Protein AF-A0A2E6HX05-F1 (afdb_monomer)

Sequence (368 aa):
MDSPSIEPACRTTILAPHHGFYCPPTPARPKVGRTSDHGRPGTCERSWVKTSAGIWIRPWYVSGLTPTAVGGSRLQTVGGLNTRRYHGLLVAALDSPAGRVACLASIQETATVGPQSLELGCNVYNDTIHPRGYRYLEHVQLEPYPIFTYRIDGVSLEKHVSTLFGPNAVAVAYRSSSAIDLALRPLVAMRDFHHVSRTNGLIDGTPTAKNCRTTFNPYSILPEIHFDLLSGTFDPTAYWYYNFSYPFEAYRGLDPIEDLYSPGEWRCHVTPDTPVEFVTSVGEAVPPNEVFSLANVEKRRRIESHQSLTEQIEDDFEQALTRASRSFVVRRKQWALHHPSGLPLVWGLGPGHHDRPSRSDPRHPTIP

Nearest PDB structures (foldseek):
  8rf0-assembly1_A  TM=4.621E-01  e=1.584E-04  Agrobacterium tumefaciens
  4ktp-assembly1_B  TM=2.945E-01  e=2.055E-06  [Bacillus] selenitireducens MLS10
  2eab-assembly2_B  TM=4.669E-01  e=1.510E-03  Bifidobacterium bifidum
  7znz-assembly1_A  TM=3.550E-01  e=6.994E-04  Akkermansia muciniphila ATCC BAA-835
  4ufc-assembly2_B  TM=4.730E-01  e=1.440E-02  Bacteroides ovatus

pLDDT: mean 70.68, std 25.81, range [20.8, 98.19]

Solvent-accessible surface area (backbone atoms only — not comparable to full-atom values): 21623 Å² total; per-residue (Å²): 139,86,79,86,83,87,75,89,86,81,80,88,70,79,73,72,73,95,61,75,91,71,79,73,78,88,80,81,84,85,81,91,78,91,79,91,80,85,90,73,84,78,78,83,86,74,66,70,48,63,40,82,52,67,51,74,42,69,82,77,58,60,41,56,69,43,42,16,34,51,56,14,35,27,30,29,29,76,60,59,32,44,49,39,73,74,31,15,55,32,25,34,51,50,66,86,89,64,35,45,30,34,38,31,48,44,59,45,36,34,46,31,50,90,94,47,74,44,53,56,22,33,36,35,36,64,62,45,68,51,46,63,17,56,78,36,52,77,46,78,41,64,75,90,44,42,33,40,31,30,56,53,97,87,37,45,38,35,44,36,46,42,55,30,71,60,53,50,32,30,38,40,34,39,40,25,75,43,74,34,40,38,38,43,29,47,30,35,52,71,38,54,42,91,49,74,44,64,85,68,92,75,56,49,82,73,61,49,75,58,81,44,30,32,45,34,53,46,42,91,92,50,69,40,38,30,39,41,31,89,67,64,46,67,45,72,72,56,45,80,45,76,55,38,28,14,62,58,29,46,76,69,75,42,88,29,62,28,28,31,41,21,68,25,35,36,37,34,73,29,26,66,88,41,62,45,54,42,34,42,25,43,60,64,74,73,54,78,89,42,49,69,53,43,52,51,49,42,51,48,51,43,50,55,53,46,48,74,68,34,72,86,46,86,48,69,66,59,35,50,50,56,55,53,55,57,50,71,64,53,58,73,79,77,84,76,83,80,59,100,63,96,68,88,83,81,82,75,90,76,82,79,94,81,83,88,81,82,92,79,86,88,80,83,90,81,86,136

Structure (mmCIF, N/CA/C/O backbone):
data_AF-A0A2E6HX05-F1
#
_entry.id   AF-A0A2E6HX05-F1
#
loop_
_atom_site.group_PDB
_atom_site.id
_atom_site.type_symbol
_atom_site.label_atom_id
_atom_site.label_alt_id
_atom_site.label_comp_id
_atom_site.label_asym_id
_atom_site.label_entity_id
_atom_site.label_seq_id
_atom_site.pdbx_PDB_ins_code
_atom_site.Cartn_x
_atom_site.Cartn_y
_atom_site.Cartn_z
_atom_site.occupancy
_atom_site.B_iso_or_equiv
_atom_site.auth_seq_id
_atom_site.auth_comp_id
_atom_site.auth_asym_id
_atom_site.auth_atom_id
_atom_site.pdbx_PDB_model_num
ATOM 1 N N . MET A 1 1 ? -42.744 30.289 24.045 1.00 36.53 1 MET A N 1
ATOM 2 C CA . MET A 1 1 ? -41.504 31.079 23.909 1.00 36.53 1 MET A CA 1
ATOM 3 C C . MET A 1 1 ? -40.402 30.068 23.761 1.00 36.53 1 MET A C 1
ATOM 5 O O . MET A 1 1 ? -39.983 29.468 24.742 1.00 36.53 1 MET A O 1
ATOM 9 N N . ASP A 1 2 ? -40.117 29.784 22.500 1.00 26.75 2 ASP A N 1
ATOM 10 C CA . ASP A 1 2 ? -39.258 28.711 22.034 1.00 26.75 2 ASP A CA 1
ATOM 11 C C . ASP A 1 2 ? -37.786 29.092 22.183 1.00 26.75 2 ASP A C 1
ATOM 13 O O . ASP A 1 2 ? -37.386 30.212 21.863 1.00 26.75 2 ASP A O 1
ATOM 17 N N . SER A 1 3 ? -36.989 28.135 22.645 1.00 25.12 3 SER A N 1
ATOM 18 C CA . SER A 1 3 ? -35.529 28.200 22.668 1.00 25.12 3 SER A CA 1
ATOM 19 C C . SER A 1 3 ? -35.015 27.299 21.540 1.00 25.12 3 SER A C 1
ATOM 21 O O . SER A 1 3 ? -35.336 26.109 21.561 1.00 25.12 3 SER A O 1
ATOM 23 N N . PRO A 1 4 ? -34.249 27.795 20.553 1.00 29.83 4 PRO A N 1
ATOM 24 C CA . PRO A 1 4 ? -33.768 26.949 19.470 1.00 29.83 4 PRO A CA 1
ATOM 25 C C . PRO A 1 4 ? -32.546 26.139 19.919 1.00 29.83 4 PRO A C 1
ATOM 27 O O . PRO A 1 4 ? -31.554 26.677 20.412 1.00 29.83 4 PRO A O 1
ATOM 30 N N . SER A 1 5 ? -32.629 24.825 19.733 1.00 25.59 5 SER A N 1
ATOM 31 C CA . SER A 1 5 ? -31.520 23.881 19.827 1.00 25.59 5 SER A CA 1
ATOM 32 C C . SER A 1 5 ? -30.568 24.065 18.643 1.00 25.59 5 SER A C 1
ATOM 34 O O . SER A 1 5 ? -30.994 24.004 17.492 1.00 25.59 5 SER A O 1
ATOM 36 N N . ILE A 1 6 ? -29.282 24.263 18.928 1.00 26.58 6 ILE A N 1
ATOM 37 C CA . ILE A 1 6 ? -28.208 24.320 17.933 1.00 26.58 6 ILE A CA 1
ATOM 38 C C . ILE A 1 6 ? -27.775 22.879 17.625 1.00 26.58 6 ILE A C 1
ATOM 40 O O . ILE A 1 6 ? -27.107 22.240 18.437 1.00 26.58 6 ILE A O 1
ATOM 44 N N . GLU A 1 7 ? -28.173 22.363 16.464 1.00 22.92 7 GLU A N 1
ATOM 45 C CA . GLU A 1 7 ? -27.604 21.147 15.871 1.00 22.92 7 GLU A CA 1
ATOM 46 C C . GLU A 1 7 ? -26.293 21.484 15.135 1.00 22.92 7 GLU A C 1
ATOM 48 O O . GLU A 1 7 ? -26.252 22.461 14.383 1.00 22.92 7 GLU A O 1
ATOM 53 N N . PRO A 1 8 ? -25.218 20.683 15.264 1.00 24.98 8 PRO A N 1
ATOM 54 C CA . PRO A 1 8 ? -24.074 20.795 14.374 1.00 24.98 8 PRO A CA 1
ATOM 55 C C . PRO A 1 8 ? -24.387 20.101 13.040 1.00 24.98 8 PRO A C 1
ATOM 57 O O . PRO A 1 8 ? -24.345 18.875 12.912 1.00 24.98 8 PRO A O 1
ATOM 60 N N . ALA A 1 9 ? -24.684 20.910 12.026 1.00 25.77 9 ALA A N 1
ATOM 61 C CA . ALA A 1 9 ? -24.777 20.495 10.636 1.00 25.77 9 ALA A CA 1
ATOM 62 C C . ALA A 1 9 ? -23.372 20.305 10.040 1.00 25.77 9 ALA A C 1
ATOM 64 O O . ALA A 1 9 ? -22.672 21.278 9.786 1.00 25.77 9 ALA A O 1
ATOM 65 N N . CYS A 1 10 ? -22.966 19.055 9.797 1.00 23.70 10 CYS A N 1
ATOM 66 C CA . CYS A 1 10 ? -22.101 18.693 8.667 1.00 23.70 10 CYS A CA 1
ATOM 67 C C . CYS A 1 10 ? -22.124 17.168 8.467 1.00 23.70 10 CYS A C 1
ATOM 69 O O . CYS A 1 10 ? -21.276 16.431 8.966 1.00 23.70 10 CYS A O 1
ATOM 71 N N . ARG A 1 11 ? -23.145 16.673 7.760 1.00 22.45 11 ARG A N 1
ATOM 72 C CA . ARG A 1 11 ? -23.164 15.321 7.190 1.00 22.45 11 ARG A CA 1
ATOM 73 C C . ARG A 1 11 ? -23.155 15.458 5.674 1.00 22.45 11 ARG A C 1
ATOM 75 O O . ARG A 1 11 ? -24.219 15.501 5.062 1.00 22.45 11 ARG A O 1
ATOM 82 N N . THR A 1 12 ? -21.980 15.456 5.051 1.00 25.88 12 THR A N 1
ATOM 83 C CA . THR A 1 12 ? -21.887 15.132 3.620 1.00 25.88 12 THR A CA 1
ATOM 84 C C . THR A 1 12 ? -22.076 13.626 3.481 1.00 25.88 12 THR A C 1
ATOM 86 O O . THR A 1 12 ? -21.130 12.859 3.343 1.00 25.88 12 THR A O 1
ATOM 89 N N . THR A 1 13 ? -23.330 13.191 3.595 1.00 22.09 13 THR A N 1
ATOM 90 C CA . THR A 1 13 ? -23.731 11.835 3.231 1.00 22.09 13 THR A CA 1
ATOM 91 C C . THR A 1 13 ? -23.748 11.817 1.713 1.00 22.09 13 THR A C 1
ATOM 93 O O . THR A 1 13 ? -24.680 12.333 1.098 1.00 22.09 13 THR A O 1
ATOM 96 N N . ILE A 1 14 ? -22.719 11.252 1.084 1.00 25.80 14 ILE A N 1
ATOM 97 C CA . ILE A 1 14 ? -22.888 10.782 -0.288 1.00 25.80 14 ILE A CA 1
ATOM 98 C C . ILE A 1 14 ? -23.858 9.614 -0.165 1.00 25.80 14 ILE A C 1
ATOM 100 O O . ILE A 1 14 ? -23.475 8.511 0.218 1.00 25.80 14 ILE A O 1
ATOM 104 N N . LEU A 1 15 ? -25.139 9.893 -0.408 1.00 20.80 15 LEU A N 1
ATOM 105 C CA . LEU A 1 15 ? -26.147 8.871 -0.619 1.00 20.80 15 LEU A CA 1
ATOM 106 C C . LEU A 1 15 ? -25.619 7.975 -1.738 1.00 20.80 15 LEU A C 1
ATOM 108 O O . LEU A 1 15 ? -25.616 8.360 -2.908 1.00 20.80 15 LEU A O 1
ATOM 112 N N . ALA A 1 16 ? -25.141 6.787 -1.369 1.00 24.09 16 ALA A N 1
ATOM 113 C CA . ALA A 1 16 ? -25.080 5.682 -2.301 1.00 24.09 16 ALA A CA 1
ATOM 114 C C . ALA A 1 16 ? -26.495 5.571 -2.884 1.00 24.09 16 ALA A C 1
ATOM 116 O O . ALA A 1 16 ? -27.445 5.415 -2.109 1.00 24.09 16 ALA A O 1
ATOM 117 N N . PRO A 1 17 ? -26.692 5.746 -4.202 1.00 25.14 17 PRO A N 1
ATOM 118 C CA . PRO A 1 17 ? -28.022 5.618 -4.752 1.00 25.14 17 PRO A CA 1
ATOM 119 C C . PRO A 1 17 ? -28.496 4.202 -4.434 1.00 25.14 17 PRO A C 1
ATOM 121 O O . PRO A 1 17 ? -27.858 3.219 -4.812 1.00 25.14 17 PRO A O 1
ATOM 124 N N . HIS A 1 18 ? -29.605 4.122 -3.700 1.00 23.78 18 HIS A N 1
ATOM 125 C CA . HIS A 1 18 ? -30.408 2.924 -3.523 1.00 23.78 18 HIS A CA 1
ATOM 126 C C . HIS A 1 18 ? -30.909 2.460 -4.891 1.00 23.78 18 HIS A C 1
ATOM 128 O O . HIS A 1 18 ? -32.056 2.672 -5.242 1.00 23.78 18 HIS A O 1
ATOM 134 N N . HIS A 1 19 ? -30.049 1.830 -5.676 1.00 24.64 19 HIS A N 1
ATOM 135 C CA . HIS A 1 19 ? -30.409 0.949 -6.769 1.00 24.64 19 HIS A CA 1
ATOM 136 C C . HIS A 1 19 ? -29.262 -0.041 -6.883 1.00 24.64 19 HIS A C 1
ATOM 138 O O . HIS A 1 19 ? -28.123 0.339 -7.152 1.00 24.64 19 HIS A O 1
ATOM 144 N N . GLY A 1 20 ? -29.565 -1.310 -6.600 1.00 23.64 20 GLY A N 1
ATOM 145 C CA . GLY A 1 20 ? -28.608 -2.397 -6.721 1.00 23.64 20 GLY A CA 1
ATOM 146 C C . GLY A 1 20 ? -27.866 -2.319 -8.050 1.00 23.64 20 GLY A C 1
ATOM 147 O O . GLY A 1 20 ? -28.420 -1.876 -9.058 1.00 23.64 20 GLY A O 1
ATOM 148 N N . PHE A 1 21 ? -26.608 -2.757 -8.041 1.00 28.33 21 PHE A N 1
ATOM 149 C CA . PHE A 1 21 ? -25.850 -3.045 -9.252 1.00 28.33 21 PHE A CA 1
ATOM 150 C C . PHE A 1 21 ? -26.605 -4.115 -10.047 1.00 28.33 21 PHE A C 1
ATOM 152 O O . PHE A 1 21 ? -26.381 -5.315 -9.907 1.00 28.33 21 PHE A O 1
ATOM 159 N N . TYR A 1 22 ? -27.573 -3.656 -10.832 1.00 22.70 22 TYR A N 1
ATOM 160 C CA . TYR A 1 22 ? -28.397 -4.455 -11.706 1.00 22.70 22 TYR A CA 1
ATOM 161 C C . TYR A 1 22 ? -27.473 -4.944 -12.814 1.00 22.70 22 TYR A C 1
ATOM 163 O O . TYR A 1 22 ? -26.980 -4.154 -13.617 1.00 22.70 22 TYR A O 1
ATOM 171 N N . CYS A 1 23 ? -27.197 -6.245 -12.831 1.00 25.80 23 CYS A N 1
ATOM 172 C CA . CYS A 1 23 ? -26.740 -6.917 -14.036 1.00 25.80 23 CYS A CA 1
ATOM 173 C C . CYS A 1 23 ? -27.926 -6.861 -15.011 1.00 25.80 23 CYS A C 1
ATOM 175 O O . CYS A 1 23 ? -28.940 -7.506 -14.730 1.00 25.80 23 CYS A O 1
ATOM 177 N N . PRO A 1 24 ? -27.898 -6.063 -16.093 1.00 23.30 24 PRO A N 1
ATOM 178 C CA . PRO A 1 24 ? -29.014 -6.082 -17.014 1.00 23.30 24 PRO A CA 1
ATOM 179 C C . PRO A 1 24 ? -28.963 -7.399 -17.800 1.00 23.30 24 PRO A C 1
ATOM 181 O O . PRO A 1 24 ? -27.873 -7.828 -18.197 1.00 23.30 24 PRO A O 1
ATOM 184 N N . PRO A 1 25 ? -30.115 -8.041 -18.068 1.00 28.12 25 PRO A N 1
ATOM 185 C CA . PRO A 1 25 ? -30.163 -9.067 -19.091 1.00 28.12 25 PRO A CA 1
ATOM 186 C C . PRO A 1 25 ? -29.780 -8.393 -20.411 1.00 28.12 25 PRO A C 1
ATOM 188 O O . PRO A 1 25 ? -30.139 -7.241 -20.659 1.00 28.12 25 PRO A O 1
ATOM 191 N N . THR A 1 26 ? -28.989 -9.090 -21.217 1.00 41.28 26 THR A N 1
ATOM 192 C CA . THR A 1 26 ? -28.498 -8.681 -22.537 1.00 41.28 26 THR A CA 1
ATOM 193 C C . THR A 1 26 ? -29.506 -7.805 -23.298 1.00 41.28 26 THR A C 1
ATOM 195 O O . THR A 1 26 ? -30.624 -8.265 -23.532 1.00 41.28 26 THR A O 1
ATOM 198 N N . PRO A 1 27 ? -29.122 -6.604 -23.784 1.00 34.88 27 PRO A N 1
ATOM 199 C CA . PRO A 1 27 ? -29.845 -6.014 -24.904 1.00 34.88 27 PRO A CA 1
ATOM 200 C C . PRO A 1 27 ? -28.932 -5.617 -26.070 1.00 34.88 27 PRO A C 1
ATOM 202 O O . PRO A 1 27 ? -27.755 -5.280 -25.929 1.00 34.88 27 PRO A O 1
ATOM 205 N N . ALA A 1 28 ? -29.530 -5.711 -27.254 1.00 32.09 28 ALA A N 1
ATOM 206 C CA . ALA A 1 28 ? -28.964 -5.484 -28.572 1.00 32.09 28 ALA A CA 1
ATOM 207 C C . ALA A 1 28 ? -28.369 -4.074 -28.790 1.00 32.09 28 ALA A C 1
ATOM 209 O O . ALA A 1 28 ? -28.696 -3.116 -28.094 1.00 32.09 28 ALA A O 1
ATOM 210 N N . ARG A 1 29 ? -27.506 -3.973 -29.817 1.00 29.19 29 ARG A N 1
ATOM 211 C CA . ARG A 1 29 ? -26.859 -2.747 -30.337 1.00 29.19 29 ARG A CA 1
ATOM 212 C C . ARG A 1 29 ? -27.784 -1.509 -30.326 1.00 29.19 29 ARG A C 1
ATOM 214 O O . ARG A 1 29 ? -28.894 -1.613 -30.851 1.00 29.19 29 ARG A O 1
ATOM 221 N N . PRO A 1 30 ? -27.312 -0.307 -29.936 1.00 29.45 30 PRO A N 1
ATOM 222 C CA . PRO A 1 30 ? -28.035 0.927 -30.222 1.00 29.45 30 PRO A CA 1
ATOM 223 C C . PRO A 1 30 ? -27.837 1.334 -31.691 1.00 29.45 30 PRO A C 1
ATOM 225 O O . PRO A 1 30 ? -26.713 1.361 -32.201 1.00 29.45 30 PRO A O 1
ATOM 228 N N . LYS A 1 31 ? -28.943 1.647 -32.376 1.00 27.73 31 LYS A N 1
ATOM 229 C CA . LYS A 1 31 ? -28.963 2.224 -33.728 1.00 27.73 31 LYS A CA 1
ATOM 230 C C . LYS A 1 31 ? -28.465 3.673 -33.700 1.00 27.73 31 LYS A C 1
ATOM 232 O O . LYS A 1 31 ? -28.842 4.452 -32.832 1.00 27.73 31 LYS A O 1
ATOM 237 N N . VAL A 1 32 ? -27.657 4.027 -34.697 1.00 31.30 32 VAL A N 1
ATOM 238 C CA . VAL A 1 32 ? -27.168 5.387 -34.958 1.00 31.30 32 VAL A CA 1
ATOM 239 C C . VAL A 1 32 ? -28.298 6.216 -35.577 1.00 31.30 32 VAL A C 1
ATOM 241 O O . VAL A 1 32 ? -28.732 5.920 -36.688 1.00 31.30 32 VAL A O 1
ATOM 244 N N . GLY A 1 33 ? -28.759 7.250 -34.874 1.00 23.88 33 GLY A N 1
ATOM 245 C CA . GLY A 1 33 ? -29.624 8.298 -35.418 1.00 23.88 33 GLY A CA 1
ATOM 246 C C . GLY A 1 33 ? -28.845 9.605 -35.561 1.00 23.88 33 GLY A C 1
ATOM 247 O O . GLY A 1 33 ? -28.300 10.106 -34.582 1.00 23.88 33 GLY A O 1
ATOM 248 N N . ARG A 1 34 ? -28.766 10.139 -36.785 1.00 32.97 34 ARG A N 1
ATOM 249 C CA . ARG A 1 34 ? -28.334 11.517 -37.066 1.00 32.97 34 ARG A CA 1
ATOM 250 C C . ARG A 1 34 ? -29.518 12.453 -36.838 1.00 32.97 34 ARG A C 1
ATOM 252 O O . ARG A 1 34 ? -30.491 12.310 -37.566 1.00 32.97 34 ARG A O 1
ATOM 259 N N . THR A 1 35 ? -29.370 13.456 -35.978 1.00 26.17 35 THR A N 1
ATOM 260 C CA . THR A 1 35 ? -29.987 14.783 -36.151 1.00 26.17 35 THR A CA 1
ATOM 261 C C . THR A 1 35 ? -29.134 15.839 -35.453 1.00 26.17 35 THR A C 1
ATOM 263 O O . THR A 1 35 ? -28.666 15.647 -34.333 1.00 26.17 35 THR A O 1
ATOM 266 N N . SER A 1 36 ? -28.902 16.926 -36.178 1.00 33.22 36 SER A N 1
ATOM 267 C CA . SER A 1 36 ? -28.251 18.170 -35.781 1.00 33.22 36 SER A CA 1
ATOM 268 C C . SER A 1 36 ? -29.086 18.942 -34.763 1.00 33.22 36 SER A C 1
ATOM 270 O O . SER A 1 36 ? -30.257 19.187 -35.041 1.00 33.22 36 SER A O 1
ATOM 272 N N . ASP A 1 37 ? -28.477 19.402 -33.670 1.00 26.41 37 ASP A N 1
ATOM 273 C CA . ASP A 1 37 ? -28.960 20.601 -32.982 1.00 26.41 37 ASP A CA 1
ATOM 274 C C . ASP A 1 37 ? -27.827 21.315 -32.229 1.00 26.41 37 ASP A C 1
ATOM 276 O O . ASP A 1 37 ? -26.882 20.691 -31.736 1.00 26.41 37 ASP A O 1
ATOM 280 N N . HIS A 1 38 ? -27.885 22.640 -32.234 1.00 29.09 38 HIS A N 1
ATOM 281 C CA . HIS A 1 38 ? -26.834 23.549 -31.791 1.00 29.09 38 HIS A CA 1
ATOM 282 C C . HIS A 1 38 ? -26.772 23.696 -30.258 1.00 29.09 38 HIS A C 1
ATOM 284 O O . HIS A 1 38 ? -27.791 23.771 -29.583 1.00 29.09 38 HIS A O 1
ATOM 290 N N . GLY A 1 39 ? -25.552 23.826 -29.719 1.00 32.19 39 GLY A N 1
ATOM 291 C CA . GLY A 1 39 ? -25.283 24.500 -28.440 1.00 32.19 39 GLY A CA 1
ATOM 292 C C . GLY A 1 39 ? -25.624 23.751 -27.144 1.00 32.19 39 GLY A C 1
ATOM 293 O O . GLY A 1 39 ? -26.586 24.098 -26.470 1.00 32.19 39 GLY A O 1
ATOM 294 N N . ARG A 1 40 ? -24.755 22.823 -26.710 1.00 25.34 40 ARG A N 1
ATOM 295 C CA . ARG A 1 40 ? -24.554 22.460 -25.287 1.00 25.34 40 ARG A CA 1
ATOM 296 C C . ARG A 1 40 ? -23.073 22.117 -25.036 1.00 25.34 40 ARG A C 1
ATOM 298 O O . ARG A 1 40 ? -22.455 21.535 -25.930 1.00 25.34 40 ARG A O 1
ATOM 305 N N . PRO A 1 41 ? -22.487 22.440 -23.863 1.00 26.22 41 PRO A N 1
ATOM 306 C CA . PRO A 1 41 ? -21.148 21.977 -23.505 1.00 26.22 41 PRO A CA 1
ATOM 307 C C . PRO A 1 41 ? -21.167 20.449 -23.471 1.00 26.22 41 PRO A C 1
ATOM 309 O O . PRO A 1 41 ? -22.056 19.854 -22.863 1.00 26.22 41 PRO A O 1
ATOM 312 N N . GLY A 1 42 ? -20.230 19.826 -24.184 1.00 24.72 42 GLY A N 1
ATOM 313 C CA . GLY A 1 42 ? -20.228 18.393 -24.448 1.00 24.72 42 GLY A CA 1
ATOM 314 C C . GLY A 1 42 ? -20.369 17.556 -23.179 1.00 24.72 42 GLY A C 1
ATOM 315 O O . GLY A 1 42 ? -19.466 17.502 -22.346 1.00 24.72 42 GLY A O 1
ATOM 316 N N . THR A 1 43 ? -21.489 16.849 -23.065 1.00 27.81 43 THR A N 1
ATOM 317 C CA . THR A 1 43 ? -21.643 15.725 -22.149 1.00 27.81 43 THR A CA 1
ATOM 318 C C . THR A 1 43 ? -20.588 14.682 -22.508 1.00 27.81 43 THR A C 1
ATOM 320 O O . THR A 1 43 ? -20.632 14.057 -23.569 1.00 27.81 43 THR A O 1
ATOM 323 N N . CYS A 1 44 ? -19.588 14.540 -21.639 1.00 30.03 44 CYS A N 1
ATOM 324 C CA . CYS A 1 44 ? -18.509 13.562 -21.736 1.00 30.03 44 CYS A CA 1
ATOM 325 C C . CYS A 1 44 ? -19.071 12.142 -21.532 1.00 30.03 44 CYS A C 1
ATOM 327 O O . CYS A 1 44 ? -18.969 11.549 -20.463 1.00 30.03 44 CYS A O 1
ATOM 329 N N . GLU A 1 45 ? -19.720 11.605 -22.564 1.00 32.22 45 GLU A N 1
ATOM 330 C CA . GLU A 1 45 ? -20.378 10.292 -22.552 1.00 32.22 45 GLU A CA 1
ATOM 331 C C . GLU A 1 45 ? -19.504 9.174 -23.158 1.00 32.22 45 GLU A C 1
ATOM 333 O O . GLU A 1 45 ? -19.973 8.097 -23.516 1.00 32.22 45 GLU A O 1
ATOM 338 N N . ARG A 1 46 ? -18.189 9.391 -23.269 1.00 38.53 46 ARG A N 1
ATOM 339 C CA . ARG A 1 46 ? -17.218 8.382 -23.723 1.00 38.53 46 ARG A CA 1
ATOM 340 C C . ARG A 1 46 ? -16.026 8.447 -22.776 1.00 38.53 46 ARG A C 1
ATOM 342 O O . ARG A 1 46 ? -15.283 9.417 -22.768 1.00 38.53 46 ARG A O 1
ATOM 349 N N . SER A 1 47 ? -15.793 7.473 -21.908 1.00 43.12 47 SER A N 1
ATOM 350 C CA . SER A 1 47 ? -15.113 6.236 -22.295 1.00 43.12 47 SER A CA 1
ATOM 351 C C . SER A 1 47 ? -15.247 5.252 -21.136 1.00 43.12 47 SER A C 1
ATOM 353 O O . SER A 1 47 ? -14.619 5.457 -20.109 1.00 43.12 47 SER A O 1
ATOM 355 N N . TRP A 1 48 ? -16.059 4.210 -21.244 1.00 52.00 48 TRP A N 1
ATOM 356 C CA . TRP A 1 48 ? -15.950 3.075 -20.329 1.00 52.00 48 TRP A CA 1
ATOM 357 C C . TRP A 1 48 ? -14.949 2.089 -20.931 1.00 52.00 48 TRP A C 1
ATOM 359 O O . TRP A 1 48 ? -15.022 1.820 -22.129 1.00 52.00 48 TRP A O 1
ATOM 369 N N . VAL A 1 49 ? -14.026 1.549 -20.136 1.00 50.78 49 VAL A N 1
ATOM 370 C CA . VAL A 1 49 ? -13.145 0.469 -20.603 1.00 50.78 49 VAL A CA 1
ATOM 371 C C . VAL A 1 49 ? -13.716 -0.847 -20.117 1.00 50.78 49 VAL A C 1
ATOM 373 O O . VAL A 1 49 ? -13.828 -1.071 -18.915 1.00 50.78 49 VAL A O 1
ATOM 376 N N . LYS A 1 50 ? -14.115 -1.700 -21.057 1.00 56.44 50 LYS A N 1
ATOM 377 C CA . LYS A 1 50 ? -14.540 -3.064 -20.764 1.00 56.44 50 LYS A CA 1
ATOM 378 C C . LYS A 1 50 ? -13.289 -3.933 -20.680 1.00 56.44 50 LYS A C 1
ATOM 380 O O . LYS A 1 50 ? -12.548 -4.018 -21.656 1.00 56.44 50 LYS A O 1
ATOM 385 N N . THR A 1 51 ? -13.033 -4.551 -19.533 1.00 57.12 51 THR A N 1
ATOM 386 C CA . THR A 1 51 ? -11.995 -5.587 -19.431 1.00 57.12 51 THR A CA 1
ATOM 387 C C . THR A 1 51 ? -12.379 -6.793 -20.292 1.00 57.12 51 THR A C 1
ATOM 389 O O . THR A 1 51 ? -13.543 -6.933 -20.683 1.00 57.12 51 THR A O 1
ATOM 392 N N . SER A 1 52 ? -11.440 -7.704 -20.569 1.00 50.28 52 SER A N 1
ATOM 393 C CA . SER A 1 52 ? -11.784 -8.938 -21.298 1.00 50.28 52 SER A CA 1
ATOM 394 C C . SER A 1 52 ? -12.777 -9.823 -20.517 1.00 50.28 52 SER A C 1
ATOM 396 O O . SER A 1 52 ? -13.570 -10.535 -21.123 1.00 50.28 52 SER A O 1
ATOM 398 N N . ALA A 1 53 ? -12.851 -9.630 -19.191 1.00 41.03 53 ALA A N 1
ATOM 399 C CA . ALA A 1 53 ? -13.871 -10.162 -18.273 1.00 41.03 53 ALA A CA 1
ATOM 400 C C . ALA A 1 53 ? -15.297 -9.641 -18.504 1.00 41.03 53 ALA A C 1
ATOM 402 O O . ALA A 1 53 ? -16.252 -10.087 -17.873 1.00 41.03 53 ALA A O 1
ATOM 403 N N . GLY A 1 54 ? -15.438 -8.576 -19.288 1.00 46.44 54 GLY A N 1
ATOM 404 C CA . GLY A 1 54 ? -16.685 -7.850 -19.441 1.00 46.44 54 GLY A CA 1
ATOM 405 C C . GLY A 1 54 ? -16.999 -6.816 -18.356 1.00 46.44 54 GLY A C 1
ATOM 406 O O . GLY A 1 54 ? -18.111 -6.288 -18.354 1.00 46.44 54 GLY A O 1
ATOM 407 N N . ILE A 1 55 ? -16.044 -6.484 -17.480 1.00 55.31 55 ILE A N 1
ATOM 408 C CA . ILE A 1 55 ? -16.227 -5.491 -16.412 1.00 55.31 55 ILE A CA 1
ATOM 409 C C . ILE A 1 55 ? -15.987 -4.093 -16.970 1.00 55.31 55 ILE A C 1
ATOM 411 O O . ILE A 1 55 ? -14.938 -3.818 -17.548 1.00 55.31 55 ILE A O 1
ATOM 415 N N . TRP A 1 56 ? -16.949 -3.196 -16.776 1.00 56.78 56 TRP A N 1
ATOM 416 C CA . TRP A 1 56 ? -16.838 -1.810 -17.210 1.00 56.78 56 TRP A CA 1
ATOM 417 C C . TRP A 1 56 ? -16.168 -0.948 -16.139 1.00 56.78 56 TRP A C 1
ATOM 419 O O . TRP A 1 56 ? -16.678 -0.791 -15.033 1.00 56.78 56 TRP A O 1
ATOM 429 N N . ILE A 1 57 ? -15.032 -0.354 -16.491 1.00 56.50 57 ILE A N 1
ATOM 430 C CA . ILE A 1 57 ? -14.226 0.509 -15.629 1.00 56.50 57 ILE A CA 1
ATOM 431 C C . ILE A 1 57 ? -14.365 1.956 -16.107 1.00 56.50 57 ILE A C 1
ATOM 433 O O . ILE A 1 57 ? -14.174 2.252 -17.291 1.00 56.50 57 ILE A O 1
ATOM 437 N N . ARG A 1 58 ? -14.684 2.873 -15.183 1.00 54.53 58 ARG A N 1
ATOM 438 C CA . ARG A 1 58 ? -14.700 4.318 -15.464 1.00 54.53 58 ARG A CA 1
ATOM 439 C C . ARG A 1 58 ? -13.289 4.910 -15.287 1.00 54.53 58 ARG A C 1
ATOM 441 O O . ARG A 1 58 ? -12.727 4.762 -14.206 1.00 54.53 58 ARG A O 1
ATOM 448 N N . PRO A 1 59 ? -12.740 5.627 -16.286 1.00 39.84 59 PRO A N 1
ATOM 449 C CA . PRO A 1 59 ? -11.373 6.159 -16.273 1.00 39.84 59 PRO A CA 1
ATOM 450 C C . PRO A 1 59 ? -11.104 7.251 -15.238 1.00 39.84 59 PRO A C 1
ATOM 452 O O . PRO A 1 59 ? -9.954 7.454 -14.865 1.00 39.84 59 PRO A O 1
ATOM 455 N N . TRP A 1 60 ? -12.138 7.983 -14.814 1.00 39.03 60 TRP A N 1
ATOM 456 C CA . TRP A 1 60 ? -11.973 9.258 -14.103 1.00 39.03 60 TRP A CA 1
ATOM 457 C C . TRP A 1 60 ? -12.423 9.236 -12.646 1.00 39.03 60 TRP A C 1
ATOM 459 O O . TRP A 1 60 ? -12.311 10.253 -11.973 1.00 39.03 60 TRP A O 1
ATOM 469 N N . TYR A 1 61 ? -12.855 8.088 -12.117 1.00 41.12 61 TYR A N 1
ATOM 470 C CA . TYR A 1 61 ? -13.015 7.935 -10.666 1.00 41.12 61 TYR A CA 1
ATOM 471 C C . TYR A 1 61 ? -11.645 7.646 -10.024 1.00 41.12 61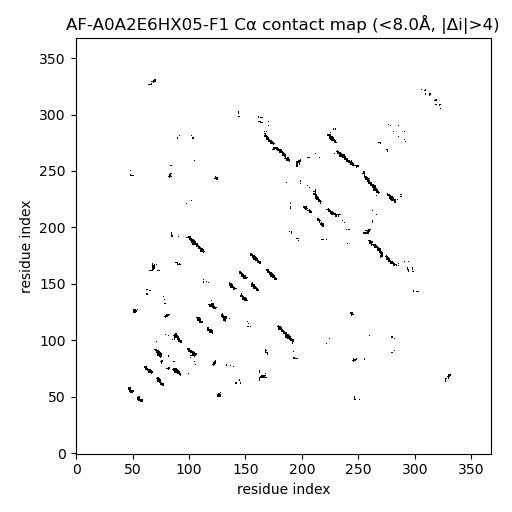 TYR A C 1
ATOM 473 O O . TYR A 1 61 ? -11.417 6.625 -9.372 1.00 41.12 61 TYR A O 1
ATOM 481 N N . VAL A 1 62 ? -10.699 8.552 -10.293 1.00 41.69 62 VAL A N 1
ATOM 482 C CA . VAL A 1 62 ? -9.430 8.671 -9.581 1.00 41.69 62 VAL A CA 1
ATOM 483 C C . VAL A 1 62 ? -9.790 9.128 -8.174 1.00 41.69 62 VAL A C 1
ATOM 485 O O . VAL A 1 62 ? -10.289 10.232 -7.978 1.00 41.69 62 VAL A O 1
ATOM 488 N N . SER A 1 63 ? -9.565 8.264 -7.190 1.00 38.88 63 SER A N 1
ATOM 489 C CA . SER A 1 63 ? -9.559 8.679 -5.792 1.00 38.88 63 SER A CA 1
ATOM 490 C C . SER A 1 63 ? -8.254 9.435 -5.577 1.00 38.88 63 SER A C 1
ATOM 492 O O . SER A 1 63 ? -7.220 8.803 -5.371 1.00 38.88 63 SER A O 1
ATOM 494 N N . GLY A 1 64 ? -8.319 10.765 -5.651 1.00 46.91 64 GLY A N 1
ATOM 495 C CA . GLY A 1 64 ? -7.341 11.694 -5.086 1.00 46.91 64 GLY A CA 1
ATOM 496 C C . GLY A 1 64 ? -5.886 11.462 -5.494 1.00 46.91 64 GLY A C 1
ATOM 497 O O . GLY A 1 64 ? -5.179 10.670 -4.876 1.00 46.91 64 GLY A O 1
ATOM 498 N N . LEU A 1 65 ? -5.400 12.245 -6.461 1.00 46.66 65 LEU A N 1
ATOM 499 C CA . LEU A 1 65 ? -3.978 12.582 -6.494 1.00 46.66 65 LEU A CA 1
ATOM 500 C C . LEU A 1 65 ? -3.659 13.310 -5.181 1.00 46.66 65 LEU A C 1
ATOM 502 O O . LEU A 1 65 ? -3.968 14.490 -5.049 1.00 46.66 65 LEU A O 1
ATOM 506 N N . THR A 1 66 ? -3.057 12.628 -4.210 1.00 52.50 66 THR A N 1
ATOM 507 C CA . THR A 1 66 ? -2.463 13.303 -3.052 1.00 52.50 66 THR A CA 1
ATOM 508 C C . THR A 1 66 ? -0.960 13.366 -3.277 1.00 52.50 66 THR A C 1
ATOM 510 O O . THR A 1 66 ? -0.288 12.335 -3.151 1.00 52.50 66 THR A O 1
ATOM 513 N N . PRO A 1 67 ? -0.408 14.525 -3.675 1.00 48.03 67 PRO A N 1
ATOM 514 C CA . PRO A 1 67 ? 1.029 14.652 -3.811 1.00 48.03 67 PRO A CA 1
ATOM 515 C C . PRO A 1 67 ? 1.696 14.581 -2.430 1.00 48.03 67 PRO A C 1
ATOM 517 O O . PRO A 1 67 ? 1.139 15.037 -1.425 1.00 48.03 67 PRO A O 1
ATOM 520 N N . THR A 1 68 ? 2.921 14.073 -2.380 1.00 48.88 68 THR A N 1
ATOM 521 C CA . THR A 1 68 ? 3.851 14.387 -1.295 1.00 48.88 68 THR A CA 1
ATOM 522 C C . THR A 1 68 ? 4.429 15.784 -1.534 1.00 48.88 68 THR A C 1
ATOM 524 O O . THR A 1 68 ? 4.441 16.290 -2.660 1.00 48.88 68 THR A O 1
ATOM 527 N N . ALA A 1 69 ? 4.957 16.415 -0.483 1.00 38.84 69 ALA A N 1
ATOM 528 C CA . ALA A 1 69 ? 5.581 17.741 -0.577 1.00 38.84 69 ALA A CA 1
ATOM 529 C C . ALA A 1 69 ? 6.693 17.831 -1.637 1.00 38.84 69 ALA A C 1
ATOM 531 O O . ALA A 1 69 ? 6.948 18.911 -2.163 1.00 38.84 69 ALA A O 1
ATOM 532 N N . VAL A 1 70 ? 7.347 16.704 -1.928 1.00 40.03 70 VAL A N 1
ATOM 533 C CA . VAL A 1 70 ? 8.475 16.566 -2.863 1.00 40.03 70 VAL A CA 1
ATOM 534 C C . VAL A 1 70 ? 8.048 16.108 -4.261 1.00 40.03 70 VAL A C 1
ATOM 536 O O . VAL A 1 70 ? 8.879 15.973 -5.153 1.00 40.03 70 VAL A O 1
ATOM 539 N N . GLY A 1 71 ? 6.743 15.934 -4.493 1.00 39.59 71 GLY A N 1
ATOM 540 C CA . GLY A 1 71 ? 6.177 15.659 -5.813 1.00 39.59 71 GLY A CA 1
ATOM 541 C C . GLY A 1 71 ? 5.930 14.186 -6.117 1.00 39.59 71 GLY A C 1
ATOM 542 O O . GLY A 1 71 ? 5.573 13.878 -7.256 1.00 39.59 71 GLY A O 1
ATOM 543 N N . GLY A 1 72 ? 6.094 13.294 -5.136 1.00 46.25 72 GLY A N 1
ATOM 544 C CA . GLY A 1 72 ? 5.553 11.936 -5.180 1.00 46.25 72 GLY A CA 1
ATOM 545 C C . GLY A 1 72 ? 4.025 11.950 -5.111 1.00 46.25 72 GLY A C 1
ATOM 546 O O . GLY A 1 72 ? 3.436 13.001 -4.885 1.00 46.25 72 GLY A O 1
ATOM 547 N N . SER A 1 73 ? 3.354 10.823 -5.334 1.00 52.62 73 SER A N 1
ATOM 548 C CA . SER A 1 73 ? 1.885 10.786 -5.338 1.00 52.62 73 SER A CA 1
ATOM 549 C C . SER A 1 73 ? 1.307 9.418 -5.016 1.00 52.62 73 SER A C 1
ATOM 551 O O . SER A 1 73 ? 1.888 8.397 -5.381 1.00 52.62 73 SER A O 1
ATOM 553 N N . ARG A 1 74 ? 0.102 9.414 -4.442 1.00 57.41 74 ARG A N 1
ATOM 554 C CA . ARG A 1 74 ? -0.824 8.280 -4.518 1.00 57.41 74 ARG A CA 1
ATOM 555 C C . ARG A 1 74 ? -1.745 8.464 -5.721 1.00 57.41 74 ARG A C 1
ATOM 557 O O . ARG A 1 74 ? -2.287 9.548 -5.926 1.00 57.41 74 ARG A O 1
ATOM 564 N N . LEU A 1 75 ? -1.936 7.401 -6.494 1.00 60.88 75 LEU A N 1
ATOM 565 C CA . LEU A 1 75 ? -2.836 7.361 -7.644 1.00 60.88 75 LEU A CA 1
ATOM 566 C C . LEU A 1 75 ? -3.559 6.017 -7.649 1.00 60.88 75 LEU A C 1
ATOM 568 O O . LEU A 1 75 ? -3.012 5.033 -8.122 1.00 60.88 75 LEU A O 1
ATOM 572 N N . GLN A 1 76 ? -4.777 5.946 -7.117 1.00 59.91 76 GLN A N 1
ATOM 573 C CA . GLN A 1 76 ? -5.608 4.738 -7.188 1.00 59.91 76 GLN A CA 1
ATOM 574 C C . GLN A 1 76 ? -7.063 5.119 -7.470 1.00 59.91 76 GLN A C 1
ATOM 576 O O . GLN A 1 76 ? -7.470 6.267 -7.285 1.00 59.91 76 GLN A O 1
ATOM 581 N N . THR A 1 77 ? -7.873 4.166 -7.929 1.00 60.38 77 THR A N 1
ATOM 582 C CA . THR A 1 77 ? -9.328 4.385 -7.996 1.00 60.38 77 THR A CA 1
ATOM 583 C C . THR A 1 77 ? -9.953 4.370 -6.597 1.00 60.38 77 THR A C 1
ATOM 585 O O . THR A 1 77 ? -9.325 3.929 -5.634 1.00 60.38 77 THR A O 1
ATOM 588 N N . VAL A 1 78 ? -11.205 4.826 -6.473 1.00 62.47 78 VAL A N 1
ATOM 589 C CA . VAL A 1 78 ? -11.972 4.771 -5.207 1.00 62.47 78 VAL A CA 1
ATOM 590 C C . VAL A 1 78 ? -12.073 3.354 -4.628 1.00 62.47 78 VAL A C 1
ATOM 592 O O . VAL A 1 78 ? -12.111 3.195 -3.419 1.00 62.47 78 VAL A O 1
ATOM 595 N N . GLY A 1 79 ? -12.049 2.313 -5.459 1.00 60.88 79 GLY A N 1
ATOM 596 C CA . GLY A 1 79 ? -12.020 0.926 -4.981 1.00 60.88 79 GLY A CA 1
ATOM 597 C C . GLY A 1 79 ? -10.616 0.384 -4.689 1.00 60.88 79 GLY A C 1
ATOM 598 O O . GLY A 1 79 ? -10.471 -0.821 -4.530 1.00 60.88 79 GLY A O 1
ATOM 599 N N . GLY A 1 80 ? -9.573 1.221 -4.725 1.00 66.50 80 GLY A N 1
ATOM 600 C CA . GLY A 1 80 ? -8.181 0.787 -4.574 1.00 66.50 80 GLY A CA 1
ATOM 601 C C . GLY A 1 80 ? -7.575 0.100 -5.805 1.00 66.50 80 GLY A C 1
ATOM 602 O O . GLY A 1 80 ? -6.457 -0.394 -5.718 1.00 66.50 80 GLY A O 1
ATOM 603 N N . LEU A 1 81 ? -8.265 0.084 -6.957 1.00 77.69 81 LEU A N 1
ATOM 604 C CA . LEU A 1 81 ? -7.755 -0.559 -8.174 1.00 77.69 81 LEU A CA 1
ATOM 605 C C . LEU A 1 81 ? -6.694 0.284 -8.882 1.00 77.69 81 LEU A C 1
ATOM 607 O O . LEU A 1 81 ? -6.897 1.479 -9.142 1.00 77.69 81 LEU A O 1
ATOM 611 N N . ASN A 1 82 ? -5.639 -0.394 -9.327 1.00 84.25 82 ASN A N 1
ATOM 612 C CA . ASN A 1 82 ? -4.668 0.130 -10.277 1.00 84.25 82 ASN A CA 1
ATOM 613 C C . ASN A 1 82 ? -5.106 -0.261 -11.691 1.00 84.25 82 ASN A C 1
ATOM 615 O O . ASN A 1 82 ? -5.004 -1.413 -12.091 1.00 84.25 82 ASN A O 1
ATOM 619 N N . THR A 1 83 ? -5.644 0.696 -12.446 1.00 80.19 83 THR A N 1
ATOM 620 C CA . THR A 1 83 ? -6.111 0.475 -13.826 1.00 80.19 83 THR A CA 1
ATOM 621 C C . THR A 1 83 ? -5.107 0.980 -14.855 1.00 80.19 83 THR A C 1
ATOM 623 O O . THR A 1 83 ? -5.297 0.767 -16.052 1.00 80.19 83 THR A O 1
ATOM 626 N N . ARG A 1 84 ? -4.071 1.688 -14.390 1.00 85.44 84 ARG A N 1
ATOM 627 C CA . ARG A 1 84 ? -2.999 2.246 -15.205 1.00 85.44 84 ARG A CA 1
ATOM 628 C C . ARG A 1 84 ? -1.646 1.935 -14.594 1.00 85.44 84 ARG A C 1
ATOM 630 O O . ARG A 1 84 ? -1.534 1.953 -13.372 1.00 85.44 84 ARG A O 1
ATOM 637 N N . ARG A 1 85 ? -0.599 1.833 -15.415 1.00 87.19 85 ARG A N 1
ATOM 638 C CA . ARG A 1 85 ? 0.793 1.668 -14.936 1.00 87.19 85 ARG A CA 1
ATOM 639 C C . ARG A 1 85 ? 1.297 2.814 -14.047 1.00 87.19 85 ARG A C 1
ATOM 641 O O . ARG A 1 85 ? 2.289 2.675 -13.342 1.00 87.19 85 ARG A O 1
ATOM 648 N N . TYR A 1 86 ? 0.624 3.959 -14.104 1.00 84.88 86 TYR A N 1
ATOM 649 C CA . TYR A 1 86 ? 0.914 5.137 -13.286 1.00 84.88 86 TYR A CA 1
ATOM 650 C C . TYR A 1 86 ? 0.227 5.107 -11.917 1.00 84.88 86 TYR A C 1
ATOM 652 O O . TYR A 1 86 ? 0.465 5.989 -11.096 1.00 84.88 86 TYR A O 1
ATOM 660 N N . HIS A 1 87 ? -0.671 4.146 -11.689 1.00 86.06 87 HIS A N 1
ATOM 661 C CA . HIS A 1 87 ? -1.340 3.990 -10.409 1.00 86.06 87 HIS A CA 1
ATOM 662 C C . HIS A 1 87 ? -0.423 3.285 -9.408 1.00 86.06 87 HIS A C 1
ATOM 664 O O . HIS A 1 87 ? 0.349 2.398 -9.764 1.00 86.06 87 HIS A O 1
ATOM 670 N N . GLY A 1 88 ? -0.529 3.687 -8.150 1.00 88.25 88 GLY A N 1
ATOM 671 C CA . GLY A 1 88 ? 0.250 3.153 -7.049 1.00 88.25 88 GLY A CA 1
ATOM 672 C C . GLY A 1 88 ? -0.122 3.818 -5.731 1.00 88.25 88 GLY A C 1
ATOM 673 O O . GLY A 1 88 ? -0.614 4.952 -5.693 1.00 88.25 88 GLY A O 1
ATOM 674 N N . LEU A 1 89 ? 0.119 3.097 -4.643 1.00 90.00 89 LEU A N 1
ATOM 675 C CA . LEU A 1 89 ? -0.023 3.587 -3.280 1.00 90.00 89 LEU A CA 1
ATOM 676 C C . LEU A 1 89 ? 1.109 4.558 -2.904 1.00 90.00 89 LEU A C 1
ATOM 678 O O . LEU A 1 89 ? 0.859 5.522 -2.183 1.00 90.00 89 LEU A O 1
ATOM 682 N N .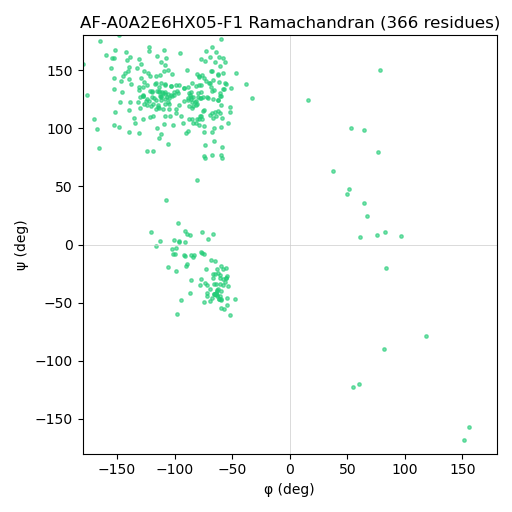 LEU A 1 90 ? 2.315 4.342 -3.445 1.00 91.44 90 LEU A N 1
ATOM 683 C CA . LEU A 1 90 ? 3.454 5.256 -3.340 1.00 91.44 90 LEU A CA 1
ATOM 684 C C . LEU A 1 90 ? 4.218 5.332 -4.666 1.00 91.44 90 LEU A C 1
ATOM 686 O O . LEU A 1 90 ? 4.844 4.360 -5.094 1.00 91.44 90 LEU A O 1
ATOM 690 N N . VAL A 1 91 ? 4.211 6.515 -5.278 1.00 89.12 91 VAL A N 1
ATOM 691 C CA . VAL A 1 91 ? 5.115 6.899 -6.369 1.00 89.12 91 VAL A CA 1
ATOM 692 C C . VAL A 1 91 ? 6.079 7.941 -5.818 1.00 89.12 91 VAL A C 1
ATOM 694 O O . VAL A 1 91 ? 5.638 9.018 -5.418 1.00 89.12 91 VAL A O 1
ATOM 697 N N . ALA A 1 92 ? 7.373 7.635 -5.781 1.00 87.94 92 ALA A N 1
ATOM 698 C CA . ALA A 1 92 ? 8.395 8.553 -5.295 1.00 87.94 92 ALA A CA 1
ATOM 699 C C . ALA A 1 92 ? 8.844 9.508 -6.407 1.00 87.94 92 ALA A C 1
ATOM 701 O O . ALA A 1 92 ? 9.032 9.102 -7.557 1.00 87.94 92 ALA A O 1
ATOM 702 N N . ALA A 1 93 ? 9.037 10.778 -6.054 1.00 83.50 93 ALA A N 1
ATOM 703 C CA . ALA A 1 93 ? 9.809 11.708 -6.869 1.00 83.50 93 ALA A CA 1
ATOM 704 C C . ALA A 1 93 ? 11.245 11.704 -6.340 1.00 83.50 93 ALA A C 1
ATOM 706 O O . ALA A 1 93 ? 11.499 12.133 -5.213 1.00 83.50 93 ALA A O 1
ATOM 707 N N . LEU A 1 94 ? 12.151 11.153 -7.137 1.00 80.50 94 LEU A N 1
ATOM 708 C CA . LEU A 1 94 ? 13.575 11.047 -6.859 1.00 80.50 94 LEU A CA 1
ATOM 709 C C . LEU A 1 94 ? 14.350 12.025 -7.746 1.00 80.50 94 LEU A C 1
ATOM 711 O O . LEU A 1 94 ? 13.859 12.485 -8.782 1.00 80.50 94 LEU A O 1
ATOM 715 N N . ASP A 1 95 ? 15.576 12.330 -7.337 1.00 69.88 95 ASP A N 1
ATOM 716 C CA . ASP A 1 95 ? 16.481 13.141 -8.142 1.00 69.88 95 ASP A CA 1
ATOM 717 C C . ASP A 1 95 ? 16.945 12.378 -9.400 1.00 69.88 95 ASP A C 1
ATOM 719 O O . ASP A 1 95 ? 16.829 11.153 -9.520 1.00 69.88 95 ASP A O 1
ATOM 723 N N . SER A 1 96 ? 17.450 13.127 -10.383 1.00 52.31 96 SER A N 1
ATOM 724 C CA . SER A 1 96 ? 18.019 12.563 -11.612 1.00 52.31 96 SER A CA 1
ATOM 725 C C . SER A 1 96 ? 19.146 11.565 -11.287 1.00 52.31 96 SER A C 1
ATOM 727 O O . SER A 1 96 ? 19.971 11.869 -10.426 1.00 52.31 96 SER A O 1
ATOM 729 N N . PRO A 1 97 ? 19.243 10.416 -11.989 1.00 57.38 97 PRO A N 1
ATOM 730 C CA . PRO A 1 97 ? 18.505 10.045 -13.203 1.00 57.38 97 PRO A CA 1
ATOM 731 C C . PRO A 1 97 ? 17.200 9.271 -12.962 1.00 57.38 97 PRO A C 1
ATOM 733 O O . PRO A 1 97 ? 16.453 9.064 -13.912 1.00 57.38 97 PRO A O 1
ATOM 736 N N . ALA A 1 98 ? 16.917 8.842 -11.727 1.00 60.50 98 ALA A N 1
ATOM 737 C CA . ALA A 1 98 ? 15.798 7.942 -11.429 1.00 60.50 98 ALA A CA 1
ATOM 738 C C . ALA A 1 98 ? 14.419 8.581 -11.669 1.00 60.50 98 ALA A C 1
ATOM 740 O O . ALA A 1 98 ? 13.459 7.885 -11.991 1.00 60.50 98 ALA A O 1
ATOM 741 N N . GLY A 1 99 ? 14.308 9.906 -11.530 1.00 81.06 99 GLY A N 1
ATOM 742 C CA . GLY A 1 99 ? 13.082 10.634 -11.845 1.00 81.06 99 GLY A CA 1
ATOM 743 C C . GLY A 1 99 ? 11.897 10.164 -10.999 1.00 81.06 99 GLY A C 1
ATOM 744 O O . GLY A 1 99 ? 11.911 10.283 -9.778 1.00 81.06 99 GLY A O 1
ATOM 745 N N . ARG A 1 100 ? 10.833 9.658 -11.630 1.00 85.88 100 ARG A N 1
ATOM 746 C CA . ARG A 1 100 ? 9.674 9.113 -10.904 1.00 85.88 100 ARG A CA 1
ATOM 747 C C . ARG A 1 100 ? 9.757 7.598 -10.864 1.00 85.88 100 ARG A C 1
ATOM 749 O O . ARG A 1 100 ? 9.833 6.956 -11.908 1.00 85.88 100 ARG A O 1
ATOM 756 N N . VAL A 1 101 ? 9.633 7.043 -9.666 1.00 89.62 101 VAL A N 1
ATOM 757 C CA . VAL A 1 101 ? 9.654 5.596 -9.446 1.00 89.62 101 VAL A CA 1
ATOM 758 C C . VAL A 1 101 ? 8.319 5.169 -8.857 1.00 89.62 101 VAL A C 1
ATOM 760 O O . VAL A 1 101 ? 7.868 5.717 -7.850 1.00 89.62 101 VAL A O 1
ATOM 763 N N . ALA A 1 102 ? 7.661 4.201 -9.493 1.00 91.88 102 ALA A N 1
ATOM 764 C CA . ALA A 1 102 ? 6.526 3.514 -8.890 1.00 91.88 102 ALA 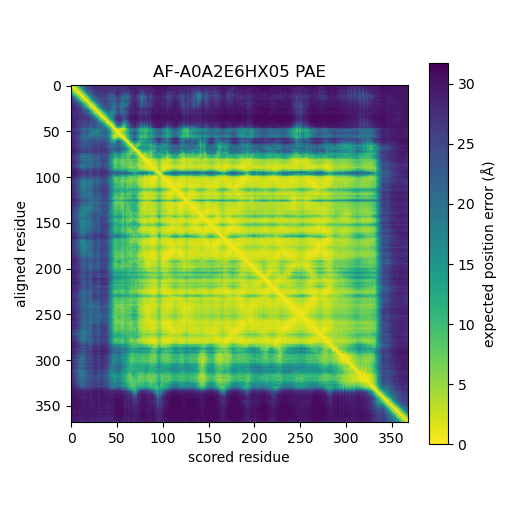A CA 1
ATOM 765 C C . ALA A 1 102 ? 7.083 2.519 -7.866 1.00 91.88 102 ALA A C 1
ATOM 767 O O . ALA A 1 102 ? 7.743 1.552 -8.241 1.00 91.88 102 ALA A O 1
ATOM 768 N N . CYS A 1 103 ? 6.868 2.785 -6.578 1.00 94.62 103 CYS A N 1
ATOM 769 C CA . CYS A 1 103 ? 7.515 2.045 -5.497 1.00 94.62 103 CYS A CA 1
ATOM 770 C C . CYS A 1 103 ? 6.587 0.966 -4.943 1.00 94.62 103 CYS A C 1
ATOM 772 O O . CYS A 1 103 ? 6.890 -0.223 -5.033 1.00 94.62 103 CYS A O 1
ATOM 774 N N . LEU A 1 104 ? 5.426 1.384 -4.433 1.00 95.06 104 LEU A N 1
ATOM 775 C CA . LEU A 1 104 ? 4.419 0.505 -3.845 1.00 95.06 104 LEU A CA 1
ATOM 776 C C . LEU A 1 104 ? 3.141 0.578 -4.676 1.00 95.06 104 LEU A C 1
ATOM 778 O O . LEU A 1 104 ? 2.508 1.633 -4.755 1.00 95.06 104 LEU A O 1
ATOM 782 N N . ALA A 1 105 ? 2.745 -0.538 -5.279 1.00 93.94 105 ALA A N 1
ATOM 783 C CA . ALA A 1 105 ? 1.529 -0.611 -6.076 1.00 93.94 105 ALA A CA 1
ATOM 784 C C . ALA A 1 105 ? 0.283 -0.617 -5.181 1.00 93.94 105 ALA A C 1
ATOM 786 O O . ALA A 1 105 ? -0.646 0.159 -5.409 1.00 93.94 105 ALA A O 1
ATOM 787 N N . SER A 1 106 ? 0.272 -1.474 -4.162 1.00 93.56 106 SER A N 1
ATOM 788 C CA . SER A 1 106 ? -0.820 -1.642 -3.202 1.00 93.56 106 SER A CA 1
ATOM 789 C C . SER A 1 106 ? -0.339 -2.432 -1.979 1.00 93.56 106 SER A C 1
ATOM 791 O O . SER A 1 106 ? 0.795 -2.911 -1.938 1.00 93.56 106 SER A O 1
ATOM 793 N N . ILE A 1 107 ? -1.206 -2.565 -0.980 1.00 95.88 107 ILE A N 1
ATOM 794 C CA . ILE A 1 107 ? -1.086 -3.561 0.086 1.00 95.88 107 ILE A CA 1
ATOM 795 C C . ILE A 1 107 ? -2.266 -4.510 -0.124 1.00 95.88 107 ILE A C 1
ATOM 797 O O . ILE A 1 107 ? -3.376 -4.044 -0.369 1.00 95.88 107 ILE A O 1
ATOM 801 N N . GLN A 1 108 ? -2.023 -5.818 -0.110 1.00 95.94 108 GLN A N 1
ATOM 802 C CA . GLN A 1 108 ? -3.085 -6.815 -0.031 1.00 95.94 108 GLN A CA 1
ATOM 803 C C . GLN A 1 108 ? -3.380 -7.040 1.445 1.00 95.94 108 GLN A C 1
ATOM 805 O O . GLN A 1 108 ? -2.542 -7.578 2.172 1.00 95.94 108 GLN A O 1
ATOM 810 N N . GLU A 1 109 ? -4.532 -6.555 1.894 1.00 96.19 109 GLU A N 1
ATOM 811 C CA . GLU A 1 109 ? -4.979 -6.761 3.263 1.00 96.19 109 GLU A CA 1
ATOM 812 C C . GLU A 1 109 ? -5.923 -7.955 3.361 1.00 96.19 109 GLU A C 1
ATOM 814 O O . GLU A 1 109 ? -6.864 -8.077 2.572 1.00 96.19 109 GLU A O 1
ATOM 819 N N . THR A 1 110 ? -5.720 -8.767 4.392 1.00 97.81 110 THR A N 1
ATOM 820 C CA . THR A 1 110 ? -6.669 -9.796 4.812 1.00 97.81 110 THR A CA 1
ATOM 821 C C . THR A 1 110 ? -7.086 -9.516 6.246 1.00 97.81 110 THR A C 1
ATOM 823 O O . THR A 1 110 ? -6.246 -9.496 7.145 1.00 97.81 110 THR A O 1
ATOM 826 N N . ALA A 1 111 ? -8.380 -9.288 6.457 1.00 97.25 111 ALA A N 1
ATOM 827 C CA . ALA A 1 111 ? -8.961 -9.040 7.768 1.00 97.25 111 ALA A CA 1
ATOM 828 C C . ALA A 1 111 ? -9.687 -10.283 8.274 1.00 97.25 111 ALA A C 1
ATOM 830 O O . ALA A 1 111 ? -10.530 -10.841 7.573 1.00 97.25 111 ALA A O 1
ATOM 831 N N . THR A 1 112 ? -9.361 -10.701 9.494 1.00 97.19 112 THR A N 1
ATOM 832 C CA . THR A 1 112 ? -9.932 -11.891 10.125 1.00 97.19 112 THR A CA 1
ATOM 833 C C . THR A 1 112 ? -10.723 -11.502 11.368 1.00 97.19 112 THR A C 1
ATOM 835 O O . THR A 1 112 ? -10.200 -10.845 12.271 1.00 97.19 112 THR A O 1
ATOM 838 N N . VAL A 1 113 ? -11.995 -11.903 11.395 1.00 94.31 113 VAL A N 1
ATOM 839 C CA . VAL A 1 113 ? -12.953 -11.666 12.481 1.00 94.31 113 VAL A CA 1
ATOM 840 C C . VAL A 1 113 ? -13.566 -13.009 12.865 1.00 94.31 113 VAL A C 1
ATOM 842 O O . VAL A 1 113 ? -14.339 -13.593 12.104 1.00 94.31 113 VAL A O 1
ATOM 845 N N . GLY A 1 114 ? -13.189 -13.537 14.032 1.00 89.31 114 GLY A N 1
ATOM 846 C CA . GLY A 1 114 ? -13.590 -14.885 14.440 1.00 89.31 114 GLY A CA 1
ATOM 847 C C . GLY A 1 114 ? -13.188 -15.933 13.383 1.00 89.31 114 GLY A C 1
ATOM 848 O O . GLY A 1 114 ? -12.005 -16.023 13.059 1.00 89.31 114 GLY A O 1
ATOM 849 N N . PRO A 1 115 ? -14.129 -16.728 12.832 1.00 88.44 115 PRO A N 1
ATOM 850 C CA . PRO A 1 115 ? -13.830 -17.721 11.797 1.00 88.44 115 PRO A CA 1
ATOM 851 C C . PRO A 1 115 ? -13.777 -17.144 10.371 1.00 88.44 115 PRO A C 1
ATOM 853 O O . PRO A 1 115 ? -13.423 -17.867 9.440 1.00 88.44 115 PRO A O 1
ATOM 856 N N . GLN A 1 116 ? -14.179 -15.886 10.162 1.00 89.00 116 GLN A N 1
ATOM 857 C CA . GLN A 1 116 ? -14.248 -15.282 8.833 1.00 89.00 116 GLN A CA 1
ATOM 858 C C . GLN A 1 116 ? -12.941 -14.573 8.496 1.00 89.00 116 GLN A C 1
ATOM 860 O O . GLN A 1 116 ? -12.429 -13.802 9.302 1.00 89.00 116 GLN A O 1
ATOM 865 N N . SER A 1 117 ? -12.435 -14.786 7.282 1.00 93.56 117 SER A N 1
ATOM 866 C CA . SER A 1 117 ? -11.275 -14.076 6.745 1.00 93.56 117 SER A CA 1
ATOM 867 C C . SER A 1 117 ? -11.634 -13.484 5.387 1.00 93.56 117 SER A C 1
ATOM 869 O O . SER A 1 117 ? -12.170 -14.186 4.528 1.00 93.56 117 SER A O 1
ATOM 871 N N . LEU A 1 118 ? -11.395 -12.185 5.211 1.00 93.69 118 LEU A N 1
ATOM 872 C CA . LEU A 1 118 ? -11.776 -11.433 4.020 1.00 93.69 118 LEU A CA 1
ATOM 873 C C . LEU A 1 118 ? -10.587 -10.678 3.442 1.00 93.69 118 LEU A C 1
ATOM 875 O O . LEU A 1 118 ? -9.944 -9.882 4.124 1.00 93.69 118 LEU A O 1
ATOM 879 N N . GLU A 1 119 ? -10.356 -10.873 2.149 1.00 94.81 119 GLU A N 1
ATOM 880 C CA . GLU A 1 119 ? -9.389 -10.102 1.378 1.00 94.81 119 GLU A CA 1
ATOM 881 C C . GLU A 1 119 ? -10.003 -8.758 0.953 1.00 94.81 119 GLU A C 1
ATOM 883 O O . GLU A 1 119 ? -11.003 -8.704 0.229 1.00 94.81 119 GLU A O 1
ATOM 888 N N . LEU A 1 120 ? -9.389 -7.655 1.380 1.00 91.31 120 LEU A N 1
ATOM 889 C CA . LEU A 1 120 ? -9.854 -6.289 1.102 1.00 91.31 120 LEU A CA 1
ATOM 890 C C . LEU A 1 120 ? -9.240 -5.704 -0.177 1.00 91.31 120 LEU A C 1
ATOM 892 O O . LEU A 1 120 ? -9.678 -4.657 -0.659 1.00 91.31 120 LEU A O 1
ATOM 896 N N . GLY A 1 121 ? -8.248 -6.395 -0.743 1.00 85.69 121 GLY A N 1
ATOM 897 C CA . GLY A 1 121 ? -7.588 -6.022 -1.986 1.00 85.69 121 GLY A CA 1
ATOM 898 C C . GLY A 1 121 ? -8.531 -5.999 -3.192 1.00 85.69 121 GLY A C 1
ATOM 899 O O . GLY A 1 121 ? -9.625 -6.576 -3.200 1.00 85.69 121 GLY A O 1
ATOM 900 N N . CYS A 1 122 ? -8.090 -5.312 -4.245 1.00 85.19 122 CYS A N 1
ATOM 901 C CA . CYS A 1 122 ? -8.830 -5.211 -5.493 1.00 85.19 122 CYS A CA 1
ATOM 902 C C . CYS A 1 122 ? -7.873 -4.980 -6.664 1.00 85.19 122 CYS A C 1
ATOM 904 O O . CYS A 1 122 ? -7.382 -3.868 -6.867 1.00 85.19 122 CYS A O 1
ATOM 906 N N . ASN A 1 123 ? -7.607 -6.028 -7.444 1.00 88.12 123 ASN A N 1
ATOM 907 C CA . ASN A 1 123 ? -6.678 -5.963 -8.568 1.00 88.12 123 ASN A CA 1
ATOM 908 C C . ASN A 1 123 ? -7.366 -6.384 -9.862 1.00 88.12 123 ASN A C 1
ATOM 910 O O . ASN A 1 123 ? -8.261 -7.230 -9.858 1.00 88.12 123 ASN A O 1
ATOM 914 N N . VAL A 1 124 ? -6.946 -5.785 -10.975 1.00 85.88 124 VAL A N 1
ATOM 915 C CA . VAL A 1 124 ? -7.412 -6.176 -12.304 1.00 85.88 124 VAL A CA 1
ATOM 916 C C . VAL A 1 124 ? -6.457 -7.226 -12.851 1.00 85.88 124 VAL A C 1
ATOM 918 O O . VAL A 1 124 ? -5.262 -6.983 -12.980 1.00 85.88 124 VAL A O 1
ATOM 921 N N . TYR A 1 125 ? -7.011 -8.373 -13.204 1.00 87.38 125 TYR A N 1
ATOM 922 C CA . TYR A 1 125 ? -6.386 -9.377 -14.051 1.00 87.38 125 TYR A CA 1
ATOM 923 C C . TYR A 1 125 ? -7.113 -9.371 -15.397 1.00 87.38 125 TYR A C 1
ATOM 925 O O . TYR A 1 125 ? -8.173 -8.750 -15.529 1.00 87.38 125 TYR A O 1
ATOM 933 N N . ASN A 1 126 ? -6.549 -10.021 -16.417 1.00 78.00 126 ASN A N 1
ATOM 934 C CA . ASN A 1 126 ? -7.073 -9.943 -17.787 1.00 78.00 126 ASN A CA 1
ATOM 935 C C . ASN A 1 126 ? -8.597 -10.143 -17.860 1.00 78.00 126 ASN A C 1
ATOM 937 O O . ASN A 1 126 ? -9.307 -9.342 -18.480 1.00 78.00 126 ASN A O 1
ATOM 941 N N . ASP A 1 127 ? -9.105 -11.161 -17.178 1.00 76.81 127 ASP A N 1
ATOM 942 C CA . ASP A 1 127 ? -10.480 -11.643 -17.238 1.00 76.81 127 ASP A CA 1
ATOM 943 C C . ASP A 1 127 ? -11.214 -11.592 -15.889 1.00 76.81 127 ASP A C 1
ATOM 945 O O . ASP A 1 127 ? -12.326 -12.106 -15.773 1.00 76.81 127 ASP A O 1
ATOM 949 N N . THR A 1 128 ? -10.661 -10.933 -14.867 1.00 84.75 128 THR A N 1
ATOM 950 C CA . THR A 1 128 ? -11.342 -10.826 -13.573 1.00 84.75 128 THR A CA 1
ATOM 951 C C . THR A 1 128 ? -10.824 -9.674 -12.718 1.00 84.75 128 THR A C 1
ATOM 953 O O . THR A 1 128 ? -9.747 -9.128 -12.940 1.00 84.75 128 THR A O 1
ATOM 956 N N . ILE A 1 129 ? -11.613 -9.315 -11.708 1.00 84.19 129 ILE A N 1
ATOM 957 C CA . ILE A 1 129 ? -11.142 -8.525 -10.573 1.00 84.19 129 ILE A CA 1
ATOM 958 C C . ILE A 1 129 ? -11.028 -9.465 -9.380 1.00 84.19 129 ILE A C 1
ATOM 960 O O . ILE A 1 129 ? -12.021 -10.100 -8.996 1.00 84.19 129 ILE A O 1
ATOM 964 N N . HIS 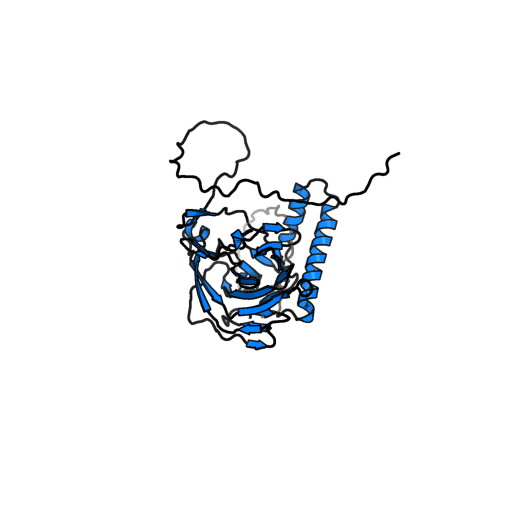A 1 130 ? -9.824 -9.538 -8.819 1.00 87.06 130 HIS A N 1
ATOM 965 C CA . HIS A 1 130 ? -9.505 -10.358 -7.661 1.00 87.06 130 HIS A CA 1
ATOM 966 C C . HIS A 1 130 ? -8.428 -9.683 -6.786 1.00 87.06 130 HIS A C 1
ATOM 968 O O . HIS A 1 130 ? -7.483 -9.109 -7.322 1.00 87.06 130 HIS A O 1
ATOM 974 N N . PRO A 1 131 ? -8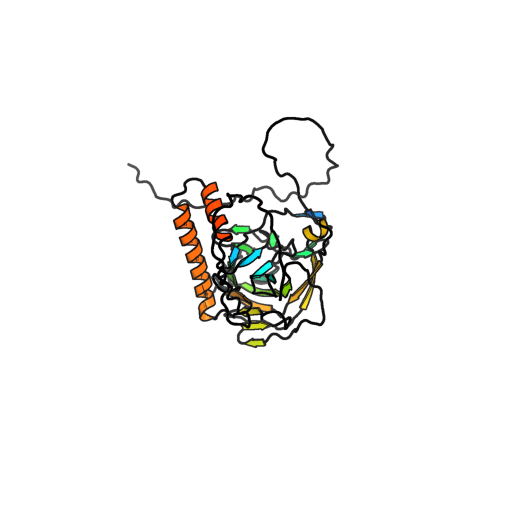.517 -9.745 -5.452 1.00 91.38 131 PRO A N 1
ATOM 975 C CA . PRO A 1 131 ? -9.713 -10.073 -4.681 1.00 91.38 131 PRO A CA 1
ATOM 976 C C . PRO A 1 131 ? -10.866 -9.088 -4.945 1.00 91.38 131 PRO A C 1
ATOM 978 O O . PRO A 1 131 ? -10.743 -8.148 -5.735 1.00 91.38 131 PRO A O 1
ATOM 981 N N . ARG A 1 132 ? -12.036 -9.335 -4.346 1.00 86.94 132 ARG A N 1
ATOM 982 C CA . ARG A 1 132 ? -13.248 -8.514 -4.543 1.00 86.94 132 ARG A CA 1
ATOM 983 C C . ARG A 1 132 ? -13.579 -7.661 -3.319 1.00 86.94 132 ARG A C 1
ATOM 985 O O . ARG A 1 132 ? -14.756 -7.469 -3.015 1.00 86.94 132 ARG A O 1
ATOM 992 N N . GLY A 1 133 ? -12.556 -7.121 -2.655 1.00 85.94 133 GLY A N 1
ATOM 993 C CA . GLY A 1 133 ? -12.694 -6.348 -1.417 1.00 85.94 133 GLY A CA 1
ATOM 994 C C . GLY A 1 133 ? -13.650 -5.156 -1.520 1.00 85.94 133 GLY A C 1
ATOM 995 O O . GLY A 1 133 ? -14.357 -4.836 -0.568 1.00 85.94 133 GLY A O 1
ATOM 996 N N . TYR A 1 134 ? -13.782 -4.573 -2.718 1.00 81.88 134 TYR A N 1
ATOM 997 C CA . TYR A 1 134 ? -14.739 -3.499 -3.015 1.00 81.88 134 TYR A CA 1
ATOM 998 C C . TYR A 1 134 ? -16.202 -3.840 -2.686 1.00 81.88 134 TYR A C 1
ATOM 1000 O O . TYR A 1 134 ? -17.015 -2.933 -2.554 1.00 81.88 134 TYR A O 1
ATOM 1008 N N . ARG A 1 135 ? -16.564 -5.125 -2.573 1.00 85.12 135 ARG A N 1
ATOM 1009 C CA . ARG A 1 135 ? -17.922 -5.552 -2.199 1.00 85.12 135 ARG A CA 1
ATOM 1010 C C . ARG A 1 135 ? -18.248 -5.314 -0.727 1.00 85.12 135 ARG A C 1
ATOM 1012 O O . ARG A 1 135 ? -19.422 -5.260 -0.388 1.00 85.12 135 ARG A O 1
ATOM 1019 N N . TYR A 1 136 ? -17.226 -5.182 0.112 1.00 88.94 136 TYR A N 1
ATOM 1020 C CA . TYR A 1 136 ? -17.359 -4.941 1.549 1.00 88.94 136 TYR A CA 1
ATOM 1021 C C . TYR A 1 136 ? -17.191 -3.463 1.913 1.00 88.94 136 TYR A C 1
ATOM 1023 O O . TYR A 1 136 ? -17.303 -3.106 3.081 1.00 88.94 136 TYR A O 1
ATOM 1031 N N . LEU A 1 137 ? -16.895 -2.608 0.930 1.00 87.19 137 LEU A N 1
ATOM 1032 C CA . LEU A 1 137 ? -16.680 -1.179 1.114 1.00 87.19 137 LEU A CA 1
ATOM 1033 C C . LEU A 1 137 ? -18.031 -0.459 1.251 1.00 87.19 137 LEU A C 1
ATOM 1035 O O . LEU A 1 137 ? -18.761 -0.325 0.272 1.00 87.19 137 LEU A O 1
ATOM 1039 N N . GLU A 1 138 ? -18.358 0.005 2.458 1.00 89.50 138 GLU A N 1
ATOM 1040 C CA . GLU A 1 138 ? -19.612 0.716 2.755 1.00 89.50 138 GLU A CA 1
ATOM 1041 C C . GLU A 1 138 ? -19.502 2.217 2.493 1.00 89.50 138 GLU A C 1
ATOM 1043 O O . GLU A 1 138 ? -20.427 2.829 1.961 1.00 89.50 138 GLU A O 1
ATOM 1048 N N . HIS A 1 139 ? -18.378 2.820 2.881 1.00 86.50 139 HIS A N 1
ATOM 1049 C CA . HIS A 1 139 ? -18.209 4.266 2.832 1.00 86.50 139 HIS A CA 1
ATOM 1050 C C . HIS A 1 139 ? -16.809 4.651 2.365 1.00 86.50 139 HIS A C 1
ATOM 1052 O O . HIS A 1 139 ? -15.814 4.010 2.712 1.00 86.50 139 HIS A O 1
ATOM 1058 N N . VAL A 1 140 ? -16.743 5.728 1.581 1.00 80.81 140 VAL A N 1
ATOM 1059 C CA . VAL A 1 140 ? -15.489 6.346 1.157 1.00 80.81 140 VAL A CA 1
ATOM 1060 C C . VAL A 1 140 ? -15.570 7.838 1.396 1.00 80.81 140 VAL A C 1
ATOM 1062 O O . VAL A 1 140 ? -16.413 8.526 0.825 1.00 80.81 140 VAL A O 1
ATOM 1065 N N . GLN A 1 141 ? -14.628 8.336 2.181 1.00 81.62 141 GLN A N 1
ATOM 1066 C CA . GLN A 1 141 ? -14.389 9.757 2.362 1.00 81.62 141 GLN A CA 1
ATOM 1067 C C . GLN A 1 141 ? -13.031 10.090 1.754 1.00 81.62 141 GLN A C 1
ATOM 1069 O O . GLN A 1 141 ? -12.052 9.419 2.045 1.00 81.62 141 GLN A O 1
ATOM 1074 N N . LEU A 1 142 ? -12.959 11.092 0.880 1.00 76.25 142 LEU A N 1
ATOM 1075 C CA . LEU A 1 142 ? -11.704 11.452 0.201 1.00 76.25 142 LEU A CA 1
ATOM 1076 C C . LEU A 1 142 ? -10.979 12.631 0.855 1.00 76.25 142 LEU A C 1
ATOM 1078 O O . LEU A 1 142 ? -9.769 12.766 0.695 1.00 76.25 142 LEU A O 1
ATOM 1082 N N . GLU A 1 143 ? -11.714 13.464 1.587 1.00 73.88 143 GLU A N 1
ATOM 1083 C CA . GLU A 1 143 ? -11.220 14.703 2.181 1.00 73.88 143 GLU A CA 1
ATOM 1084 C C . GLU A 1 143 ? -11.309 14.638 3.710 1.00 73.88 143 GLU A C 1
ATOM 1086 O O . GLU A 1 143 ? -12.323 14.173 4.236 1.00 73.88 143 GLU A O 1
ATOM 1091 N N . PRO A 1 144 ? -10.296 15.118 4.454 1.00 70.62 144 PRO A N 1
ATOM 1092 C CA . PRO A 1 144 ? -9.043 15.729 3.980 1.00 70.62 144 PRO A CA 1
ATOM 1093 C C . PRO A 1 144 ? -8.005 14.718 3.448 1.00 70.62 144 PRO A C 1
ATOM 1095 O O . PRO A 1 144 ? -6.958 15.110 2.929 1.00 70.62 144 PRO A O 1
ATOM 1098 N N . TYR A 1 145 ? -8.268 13.423 3.612 1.00 77.50 145 TYR A N 1
ATOM 1099 C CA . TYR A 1 145 ? -7.489 12.320 3.059 1.00 77.50 145 TYR A CA 1
ATOM 1100 C C . TYR A 1 145 ? -8.394 11.083 2.895 1.00 77.50 145 TYR A C 1
ATOM 1102 O O . TYR A 1 145 ? -9.446 11.018 3.540 1.00 77.50 145 TYR A O 1
ATOM 1110 N N . PRO A 1 146 ? -8.010 10.099 2.060 1.00 82.19 146 PRO A N 1
ATOM 1111 C CA . PRO A 1 146 ? -8.818 8.908 1.830 1.00 82.19 146 PRO A CA 1
ATOM 1112 C C . PRO A 1 146 ? -9.036 8.054 3.087 1.00 82.19 146 PRO A C 1
ATOM 1114 O O . PRO A 1 146 ? -8.082 7.581 3.707 1.00 82.19 146 PRO A O 1
ATOM 1117 N N . ILE A 1 147 ? -10.301 7.807 3.410 1.00 86.69 147 ILE A N 1
ATOM 1118 C CA . ILE A 1 147 ? -10.782 6.877 4.428 1.00 86.69 147 ILE A CA 1
ATOM 1119 C C . ILE A 1 147 ? -11.745 5.910 3.745 1.00 86.69 147 ILE A C 1
ATOM 1121 O O . ILE A 1 147 ? -12.716 6.324 3.111 1.00 86.69 147 ILE A O 1
ATOM 1125 N N . PHE A 1 148 ? -11.465 4.620 3.885 1.00 89.25 148 PHE A N 1
ATOM 1126 C CA . PHE A 1 148 ? -12.277 3.527 3.363 1.00 89.25 148 PHE A CA 1
ATOM 1127 C C . PHE A 1 148 ? -12.849 2.750 4.543 1.00 89.25 148 PHE A C 1
ATOM 1129 O O . PHE A 1 148 ? -12.078 2.221 5.342 1.00 89.25 148 PHE A O 1
ATOM 1136 N N . THR A 1 149 ? -14.170 2.673 4.652 1.00 93.69 149 THR A N 1
ATOM 1137 C CA . THR A 1 149 ? -14.847 1.932 5.720 1.00 93.69 149 THR A CA 1
ATOM 1138 C C . THR A 1 149 ? -15.412 0.638 5.156 1.00 93.69 149 THR A C 1
ATOM 1140 O O . THR A 1 149 ? -16.291 0.662 4.293 1.00 93.69 149 THR A O 1
ATOM 1143 N N . TYR A 1 150 ? -14.906 -0.485 5.651 1.00 93.25 150 TYR A N 1
ATOM 1144 C CA . TYR A 1 150 ? -15.349 -1.828 5.303 1.00 93.25 150 TYR A CA 1
ATOM 1145 C C . TYR A 1 150 ? -16.241 -2.403 6.397 1.00 93.25 150 TYR A C 1
ATOM 1147 O O . TYR A 1 150 ? -16.005 -2.159 7.583 1.00 93.25 150 TYR A O 1
ATOM 1155 N N . ARG A 1 151 ? -17.217 -3.223 6.000 1.00 94.25 151 ARG A N 1
ATOM 1156 C CA . ARG A 1 151 ? -18.047 -4.007 6.918 1.00 94.25 151 ARG A CA 1
ATOM 1157 C C . ARG A 1 151 ? -17.767 -5.489 6.785 1.00 94.25 151 ARG A C 1
ATOM 1159 O O . ARG A 1 151 ? -17.894 -6.060 5.705 1.00 94.25 151 ARG A O 1
ATOM 1166 N N . ILE A 1 152 ? -17.423 -6.097 7.912 1.00 90.19 152 ILE A N 1
ATOM 1167 C CA . ILE A 1 152 ? -17.017 -7.494 8.019 1.00 90.19 152 ILE A CA 1
ATOM 1168 C C . ILE A 1 152 ? -17.761 -8.096 9.202 1.00 90.19 152 ILE A C 1
ATOM 1170 O O . ILE A 1 152 ? -17.443 -7.784 10.341 1.00 90.19 152 ILE A O 1
ATOM 1174 N N . ASP A 1 153 ? -18.783 -8.909 8.942 1.00 87.75 153 ASP A N 1
ATOM 1175 C CA . ASP A 1 153 ? -19.559 -9.591 9.992 1.00 87.75 153 ASP A CA 1
ATOM 1176 C C . ASP A 1 153 ? -20.041 -8.659 11.129 1.00 87.75 153 ASP A C 1
ATOM 1178 O O . ASP A 1 153 ? -19.892 -8.929 12.316 1.00 87.75 153 ASP A O 1
ATOM 1182 N N . GLY A 1 154 ? -20.550 -7.477 10.765 1.00 90.00 154 GLY A N 1
ATOM 1183 C CA . GLY A 1 154 ? -20.965 -6.443 11.723 1.00 90.00 154 GLY A CA 1
ATOM 1184 C C . GLY A 1 154 ? -19.833 -5.534 12.225 1.00 90.00 154 GLY A C 1
ATOM 1185 O O . GLY A 1 154 ? -20.111 -4.393 12.604 1.00 90.00 154 GLY A O 1
ATOM 1186 N N . VAL A 1 155 ? -18.568 -5.948 12.123 1.00 95.38 155 VAL A N 1
ATOM 1187 C CA . VAL A 1 155 ? -17.392 -5.137 12.469 1.00 95.38 155 VAL A CA 1
ATOM 1188 C C . VAL A 1 155 ? -17.103 -4.112 11.375 1.00 95.38 155 VAL A C 1
ATOM 1190 O O . VAL A 1 155 ? -16.962 -4.437 10.198 1.00 95.38 155 VAL A O 1
ATOM 1193 N N . SER A 1 156 ? -17.006 -2.848 11.777 1.00 96.94 156 SER A N 1
ATOM 1194 C CA . SER A 1 156 ? -16.492 -1.755 10.951 1.00 96.94 156 SER A CA 1
ATOM 1195 C C . SER A 1 156 ? -14.970 -1.686 11.048 1.00 96.94 156 SER A C 1
ATOM 1197 O O . SER A 1 156 ? -14.445 -1.547 12.157 1.00 96.94 156 SER A O 1
ATOM 1199 N N . LEU A 1 157 ? -14.291 -1.722 9.900 1.00 96.88 157 LEU A N 1
ATOM 1200 C CA . LEU A 1 157 ? -12.852 -1.507 9.745 1.00 96.88 157 LEU A CA 1
ATOM 1201 C C . LEU A 1 157 ? -12.609 -0.290 8.852 1.00 96.88 157 LEU A C 1
ATOM 1203 O O . LEU A 1 157 ? -13.006 -0.269 7.690 1.00 96.88 157 LEU A O 1
ATOM 1207 N N . GLU A 1 158 ? -11.915 0.711 9.371 1.00 95.50 158 GLU A N 1
ATOM 1208 C CA . GLU A 1 158 ? -11.498 1.886 8.619 1.00 95.50 158 GLU A CA 1
ATOM 1209 C C . GLU A 1 158 ? -10.033 1.778 8.205 1.00 95.50 158 GLU A C 1
ATOM 1211 O O . GLU A 1 158 ? -9.160 1.541 9.039 1.00 95.50 158 GLU A O 1
ATOM 1216 N N . LYS A 1 159 ? -9.762 2.039 6.928 1.00 92.75 159 LYS A N 1
ATOM 1217 C CA . LYS A 1 159 ? -8.430 2.218 6.351 1.00 92.75 159 LYS A CA 1
ATOM 1218 C C . LYS A 1 159 ? -8.243 3.689 6.000 1.00 92.75 159 LYS A C 1
ATOM 1220 O O . LYS A 1 159 ? -8.864 4.190 5.065 1.00 92.75 159 LYS A O 1
ATOM 1225 N N . HIS A 1 160 ? -7.379 4.369 6.738 1.00 90.50 160 HIS A N 1
ATOM 1226 C CA . HIS A 1 160 ? -6.990 5.763 6.532 1.00 90.50 160 HIS A CA 1
ATOM 1227 C C . HIS A 1 160 ? -5.683 5.780 5.754 1.00 90.50 160 HIS A C 1
ATOM 1229 O O . HIS A 1 160 ? -4.747 5.080 6.134 1.00 90.50 160 HIS A O 1
ATOM 1235 N N . VAL A 1 161 ? -5.594 6.562 4.682 1.00 86.94 161 VAL A N 1
ATOM 1236 C CA . VAL A 1 161 ? -4.373 6.633 3.875 1.00 86.94 161 VAL A CA 1
ATOM 1237 C C . VAL A 1 161 ? -3.867 8.058 3.764 1.00 86.94 161 VAL A C 1
ATOM 1239 O O . VAL A 1 161 ? -4.534 8.918 3.197 1.00 86.94 161 VAL A O 1
ATOM 1242 N N . SER A 1 162 ? -2.647 8.277 4.243 1.00 84.12 162 SER A N 1
ATOM 1243 C CA . SER A 1 162 ? -2.023 9.592 4.352 1.00 84.12 162 SER A CA 1
ATOM 1244 C C . SER A 1 162 ? -0.679 9.606 3.633 1.00 84.12 162 SER A C 1
ATOM 1246 O O . SER A 1 162 ? 0.213 8.826 3.954 1.00 84.12 162 SER A O 1
ATOM 1248 N N . THR A 1 163 ? -0.489 10.512 2.674 1.00 81.00 163 THR A N 1
ATOM 1249 C CA . THR A 1 163 ? 0.844 10.789 2.114 1.00 81.00 163 THR A CA 1
ATOM 1250 C C . THR A 1 163 ? 1.554 11.803 2.997 1.00 81.00 163 THR A C 1
ATOM 1252 O O . THR A 1 163 ? 1.027 12.896 3.206 1.00 81.00 163 THR A O 1
ATOM 1255 N N . LEU A 1 164 ? 2.735 11.463 3.514 1.00 77.75 164 LEU A N 1
ATOM 1256 C CA . LEU A 1 164 ? 3.443 12.315 4.468 1.00 77.75 164 LEU A CA 1
ATOM 1257 C C . LEU A 1 164 ? 4.068 13.532 3.766 1.00 77.75 164 LEU A C 1
ATOM 1259 O O . LEU A 1 164 ? 4.545 13.458 2.629 1.00 77.75 164 LEU A O 1
ATOM 1263 N N . PHE A 1 165 ? 4.052 14.683 4.439 1.00 70.19 165 PHE A N 1
ATOM 1264 C CA . PHE A 1 165 ? 4.658 15.910 3.925 1.00 70.19 165 PHE A CA 1
ATOM 1265 C C . PHE A 1 165 ? 6.149 15.944 4.262 1.00 70.19 165 PHE A C 1
ATOM 1267 O O . PHE A 1 165 ? 6.519 15.976 5.430 1.00 70.19 165 PHE A O 1
ATOM 1274 N N . GLY A 1 166 ? 7.003 15.953 3.238 1.00 71.50 166 GLY A N 1
ATOM 1275 C CA . GLY A 1 166 ? 8.461 15.937 3.382 1.00 71.50 166 GLY A CA 1
ATOM 1276 C C . GLY A 1 166 ? 9.068 14.685 2.748 1.00 71.50 166 GLY A C 1
ATOM 1277 O O . GLY A 1 166 ? 9.559 14.789 1.625 1.00 71.50 166 GLY A O 1
ATOM 1278 N N . PRO A 1 167 ? 9.013 13.515 3.410 1.00 78.62 167 PRO A N 1
ATOM 1279 C CA . PRO A 1 167 ? 9.581 12.279 2.875 1.00 78.62 167 PRO A CA 1
ATOM 1280 C C . PRO A 1 167 ? 8.738 11.682 1.733 1.00 78.62 167 PRO A C 1
ATOM 1282 O O . PRO A 1 167 ? 7.531 11.917 1.629 1.00 78.62 167 PRO A O 1
ATOM 1285 N N . ASN A 1 168 ? 9.363 10.849 0.890 1.00 87.12 168 ASN A N 1
ATOM 1286 C CA . ASN A 1 168 ? 8.657 9.971 -0.051 1.00 87.12 168 ASN A CA 1
ATOM 1287 C C . ASN A 1 168 ? 8.029 8.805 0.726 1.00 87.12 168 ASN A C 1
ATOM 1289 O O . ASN A 1 168 ? 8.548 7.691 0.707 1.00 87.12 168 ASN A O 1
ATOM 1293 N N . ALA A 1 169 ? 6.942 9.083 1.449 1.00 88.56 169 ALA A N 1
ATOM 1294 C CA . ALA A 1 169 ? 6.315 8.122 2.343 1.00 88.56 169 ALA A CA 1
ATOM 1295 C C . ALA A 1 169 ? 4.782 8.174 2.325 1.00 88.56 169 ALA A C 1
ATOM 1297 O O . ALA A 1 169 ? 4.162 9.227 2.136 1.00 88.56 169 ALA A O 1
ATOM 1298 N N . VAL A 1 170 ? 4.181 7.015 2.574 1.00 88.75 170 VAL A N 1
ATOM 1299 C CA . VAL A 1 170 ? 2.746 6.826 2.781 1.00 88.75 170 VAL A CA 1
ATOM 1300 C C . VAL A 1 170 ? 2.527 6.071 4.088 1.00 88.75 170 VAL A C 1
ATOM 1302 O O . VAL A 1 170 ? 3.215 5.093 4.370 1.00 88.75 170 VAL A O 1
ATOM 1305 N N . ALA A 1 171 ? 1.565 6.533 4.875 1.00 89.62 171 ALA A N 1
ATOM 1306 C CA . ALA A 1 171 ? 1.098 5.878 6.083 1.00 89.62 171 ALA A CA 1
ATOM 1307 C C . ALA A 1 171 ? -0.321 5.352 5.856 1.00 89.62 171 ALA A C 1
ATOM 1309 O O . ALA A 1 171 ? -1.187 6.068 5.340 1.00 89.62 171 ALA A O 1
ATOM 1310 N N . VAL A 1 172 ? -0.550 4.092 6.216 1.00 91.75 172 VAL A N 1
ATOM 1311 C CA . VAL A 1 172 ? -1.863 3.455 6.172 1.00 91.75 172 VAL A CA 1
ATOM 1312 C C . VAL A 1 172 ? -2.243 3.035 7.582 1.00 91.75 172 VAL A C 1
ATOM 1314 O O . VAL A 1 172 ? -1.636 2.126 8.143 1.00 91.75 172 VAL A O 1
ATOM 1317 N N . ALA A 1 173 ? -3.244 3.702 8.149 1.00 91.88 173 ALA A N 1
ATOM 1318 C CA . ALA A 1 173 ? -3.733 3.417 9.488 1.00 91.88 173 ALA A CA 1
ATOM 1319 C C . ALA A 1 173 ? -5.045 2.630 9.445 1.00 91.88 173 ALA A C 1
ATOM 1321 O O . ALA A 1 173 ? -5.959 2.955 8.685 1.00 91.88 173 ALA A O 1
ATOM 1322 N N . TYR A 1 174 ? -5.141 1.622 10.302 1.00 94.50 174 TYR A N 1
ATOM 1323 C CA . TYR A 1 174 ? -6.294 0.756 10.464 1.00 94.50 174 TYR A CA 1
ATOM 1324 C C . TYR A 1 174 ? -6.937 1.003 11.823 1.00 94.50 174 TYR A C 1
ATOM 1326 O O . TYR A 1 174 ? -6.271 0.967 12.861 1.00 94.50 174 TYR A O 1
ATOM 1334 N N . ARG A 1 175 ? -8.246 1.254 11.813 1.00 95.25 175 ARG A N 1
ATOM 1335 C CA . ARG A 1 175 ? -9.073 1.390 13.017 1.00 95.25 175 ARG A CA 1
ATOM 1336 C C . ARG A 1 175 ? -10.217 0.406 12.931 1.00 95.25 175 ARG A C 1
ATOM 1338 O O . ARG A 1 175 ? -10.827 0.283 11.876 1.00 95.25 175 ARG A O 1
ATOM 1345 N N . SER A 1 176 ? -10.526 -0.268 14.025 1.00 96.44 176 SER A N 1
ATOM 1346 C CA . SER A 1 176 ? -11.598 -1.254 14.045 1.00 96.44 176 SER A CA 1
ATOM 1347 C C . SER A 1 176 ? -12.544 -0.995 15.205 1.00 96.44 176 SER A C 1
ATOM 1349 O O . SER A 1 176 ? -12.124 -0.614 16.291 1.00 96.44 176 SER A O 1
ATOM 1351 N N . SER A 1 177 ? -13.832 -1.229 14.976 1.00 97.25 177 SER A N 1
ATOM 1352 C CA . SER A 1 177 ? -14.868 -1.198 16.020 1.00 97.25 177 SER A CA 1
ATOM 1353 C C . SER A 1 177 ? -14.841 -2.422 16.945 1.00 97.25 177 SER A C 1
ATOM 1355 O O . SER A 1 177 ? -15.554 -2.460 17.944 1.00 97.25 177 SER A O 1
ATOM 1357 N N . SER A 1 178 ? -14.034 -3.437 16.632 1.00 96.31 178 SER A N 1
ATOM 1358 C CA . SER A 1 178 ? -13.836 -4.642 17.448 1.00 96.31 178 SER A CA 1
ATOM 1359 C C . SER A 1 178 ? -12.445 -5.232 17.219 1.00 96.31 178 SER A C 1
ATOM 1361 O O . SER A 1 178 ? -11.748 -4.831 16.290 1.00 96.31 178 SER A O 1
ATOM 1363 N N . ALA A 1 179 ? -12.031 -6.168 18.069 1.00 95.81 179 ALA A N 1
ATOM 1364 C CA . ALA A 1 179 ? -10.767 -6.878 17.907 1.00 95.81 179 ALA A CA 1
ATOM 1365 C C . ALA A 1 179 ? -10.749 -7.684 16.595 1.00 95.81 179 ALA A C 1
ATOM 1367 O O . ALA A 1 179 ? -11.646 -8.497 16.367 1.00 95.81 179 ALA A O 1
ATOM 1368 N N . ILE A 1 180 ? -9.745 -7.451 15.748 1.00 96.75 180 ILE A N 1
ATOM 1369 C CA . ILE A 1 180 ? -9.534 -8.159 14.478 1.00 96.75 180 ILE A CA 1
ATOM 1370 C C . ILE A 1 180 ? -8.048 -8.447 14.267 1.00 96.75 180 ILE A C 1
ATOM 1372 O O . ILE A 1 180 ? -7.193 -7.678 14.711 1.00 96.75 180 ILE A O 1
ATOM 1376 N N . ASP A 1 181 ? -7.749 -9.504 13.517 1.00 97.44 181 ASP A N 1
ATOM 1377 C CA . ASP A 1 181 ? -6.396 -9.761 13.027 1.00 97.44 181 ASP A CA 1
ATOM 1378 C C . ASP A 1 181 ? -6.260 -9.263 11.589 1.00 97.44 181 ASP A C 1
ATOM 1380 O O . ASP A 1 181 ? -7.100 -9.551 10.731 1.00 97.44 181 ASP A O 1
ATOM 1384 N N . LEU A 1 182 ? -5.190 -8.519 11.318 1.00 97.56 182 LEU A N 1
ATOM 1385 C CA . LEU A 1 182 ? -4.846 -8.043 9.984 1.00 97.56 182 LEU A CA 1
ATOM 1386 C C . LEU A 1 182 ? -3.552 -8.692 9.510 1.00 97.56 182 LEU A C 1
ATOM 1388 O O . LEU A 1 182 ? -2.540 -8.659 10.209 1.00 97.56 182 LEU A O 1
ATOM 1392 N N . ALA A 1 183 ? -3.580 -9.214 8.288 1.00 98.19 183 ALA A N 1
ATOM 1393 C CA . ALA A 1 183 ? -2.392 -9.531 7.510 1.00 98.19 183 ALA A CA 1
ATOM 1394 C C . ALA A 1 183 ? -2.224 -8.479 6.408 1.00 98.19 183 ALA A C 1
ATOM 1396 O O . ALA A 1 183 ? -3.169 -8.178 5.679 1.00 98.19 183 ALA A O 1
ATOM 1397 N N . LEU A 1 184 ? -1.029 -7.904 6.307 1.00 98.12 184 LEU A N 1
ATOM 1398 C CA . LEU A 1 184 ? -0.679 -6.814 5.407 1.00 98.12 184 LEU A CA 1
ATOM 1399 C C . LEU A 1 184 ? 0.466 -7.271 4.510 1.00 98.12 184 LEU A C 1
ATOM 1401 O O . LEU A 1 184 ? 1.602 -7.430 4.962 1.00 98.12 184 LEU A O 1
ATOM 1405 N N . ARG A 1 185 ? 0.173 -7.465 3.226 1.00 98.06 185 ARG A N 1
ATOM 1406 C CA . ARG A 1 185 ? 1.157 -7.921 2.248 1.00 98.06 185 ARG A CA 1
ATOM 1407 C C . ARG A 1 185 ? 1.419 -6.845 1.190 1.00 98.06 185 ARG A C 1
ATOM 1409 O O . ARG A 1 185 ? 0.613 -6.685 0.272 1.00 98.06 185 ARG A O 1
ATOM 1416 N N . PRO A 1 186 ? 2.512 -6.070 1.294 1.00 97.38 186 PRO A N 1
ATOM 1417 C CA . PRO A 1 186 ? 2.834 -5.049 0.305 1.00 97.38 186 PRO A CA 1
ATOM 1418 C C . PRO A 1 186 ? 3.190 -5.675 -1.048 1.00 97.38 186 PRO A C 1
ATOM 1420 O O . PRO A 1 186 ? 3.874 -6.700 -1.111 1.00 97.38 186 PRO A O 1
ATOM 1423 N N . LEU A 1 187 ? 2.743 -5.022 -2.124 1.00 97.00 187 LEU A N 1
ATOM 1424 C CA . LEU A 1 187 ? 3.100 -5.336 -3.507 1.00 97.00 187 LEU A CA 1
ATOM 1425 C C . LEU A 1 187 ? 4.009 -4.240 -4.069 1.00 97.00 187 LEU A C 1
ATOM 1427 O O . LEU A 1 187 ? 3.572 -3.131 -4.393 1.00 97.00 187 LEU A O 1
ATOM 1431 N N . VAL A 1 188 ? 5.290 -4.565 -4.155 1.00 96.50 188 VAL A N 1
ATOM 1432 C CA . VAL A 1 188 ? 6.392 -3.700 -4.565 1.00 96.50 188 VAL A CA 1
ATOM 1433 C C . VAL A 1 188 ? 6.561 -3.763 -6.080 1.00 96.50 188 VAL A C 1
ATOM 1435 O O . VAL A 1 188 ? 6.714 -4.838 -6.657 1.00 96.50 188 VAL A O 1
ATOM 1438 N N . ALA A 1 189 ? 6.537 -2.592 -6.714 1.00 94.88 189 ALA A N 1
ATOM 1439 C CA . ALA A 1 189 ? 6.774 -2.443 -8.149 1.00 94.88 189 ALA A CA 1
ATOM 1440 C C . ALA A 1 189 ? 8.246 -2.103 -8.432 1.00 94.88 189 ALA A C 1
ATOM 1442 O O . ALA A 1 189 ? 8.876 -2.738 -9.274 1.00 94.88 189 ALA A O 1
ATOM 1443 N N . MET A 1 190 ? 8.782 -1.118 -7.695 1.00 93.44 190 MET A N 1
ATOM 1444 C CA . MET A 1 190 ? 10.152 -0.585 -7.780 1.00 93.44 190 MET A CA 1
ATOM 1445 C C . MET A 1 190 ? 10.689 -0.509 -9.209 1.00 93.44 190 MET A C 1
ATOM 1447 O O . MET A 1 190 ? 11.660 -1.163 -9.582 1.00 93.44 190 MET A O 1
ATOM 1451 N N . ARG A 1 191 ? 10.018 0.314 -10.015 1.00 92.25 191 ARG A N 1
ATOM 1452 C CA . ARG A 1 191 ? 10.306 0.489 -11.439 1.00 92.25 191 ARG A CA 1
ATOM 1453 C C . ARG A 1 191 ? 10.148 1.933 -11.889 1.00 92.25 191 ARG A C 1
ATOM 1455 O O . ARG A 1 191 ? 9.495 2.743 -11.225 1.00 92.25 191 ARG A O 1
ATOM 1462 N N . ASP A 1 192 ? 10.679 2.218 -13.073 1.00 88.94 192 ASP A N 1
ATOM 1463 C CA . ASP A 1 192 ? 10.412 3.469 -13.773 1.00 88.94 192 ASP A CA 1
ATOM 1464 C C . ASP A 1 192 ? 8.898 3.683 -13.970 1.00 88.94 192 ASP A C 1
ATOM 1466 O O . ASP A 1 192 ? 8.132 2.765 -14.298 1.00 88.94 192 ASP A O 1
ATOM 1470 N N . PHE A 1 193 ? 8.456 4.921 -13.757 1.00 83.25 193 PHE A N 1
ATOM 1471 C CA . PHE A 1 193 ? 7.048 5.304 -13.817 1.00 83.25 193 PHE A CA 1
ATOM 1472 C C . PHE A 1 193 ? 6.408 5.104 -15.203 1.00 83.25 193 PHE A C 1
ATOM 1474 O O . PHE A 1 193 ? 5.193 4.925 -15.301 1.00 83.25 193 PHE A O 1
ATOM 1481 N N . HIS A 1 194 ? 7.195 5.106 -16.280 1.00 86.44 194 HIS A N 1
ATOM 1482 C CA . HIS A 1 194 ? 6.756 4.934 -17.664 1.00 86.44 194 HIS A CA 1
ATOM 1483 C C . HIS A 1 194 ? 6.871 3.501 -18.190 1.00 86.44 194 HIS A C 1
ATOM 1485 O O . HIS A 1 194 ? 6.527 3.268 -19.350 1.00 86.44 194 HIS A O 1
ATOM 1491 N N . HIS A 1 195 ? 7.289 2.538 -17.376 1.00 90.12 195 HIS A N 1
ATOM 1492 C CA . HIS A 1 195 ? 7.395 1.133 -17.772 1.00 90.12 195 HIS A CA 1
ATOM 1493 C C . HIS A 1 195 ? 6.555 0.235 -16.862 1.00 90.12 195 HIS A C 1
ATOM 1495 O O . HIS A 1 195 ? 6.011 0.695 -15.865 1.00 90.12 195 HIS A O 1
ATOM 1501 N N . VAL A 1 196 ? 6.408 -1.033 -17.239 1.00 93.25 196 VAL A N 1
ATOM 1502 C CA . VAL A 1 196 ? 5.926 -2.113 -16.366 1.00 93.25 196 VAL A CA 1
ATOM 1503 C C . VAL A 1 196 ? 7.088 -3.068 -16.111 1.00 93.25 196 VAL A C 1
ATOM 1505 O O . VAL A 1 196 ? 8.043 -3.098 -16.890 1.00 93.25 196 VAL A O 1
ATOM 1508 N N . SER A 1 197 ? 7.035 -3.820 -15.018 1.00 93.56 197 SER A N 1
ATOM 1509 C CA . SER A 1 197 ? 8.018 -4.854 -14.698 1.00 93.56 197 SER A CA 1
ATOM 1510 C C . SER A 1 197 ? 7.401 -6.241 -14.854 1.00 93.56 197 SER A C 1
ATOM 1512 O O . SER A 1 197 ? 6.204 -6.452 -14.674 1.00 93.56 197 SER A O 1
ATOM 1514 N N . ARG A 1 198 ? 8.240 -7.209 -15.212 1.00 95.75 198 ARG A N 1
ATOM 1515 C CA . ARG A 1 198 ? 7.917 -8.636 -15.178 1.00 95.75 198 ARG A CA 1
ATOM 1516 C C . ARG A 1 198 ? 8.814 -9.304 -14.151 1.00 95.75 198 ARG A C 1
ATOM 1518 O O . ARG A 1 198 ? 9.855 -8.750 -13.774 1.00 95.75 198 ARG A O 1
ATOM 1525 N N . THR A 1 199 ? 8.424 -10.500 -13.732 1.00 95.69 199 THR A N 1
ATOM 1526 C CA . THR A 1 199 ? 9.270 -11.348 -12.901 1.00 95.69 199 THR A CA 1
ATOM 1527 C C . THR A 1 199 ? 10.648 -11.484 -13.544 1.00 95.69 199 THR A C 1
ATOM 1529 O O . THR A 1 199 ? 10.782 -11.635 -14.762 1.00 95.69 199 THR A O 1
ATOM 1532 N N . ASN A 1 200 ? 11.686 -11.349 -12.731 1.00 93.56 200 ASN A N 1
ATOM 1533 C CA . ASN A 1 200 ? 13.064 -11.369 -13.187 1.00 93.56 200 ASN A CA 1
ATOM 1534 C C . ASN A 1 200 ? 13.981 -11.864 -12.062 1.00 93.56 200 ASN A C 1
ATOM 1536 O O . ASN A 1 200 ? 13.607 -11.840 -10.890 1.00 93.56 200 ASN A O 1
ATOM 1540 N N . GLY A 1 201 ? 15.182 -12.308 -12.432 1.00 91.31 201 GLY A N 1
ATOM 1541 C CA . GLY A 1 201 ? 16.197 -12.791 -11.490 1.00 91.31 201 GLY A CA 1
ATOM 1542 C C . GLY A 1 201 ? 17.134 -11.707 -10.950 1.00 91.31 201 GLY A C 1
ATOM 1543 O O . GLY A 1 201 ? 18.140 -12.053 -10.346 1.00 91.31 201 GLY A O 1
ATOM 1544 N N . LEU A 1 202 ? 16.858 -10.424 -11.218 1.00 91.62 202 LEU A N 1
ATOM 1545 C CA . LEU A 1 202 ? 17.689 -9.305 -10.754 1.00 91.62 202 LEU A CA 1
ATOM 1546 C C . LEU A 1 202 ? 17.257 -8.786 -9.384 1.00 91.62 202 LEU A C 1
ATOM 1548 O O . LEU A 1 202 ? 18.020 -8.049 -8.764 1.00 91.62 202 LEU A O 1
ATOM 1552 N N . ILE A 1 203 ? 16.042 -9.126 -8.945 1.00 92.19 203 ILE A N 1
ATOM 1553 C CA . ILE A 1 203 ? 15.542 -8.682 -7.653 1.00 92.19 203 ILE A CA 1
ATOM 1554 C C . ILE A 1 203 ? 16.362 -9.318 -6.530 1.00 92.19 203 ILE A C 1
ATOM 1556 O O . ILE A 1 203 ? 16.485 -10.543 -6.455 1.00 92.19 203 ILE A O 1
ATOM 1560 N N . ASP A 1 204 ? 16.906 -8.495 -5.642 1.00 91.75 204 ASP A N 1
ATOM 1561 C CA . ASP A 1 204 ? 17.381 -8.991 -4.357 1.00 91.75 204 ASP A CA 1
ATOM 1562 C C . ASP A 1 204 ? 16.152 -9.266 -3.495 1.00 91.75 204 ASP A C 1
ATOM 1564 O O . ASP A 1 204 ? 15.378 -8.358 -3.210 1.00 91.75 204 ASP A O 1
ATOM 1568 N N . GLY A 1 205 ? 15.937 -10.531 -3.139 1.00 85.81 205 GLY A N 1
ATOM 1569 C CA . GLY A 1 205 ? 14.791 -10.983 -2.360 1.00 85.81 205 GLY A CA 1
ATOM 1570 C C . GLY A 1 205 ? 15.019 -10.999 -0.850 1.00 85.81 205 GLY A C 1
ATOM 1571 O O . GLY A 1 205 ? 14.205 -11.595 -0.149 1.00 85.81 205 GLY A O 1
ATOM 1572 N N . THR A 1 206 ? 16.108 -10.403 -0.351 1.00 88.19 206 THR A N 1
ATOM 1573 C CA . THR A 1 206 ? 16.534 -10.515 1.052 1.00 88.19 206 THR A CA 1
ATOM 1574 C C . THR A 1 206 ? 16.267 -9.235 1.861 1.00 88.19 206 THR A C 1
ATOM 1576 O O . THR A 1 206 ? 17.132 -8.370 1.997 1.00 88.19 206 THR A O 1
ATOM 1579 N N . PRO A 1 207 ? 15.061 -9.060 2.438 1.00 90.56 207 PRO A N 1
ATOM 1580 C CA . PRO A 1 207 ? 14.807 -7.940 3.336 1.00 90.56 207 PRO A CA 1
ATOM 1581 C C . PRO A 1 207 ? 15.586 -8.108 4.647 1.00 90.56 207 PRO A C 1
ATOM 1583 O O . PRO A 1 207 ? 15.624 -9.185 5.244 1.00 90.56 207 PRO A O 1
ATOM 1586 N N . THR A 1 208 ? 16.153 -7.013 5.148 1.00 92.62 208 THR A N 1
ATOM 1587 C CA . THR A 1 208 ? 16.688 -6.956 6.515 1.00 92.62 208 THR A CA 1
ATOM 1588 C C . THR A 1 208 ? 15.567 -6.549 7.461 1.00 92.62 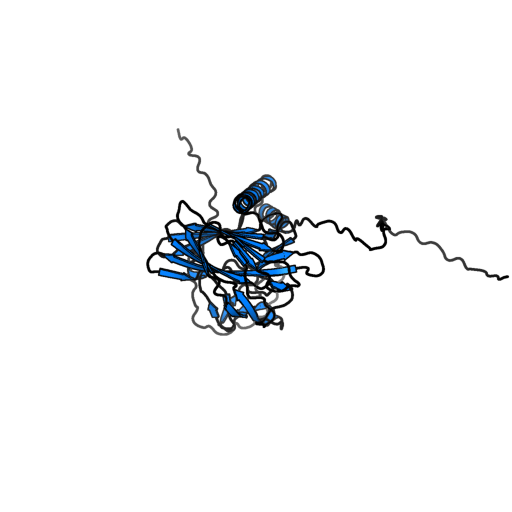208 THR A C 1
ATOM 1590 O O . THR A 1 208 ? 14.863 -5.583 7.187 1.00 92.62 208 THR A O 1
ATOM 1593 N N . ALA A 1 209 ? 15.368 -7.279 8.563 1.00 90.44 209 ALA A N 1
ATOM 1594 C CA . ALA A 1 209 ? 14.229 -7.076 9.458 1.00 90.44 209 ALA A CA 1
ATOM 1595 C C . ALA A 1 209 ? 14.647 -6.979 10.932 1.00 90.44 209 ALA A C 1
ATOM 1597 O O . ALA A 1 209 ? 15.423 -7.798 11.425 1.00 90.44 209 ALA A O 1
ATOM 1598 N N . LYS A 1 210 ? 14.088 -6.008 11.661 1.00 87.56 210 LYS A N 1
ATOM 1599 C CA . LYS A 1 210 ? 14.200 -5.890 13.122 1.00 87.56 210 LYS A CA 1
ATOM 1600 C C . LYS A 1 210 ? 12.924 -5.275 13.690 1.00 87.56 210 LYS A C 1
ATOM 1602 O O . LYS A 1 210 ? 12.575 -4.160 13.325 1.00 87.56 210 LYS A O 1
ATOM 1607 N N . ASN A 1 211 ? 12.258 -5.969 14.615 1.00 83.31 211 ASN A N 1
ATOM 1608 C CA . ASN A 1 211 ? 11.027 -5.498 15.272 1.00 83.31 211 ASN A CA 1
ATOM 1609 C C . ASN A 1 211 ? 9.949 -5.033 14.268 1.00 83.31 211 ASN A C 1
ATOM 1611 O O . ASN A 1 211 ? 9.438 -3.927 14.394 1.00 83.31 211 ASN A O 1
ATOM 1615 N N . CYS A 1 212 ? 9.672 -5.833 13.231 1.00 86.06 212 CYS A N 1
ATOM 1616 C CA . CYS A 1 212 ? 8.713 -5.521 12.154 1.00 86.06 212 CYS A CA 1
ATOM 1617 C C . CYS A 1 212 ? 9.022 -4.276 11.311 1.00 86.06 212 CYS A C 1
ATOM 1619 O O . CYS A 1 212 ? 8.252 -3.941 10.410 1.00 86.06 212 CYS A O 1
ATOM 1621 N N . ARG A 1 213 ? 10.183 -3.654 11.523 1.00 90.38 213 ARG A N 1
ATOM 1622 C CA . ARG A 1 213 ? 10.790 -2.743 10.564 1.00 90.38 213 ARG A CA 1
ATOM 1623 C C . ARG A 1 213 ? 11.620 -3.543 9.589 1.00 90.38 213 ARG A C 1
ATOM 1625 O O . ARG A 1 213 ? 12.485 -4.311 10.016 1.00 90.38 213 ARG A O 1
ATOM 1632 N N . THR A 1 214 ? 11.393 -3.330 8.304 1.00 93.12 214 THR A N 1
ATOM 1633 C CA . THR A 1 214 ? 12.205 -3.956 7.269 1.00 93.12 214 THR A CA 1
ATOM 1634 C C . THR A 1 214 ? 12.763 -2.933 6.310 1.00 93.12 214 THR A C 1
ATOM 1636 O O . THR A 1 214 ? 12.038 -2.037 5.877 1.00 93.12 214 THR A O 1
ATOM 1639 N N . THR A 1 215 ? 14.009 -3.133 5.917 1.00 94.31 215 THR A N 1
ATOM 1640 C CA . THR A 1 215 ? 14.621 -2.442 4.791 1.00 94.31 215 THR A CA 1
ATOM 1641 C C . THR A 1 215 ? 14.815 -3.441 3.667 1.00 94.31 215 THR A C 1
ATOM 1643 O O . THR A 1 215 ? 15.341 -4.537 3.874 1.00 94.31 215 THR A O 1
ATOM 1646 N N . PHE A 1 216 ? 14.377 -3.053 2.480 1.00 93.00 216 PHE A N 1
ATOM 1647 C CA . PHE A 1 216 ? 14.412 -3.875 1.289 1.00 93.00 216 PHE A CA 1
ATOM 1648 C C . PHE A 1 216 ? 15.035 -3.071 0.148 1.00 93.00 216 PHE A C 1
ATOM 1650 O O . PHE A 1 216 ? 14.593 -1.961 -0.142 1.00 93.00 216 PHE A O 1
ATOM 1657 N N . ASN A 1 217 ? 16.062 -3.616 -0.500 1.00 93.88 217 ASN A N 1
ATOM 1658 C CA . ASN A 1 217 ? 16.712 -2.982 -1.644 1.00 93.88 217 ASN A CA 1
ATOM 1659 C C . ASN A 1 217 ? 16.570 -3.881 -2.881 1.00 93.88 217 ASN A C 1
ATOM 1661 O O . ASN A 1 217 ? 17.495 -4.624 -3.195 1.00 93.88 217 ASN A O 1
ATOM 1665 N N . PRO A 1 218 ? 15.413 -3.860 -3.571 1.00 89.94 218 PRO A N 1
ATOM 1666 C CA . PRO A 1 218 ? 15.137 -4.820 -4.637 1.00 89.94 218 PRO A CA 1
ATOM 1667 C C . PRO A 1 218 ? 16.093 -4.691 -5.820 1.00 89.94 218 PRO A C 1
ATOM 1669 O O . PRO A 1 218 ? 16.412 -5.690 -6.454 1.00 89.94 218 PRO A O 1
ATOM 1672 N N . TYR A 1 219 ? 16.536 -3.472 -6.131 1.00 91.94 219 TYR A N 1
ATOM 1673 C CA . TYR A 1 219 ? 17.437 -3.202 -7.244 1.00 91.94 219 TYR A CA 1
ATOM 1674 C C . TYR A 1 219 ? 18.474 -2.177 -6.804 1.00 91.94 219 TYR A C 1
ATOM 1676 O O . TYR A 1 219 ? 18.116 -1.053 -6.472 1.00 91.94 219 TYR A O 1
ATOM 1684 N N . SER A 1 220 ? 19.755 -2.529 -6.898 1.00 88.56 220 SER A N 1
ATOM 1685 C CA . SER A 1 220 ? 20.879 -1.715 -6.407 1.00 88.56 220 SER A CA 1
ATOM 1686 C C . SER A 1 220 ? 20.978 -0.299 -6.991 1.00 88.56 220 SER A C 1
ATOM 1688 O O . SER A 1 220 ? 21.617 0.565 -6.398 1.00 88.56 220 SER A O 1
ATOM 1690 N N . ILE A 1 221 ? 20.364 -0.052 -8.152 1.00 87.62 221 ILE A N 1
ATOM 1691 C CA . ILE A 1 221 ? 20.319 1.264 -8.808 1.00 87.62 221 ILE A CA 1
ATOM 1692 C C . ILE A 1 221 ? 19.200 2.175 -8.276 1.00 87.62 221 ILE A C 1
ATOM 1694 O O . ILE A 1 221 ? 19.143 3.349 -8.641 1.00 87.62 221 ILE A O 1
ATOM 1698 N N . LEU A 1 222 ? 18.283 1.636 -7.470 1.00 90.38 222 LEU A N 1
ATOM 1699 C CA . LEU A 1 222 ? 17.167 2.352 -6.863 1.00 90.38 222 LEU A CA 1
ATOM 1700 C C . LEU A 1 222 ? 17.404 2.518 -5.354 1.00 90.38 222 LEU A C 1
ATOM 1702 O O . LEU A 1 222 ? 18.131 1.732 -4.750 1.00 90.38 222 LEU A O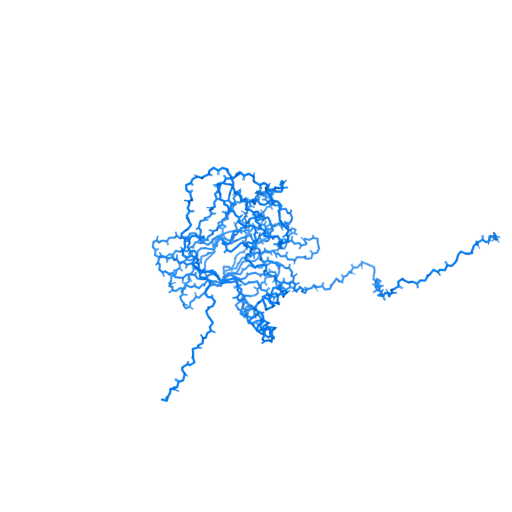 1
ATOM 1706 N N . PRO A 1 223 ? 16.805 3.543 -4.725 1.00 91.31 223 PRO A N 1
ATOM 1707 C CA . PRO A 1 223 ? 16.862 3.684 -3.277 1.00 91.31 223 PRO A CA 1
ATOM 1708 C C . PRO A 1 223 ? 16.143 2.536 -2.567 1.00 91.31 223 PRO A C 1
ATOM 1710 O O . PRO A 1 223 ? 15.212 1.929 -3.101 1.00 91.31 223 PRO A O 1
ATOM 1713 N N . GLU A 1 224 ? 16.533 2.311 -1.317 1.00 94.06 224 GLU A N 1
ATOM 1714 C CA . GLU A 1 224 ? 15.880 1.345 -0.442 1.00 94.06 224 GLU A CA 1
ATOM 1715 C C . GLU A 1 224 ? 14.416 1.727 -0.187 1.00 94.06 224 GLU A C 1
ATOM 1717 O O . GLU A 1 224 ? 14.053 2.908 -0.126 1.00 94.06 224 GLU A O 1
ATOM 1722 N N . ILE A 1 225 ? 13.572 0.710 -0.031 1.00 95.31 225 ILE A N 1
ATOM 1723 C CA . ILE A 1 225 ? 12.198 0.841 0.442 1.00 95.31 225 ILE A CA 1
ATOM 1724 C C . ILE A 1 225 ? 12.111 0.278 1.859 1.00 95.31 225 ILE A C 1
ATOM 1726 O O . ILE A 1 225 ? 12.588 -0.821 2.152 1.00 95.31 225 ILE A O 1
ATOM 1730 N N . HIS A 1 226 ? 11.502 1.053 2.745 1.00 95.25 226 HIS A N 1
ATOM 1731 C CA . HIS A 1 226 ? 11.347 0.726 4.151 1.00 95.25 226 HIS A CA 1
ATOM 1732 C C . HIS A 1 226 ? 9.880 0.471 4.460 1.00 95.25 226 HIS A C 1
ATOM 1734 O O . HIS A 1 226 ? 9.010 1.219 4.012 1.00 95.25 226 HIS A O 1
ATOM 1740 N N . PHE A 1 227 ? 9.627 -0.552 5.266 1.00 94.50 227 PHE A N 1
ATOM 1741 C CA . PHE A 1 227 ? 8.320 -0.858 5.831 1.00 94.50 227 PHE A CA 1
ATOM 1742 C C . PHE A 1 227 ? 8.421 -0.799 7.348 1.00 94.50 227 PHE A C 1
ATOM 1744 O O . PHE A 1 227 ? 9.333 -1.394 7.924 1.00 94.50 227 PHE A O 1
ATOM 1751 N N . ASP A 1 228 ? 7.501 -0.090 7.992 1.00 91.75 228 ASP A N 1
ATOM 1752 C CA . ASP A 1 228 ? 7.445 0.023 9.445 1.00 91.75 228 ASP A CA 1
ATOM 1753 C C . ASP A 1 228 ? 6.049 -0.336 9.950 1.00 91.75 228 ASP A C 1
ATOM 1755 O O . ASP A 1 228 ? 5.038 0.183 9.469 1.00 91.75 228 ASP A O 1
ATOM 1759 N N . LEU A 1 229 ? 6.025 -1.240 10.923 1.00 91.06 229 LEU A N 1
ATOM 1760 C CA . LEU A 1 229 ? 4.861 -1.591 11.710 1.00 91.06 229 LEU A CA 1
ATOM 1761 C C . LEU A 1 229 ? 5.264 -1.537 13.184 1.00 91.06 229 LEU A C 1
ATOM 1763 O O . LEU A 1 229 ? 6.101 -2.328 13.619 1.00 91.06 229 LEU A O 1
ATOM 1767 N N . LEU A 1 230 ? 4.631 -0.651 13.959 1.00 81.38 230 LEU A N 1
ATOM 1768 C CA . LEU A 1 230 ? 5.010 -0.416 15.358 1.00 81.38 230 LEU A CA 1
ATOM 1769 C C . LEU A 1 230 ? 4.911 -1.680 16.228 1.00 81.38 230 LEU A C 1
ATOM 1771 O O . LEU A 1 230 ? 5.749 -1.900 17.102 1.00 81.38 230 LEU A O 1
ATOM 1775 N N . SER A 1 231 ? 3.871 -2.488 16.015 1.00 83.81 231 SER A N 1
ATOM 1776 C CA . SER A 1 231 ? 3.618 -3.707 16.782 1.00 83.81 231 SER A CA 1
ATOM 1777 C C . SER A 1 231 ? 2.983 -4.778 15.902 1.00 83.81 231 SER A C 1
ATOM 1779 O O . SER A 1 231 ? 2.014 -4.514 15.187 1.00 83.81 231 SER A O 1
ATOM 1781 N N . GLY A 1 232 ? 3.537 -5.987 15.954 1.00 92.19 232 GLY A N 1
ATOM 1782 C CA . GLY A 1 232 ? 3.082 -7.127 15.170 1.00 92.19 232 GLY A CA 1
ATOM 1783 C C . GLY A 1 232 ? 4.184 -8.156 14.959 1.00 92.19 232 GLY A C 1
ATOM 1784 O O . GLY A 1 232 ? 5.162 -8.201 15.704 1.00 92.19 232 GLY A O 1
ATOM 1785 N N . THR A 1 233 ? 4.037 -8.956 13.911 1.00 95.69 233 THR A N 1
ATOM 1786 C CA . THR A 1 233 ? 5.038 -9.925 13.446 1.00 95.69 233 THR A CA 1
ATOM 1787 C C . THR A 1 233 ? 5.294 -9.744 11.954 1.00 95.69 233 THR A C 1
ATOM 1789 O O . THR A 1 233 ? 4.443 -9.216 11.238 1.00 95.69 233 THR A O 1
ATOM 1792 N N . PHE A 1 234 ? 6.472 -10.163 11.495 1.00 95.81 234 PHE A N 1
ATOM 1793 C CA . PHE A 1 234 ? 6.852 -10.156 10.087 1.00 95.81 234 PHE A CA 1
ATOM 1794 C C . PHE A 1 234 ? 7.224 -11.574 9.656 1.00 95.81 234 PHE A C 1
ATOM 1796 O O . PHE A 1 234 ? 8.111 -12.190 10.248 1.00 95.81 234 PHE A O 1
ATOM 1803 N N . ASP A 1 235 ? 6.541 -12.065 8.630 1.00 95.50 235 ASP A N 1
ATOM 1804 C CA . ASP A 1 235 ? 6.857 -13.295 7.917 1.00 95.50 235 ASP A CA 1
ATOM 1805 C C . ASP A 1 235 ? 7.615 -12.936 6.623 1.00 95.50 235 ASP A C 1
ATOM 1807 O O . ASP A 1 235 ? 7.019 -12.335 5.722 1.00 95.50 235 ASP A O 1
ATOM 1811 N N . PRO A 1 236 ? 8.907 -13.297 6.496 1.00 94.81 236 PRO A N 1
ATOM 1812 C CA . PRO A 1 236 ? 9.722 -12.991 5.322 1.00 94.81 236 PRO A CA 1
ATOM 1813 C C . PRO A 1 236 ? 9.416 -13.885 4.110 1.00 94.81 236 PRO A C 1
ATOM 1815 O O . PRO A 1 236 ? 10.175 -13.882 3.141 1.00 94.81 236 PRO A O 1
ATOM 1818 N N . THR A 1 237 ? 8.338 -14.677 4.137 1.00 95.44 237 THR A N 1
ATOM 1819 C CA . THR A 1 237 ? 7.933 -15.500 2.995 1.00 95.44 237 THR A CA 1
ATOM 1820 C C . THR A 1 237 ? 7.504 -14.616 1.822 1.00 95.44 237 THR A C 1
ATOM 1822 O O . THR A 1 237 ? 6.388 -14.076 1.770 1.00 95.44 237 THR A O 1
ATOM 1825 N N . ALA A 1 238 ? 8.429 -14.471 0.879 1.00 95.62 238 ALA A N 1
ATOM 1826 C CA . ALA A 1 238 ? 8.300 -13.624 -0.289 1.00 95.62 238 ALA A CA 1
ATOM 1827 C C . ALA A 1 238 ? 7.673 -14.352 -1.486 1.00 95.62 238 ALA A C 1
ATOM 1829 O O . ALA A 1 238 ? 7.856 -15.555 -1.675 1.00 95.62 238 ALA A O 1
ATOM 1830 N N . TYR A 1 239 ? 6.967 -13.595 -2.326 1.00 96.44 239 TYR A N 1
ATOM 1831 C CA . TYR A 1 239 ? 6.312 -14.112 -3.525 1.00 96.44 239 TYR A CA 1
ATOM 1832 C C . TYR A 1 239 ? 6.385 -13.122 -4.681 1.00 96.44 239 TYR A C 1
ATOM 1834 O O . TYR A 1 239 ? 6.275 -11.910 -4.495 1.00 96.44 239 TYR A O 1
ATOM 1842 N N . TRP A 1 240 ? 6.454 -13.655 -5.897 1.00 97.12 240 TRP A N 1
ATOM 1843 C CA . TRP A 1 240 ? 6.042 -12.920 -7.085 1.00 97.12 240 TRP A CA 1
ATOM 1844 C C . TRP A 1 240 ? 4.536 -13.083 -7.287 1.00 97.12 240 TRP A C 1
ATOM 1846 O O . TRP A 1 240 ? 4.010 -14.194 -7.273 1.00 97.12 240 TRP A O 1
ATOM 1856 N N . TYR A 1 241 ? 3.852 -11.966 -7.500 1.00 96.56 241 TYR A N 1
ATOM 1857 C CA . TYR A 1 241 ? 2.463 -11.916 -7.925 1.00 96.56 241 TYR A CA 1
ATOM 1858 C C . TYR A 1 241 ? 2.418 -11.599 -9.413 1.00 96.56 241 TYR A C 1
ATOM 1860 O O . TYR A 1 241 ? 3.009 -10.615 -9.857 1.00 96.56 241 TYR A O 1
ATOM 1868 N N . TYR A 1 242 ? 1.697 -12.416 -10.175 1.00 96.19 242 TYR A N 1
ATOM 1869 C CA . TYR A 1 242 ? 1.782 -12.386 -11.629 1.00 96.19 242 TYR A CA 1
ATOM 1870 C C . TYR A 1 242 ? 0.570 -11.751 -12.303 1.00 96.19 242 TYR A C 1
ATOM 1872 O O . TYR A 1 242 ? -0.564 -11.932 -11.867 1.00 96.19 242 TYR A O 1
ATOM 1880 N N . ASN A 1 243 ? 0.815 -11.141 -13.459 1.00 95.00 243 ASN A N 1
ATOM 1881 C CA . ASN A 1 243 ? -0.182 -10.792 -14.472 1.00 95.00 243 ASN A CA 1
ATOM 1882 C C . ASN A 1 243 ? -1.238 -9.754 -14.051 1.00 95.00 243 ASN A C 1
ATOM 1884 O O . ASN A 1 243 ? -2.388 -9.824 -14.498 1.00 95.00 243 ASN A O 1
ATOM 1888 N N . PHE A 1 244 ? -0.855 -8.761 -13.247 1.00 94.25 244 PHE A N 1
ATOM 1889 C CA . PHE A 1 244 ? -1.675 -7.560 -13.072 1.00 94.25 244 PHE A CA 1
ATOM 1890 C C . PHE A 1 244 ? -1.883 -6.899 -14.430 1.00 94.25 244 PHE A C 1
ATOM 1892 O O . PHE A 1 244 ? -0.940 -6.755 -15.200 1.00 94.25 244 PHE A O 1
ATOM 1899 N N . SER A 1 245 ? -3.116 -6.511 -14.731 1.00 90.94 245 SER A N 1
ATOM 1900 C CA . SER A 1 245 ? -3.508 -5.979 -16.030 1.00 90.94 245 SER A CA 1
ATOM 1901 C C . SER A 1 245 ? -3.898 -4.512 -15.910 1.00 90.94 245 SER A C 1
ATOM 1903 O O . SER A 1 245 ? -4.658 -4.125 -15.021 1.00 90.94 245 SER A O 1
ATOM 1905 N N . TYR A 1 246 ? -3.419 -3.696 -16.843 1.00 89.88 246 TYR A N 1
ATOM 1906 C CA . TYR A 1 246 ? -3.741 -2.281 -16.970 1.00 89.88 246 TYR A CA 1
ATOM 1907 C C . TYR A 1 246 ? -4.567 -2.029 -18.236 1.00 89.88 246 TYR A C 1
ATOM 1909 O O . TYR A 1 246 ? -4.020 -1.849 -19.330 1.00 89.88 246 TYR A O 1
ATOM 1917 N N . PRO A 1 247 ? -5.910 -1.989 -18.122 1.00 83.12 247 PRO A N 1
ATOM 1918 C CA . PRO A 1 247 ? -6.798 -1.922 -19.282 1.00 83.12 247 PRO A CA 1
ATOM 1919 C C . PRO A 1 247 ? -6.598 -0.681 -20.158 1.00 83.12 247 PRO A C 1
ATOM 1921 O O . PRO A 1 247 ? -6.889 -0.710 -21.353 1.00 83.12 247 PRO A O 1
ATOM 1924 N N . PHE A 1 248 ? -6.108 0.421 -19.587 1.00 81.19 248 PHE A N 1
ATOM 1925 C CA . PHE A 1 248 ? -5.873 1.657 -20.335 1.00 81.19 248 PHE A CA 1
ATOM 1926 C C . PHE A 1 248 ? -4.601 1.608 -21.176 1.00 81.19 248 PHE A C 1
ATOM 1928 O O . PHE A 1 248 ? -4.568 2.180 -22.264 1.00 81.19 248 PHE A O 1
ATOM 1935 N N . GLU A 1 249 ? -3.562 0.941 -20.694 1.00 87.25 249 GLU A N 1
ATOM 1936 C CA . GLU A 1 249 ? -2.347 0.673 -21.452 1.00 87.25 249 GLU A CA 1
ATOM 1937 C C . GLU A 1 249 ? -2.681 -0.267 -22.611 1.00 87.25 249 GLU A C 1
ATOM 1939 O O . GLU A 1 249 ? -2.342 0.055 -23.748 1.00 87.25 249 GLU A O 1
ATOM 1944 N N . ALA A 1 250 ? -3.492 -1.303 -22.364 1.00 86.56 250 ALA A N 1
ATOM 1945 C CA . ALA A 1 250 ? -3.979 -2.208 -23.405 1.00 86.56 250 ALA A CA 1
ATOM 1946 C C . ALA A 1 250 ? -4.778 -1.457 -24.483 1.00 86.56 250 ALA A C 1
ATOM 1948 O O . ALA A 1 250 ? -4.506 -1.592 -25.674 1.00 86.56 250 ALA A O 1
ATOM 1949 N N . TYR A 1 251 ? -5.716 -0.594 -24.073 1.00 82.75 251 TYR A N 1
ATOM 1950 C CA . TYR A 1 251 ? -6.497 0.247 -24.988 1.00 82.75 251 TYR A CA 1
ATOM 1951 C C . TYR A 1 251 ? -5.622 1.165 -25.860 1.00 82.75 251 TYR A C 1
ATOM 1953 O O . TYR A 1 251 ? -5.992 1.499 -26.983 1.00 82.75 251 TYR A O 1
ATOM 1961 N N . ARG A 1 252 ? -4.452 1.573 -25.358 1.00 85.50 252 ARG A N 1
ATOM 1962 C CA . ARG A 1 252 ? -3.497 2.435 -26.071 1.00 85.50 252 ARG A CA 1
ATOM 1963 C C . ARG A 1 252 ? -2.451 1.658 -26.877 1.00 85.50 252 ARG A C 1
ATOM 1965 O O . ARG A 1 252 ? -1.574 2.297 -27.451 1.00 85.50 252 ARG A O 1
ATOM 1972 N N . GLY A 1 253 ? -2.516 0.325 -26.902 1.00 87.62 253 GLY A N 1
ATOM 1973 C CA . GLY A 1 253 ? -1.503 -0.521 -27.539 1.00 87.62 253 GLY A CA 1
ATOM 1974 C C . GLY A 1 253 ? -0.141 -0.489 -26.835 1.00 87.62 253 GLY A C 1
ATOM 1975 O O . GLY A 1 253 ? 0.881 -0.706 -27.477 1.00 87.62 253 GLY A O 1
ATOM 1976 N N . LEU A 1 254 ? -0.115 -0.166 -25.539 1.00 90.00 254 LEU A N 1
ATOM 1977 C CA . LEU A 1 254 ? 1.072 -0.230 -24.682 1.00 90.00 254 LEU A CA 1
ATOM 1978 C C . LEU A 1 254 ? 1.103 -1.560 -23.923 1.00 90.00 254 LEU A C 1
ATOM 1980 O O . LEU A 1 254 ? 0.074 -2.225 -23.818 1.00 90.00 254 LEU A O 1
ATOM 1984 N N . ASP A 1 255 ? 2.258 -1.900 -23.345 1.00 92.25 255 ASP A N 1
ATOM 1985 C CA . ASP A 1 255 ? 2.392 -3.067 -22.468 1.00 92.25 255 ASP A CA 1
ATOM 1986 C C . ASP A 1 255 ? 1.499 -2.915 -21.219 1.00 92.25 255 ASP A C 1
ATOM 1988 O O . ASP A 1 255 ? 1.702 -1.971 -20.439 1.00 92.25 255 ASP A O 1
ATOM 1992 N N . PRO A 1 256 ? 0.480 -3.779 -21.045 1.00 91.56 256 PRO A N 1
ATOM 1993 C CA . PRO A 1 256 ? -0.474 -3.654 -19.961 1.00 91.56 256 PRO A CA 1
ATOM 1994 C C . PRO A 1 256 ? -0.222 -4.619 -18.808 1.00 91.56 256 PRO A C 1
ATOM 1996 O O . PRO A 1 256 ? -0.986 -4.559 -17.851 1.00 91.56 256 PRO A O 1
ATOM 1999 N N . ILE A 1 257 ? 0.752 -5.531 -18.897 1.00 95.12 257 ILE A N 1
ATOM 2000 C CA . ILE A 1 257 ? 0.878 -6.621 -17.929 1.00 95.12 257 ILE A CA 1
ATOM 2001 C C . ILE A 1 257 ? 2.083 -6.400 -17.015 1.00 95.12 257 ILE A C 1
ATOM 2003 O O . ILE A 1 257 ? 3.215 -6.287 -17.474 1.00 95.12 257 ILE A O 1
ATOM 2007 N N . GLU A 1 258 ? 1.848 -6.414 -15.707 1.00 96.00 258 GLU A N 1
ATOM 2008 C CA . GLU A 1 258 ? 2.881 -6.260 -14.684 1.00 96.00 258 GLU A CA 1
ATOM 2009 C C . GLU A 1 258 ? 2.922 -7.469 -13.741 1.00 96.00 258 GLU A C 1
ATOM 2011 O O . GLU A 1 258 ? 1.890 -8.060 -13.421 1.00 96.00 258 GLU A O 1
ATOM 2016 N N . ASP A 1 259 ? 4.121 -7.830 -13.290 1.00 97.25 259 ASP A N 1
ATOM 2017 C CA . ASP A 1 259 ? 4.329 -8.698 -12.131 1.00 97.25 259 ASP A CA 1
ATOM 2018 C C . ASP A 1 259 ? 4.879 -7.855 -10.976 1.00 97.25 259 ASP A C 1
ATOM 2020 O O . ASP A 1 259 ? 5.761 -7.019 -11.171 1.00 97.25 259 ASP A O 1
ATOM 2024 N N . LEU A 1 260 ? 4.378 -8.090 -9.766 1.00 96.81 260 LEU A N 1
ATOM 2025 C CA . LEU A 1 260 ? 4.746 -7.343 -8.564 1.00 96.81 260 LEU A CA 1
ATOM 2026 C C . LEU A 1 260 ? 5.423 -8.267 -7.557 1.00 96.81 260 LEU A C 1
ATOM 2028 O O . LEU A 1 260 ? 5.044 -9.430 -7.420 1.00 96.81 260 LEU A O 1
ATOM 2032 N N . TYR A 1 261 ? 6.399 -7.746 -6.824 1.00 97.56 261 TYR A N 1
ATOM 2033 C CA . TYR A 1 261 ? 7.109 -8.514 -5.809 1.00 97.56 261 TYR A CA 1
ATOM 2034 C C . TYR A 1 261 ? 6.561 -8.227 -4.417 1.00 97.56 261 TYR A C 1
ATOM 2036 O O . TYR A 1 261 ? 6.331 -7.080 -4.052 1.00 97.56 261 TYR A O 1
ATOM 2044 N N . SER A 1 262 ? 6.384 -9.259 -3.605 1.00 97.12 262 SER A N 1
ATOM 2045 C CA . SER A 1 262 ? 6.048 -9.125 -2.195 1.00 97.12 262 SER A CA 1
ATOM 2046 C C . SER A 1 262 ? 7.213 -9.636 -1.350 1.00 97.12 262 SER A C 1
ATOM 2048 O O . SER A 1 262 ? 7.510 -10.826 -1.435 1.00 97.12 262 SER A O 1
ATOM 2050 N N . PRO A 1 263 ? 7.858 -8.792 -0.524 1.00 96.44 263 PRO A N 1
ATOM 2051 C CA . PRO A 1 263 ? 8.995 -9.204 0.302 1.00 96.44 263 PRO A CA 1
ATOM 2052 C C . PRO A 1 263 ? 8.594 -10.008 1.549 1.00 96.44 263 PRO A C 1
ATOM 2054 O O . PRO A 1 263 ? 9.464 -10.469 2.279 1.00 96.44 263 PRO A O 1
ATOM 2057 N N . GLY A 1 264 ? 7.296 -10.143 1.824 1.00 96.06 264 GLY A N 1
ATOM 2058 C CA . GLY A 1 264 ? 6.788 -10.790 3.026 1.00 96.06 264 GLY A CA 1
ATOM 2059 C C . GLY A 1 264 ? 5.435 -10.231 3.447 1.00 96.06 264 GLY A C 1
ATOM 2060 O O . GLY A 1 264 ? 4.784 -9.500 2.695 1.00 96.06 264 GLY A O 1
ATOM 2061 N N . GLU A 1 265 ? 5.015 -10.581 4.654 1.00 97.69 265 GLU A N 1
ATOM 2062 C CA . GLU A 1 265 ? 3.724 -10.207 5.222 1.00 97.69 265 GLU A CA 1
ATOM 2063 C C . GLU A 1 265 ? 3.848 -9.809 6.681 1.00 97.69 265 GLU A C 1
ATOM 2065 O O . GLU A 1 265 ? 4.533 -10.449 7.476 1.00 97.69 265 GLU A O 1
ATOM 2070 N N . TRP A 1 266 ? 3.142 -8.747 7.034 1.00 97.88 266 TRP A N 1
ATOM 2071 C CA . TRP A 1 266 ? 3.067 -8.246 8.388 1.00 97.88 266 TRP A CA 1
ATOM 2072 C C . TRP A 1 266 ? 1.742 -8.643 8.999 1.00 97.88 266 TRP A C 1
ATOM 2074 O O . TRP A 1 266 ? 0.704 -8.508 8.358 1.00 97.88 266 TRP A O 1
ATOM 2084 N N . ARG A 1 267 ? 1.761 -9.094 10.249 1.00 97.69 267 ARG A N 1
ATOM 2085 C CA . ARG A 1 267 ? 0.546 -9.440 10.985 1.00 97.69 267 ARG A CA 1
ATOM 2086 C C . ARG A 1 267 ? 0.438 -8.612 12.244 1.00 97.69 267 ARG A C 1
ATOM 2088 O O . ARG A 1 267 ? 1.399 -8.515 13.005 1.00 97.69 267 ARG A O 1
ATOM 2095 N N . CYS A 1 268 ? -0.731 -8.038 12.473 1.00 96.44 268 CYS A N 1
ATOM 2096 C CA . CYS A 1 268 ? -1.019 -7.221 13.641 1.00 96.44 268 CYS A CA 1
ATOM 2097 C C . CYS A 1 268 ? -2.434 -7.467 14.148 1.00 96.44 268 CYS A C 1
ATOM 2099 O O . CYS A 1 268 ? -3.310 -7.932 13.420 1.00 96.44 268 CYS A O 1
ATOM 2101 N N . HIS A 1 269 ? -2.634 -7.121 15.414 1.00 96.31 269 HIS A N 1
ATOM 2102 C CA . HIS A 1 269 ? -3.933 -7.149 16.058 1.00 96.31 269 HIS A CA 1
ATOM 2103 C C . HIS A 1 269 ? -4.444 -5.715 16.196 1.00 96.31 269 HIS A C 1
ATOM 2105 O O . HIS A 1 269 ? -3.732 -4.858 16.725 1.00 96.31 269 HIS A O 1
ATOM 2111 N N . VAL A 1 270 ? -5.654 -5.447 15.708 1.00 95.62 270 VAL A N 1
ATOM 2112 C CA . VAL A 1 270 ? -6.291 -4.127 15.785 1.00 95.62 270 VAL A CA 1
ATOM 2113 C C . VAL A 1 270 ? -7.472 -4.212 16.733 1.00 95.62 270 VAL A C 1
ATOM 2115 O O . VAL A 1 270 ? -8.363 -5.035 16.544 1.00 95.62 270 VAL A O 1
ATOM 2118 N N . THR A 1 271 ? -7.508 -3.328 17.724 1.00 95.81 271 THR A N 1
ATOM 2119 C CA . THR A 1 271 ? -8.629 -3.196 18.666 1.00 95.81 271 THR A CA 1
ATOM 2120 C C . THR A 1 271 ? -9.183 -1.770 18.622 1.00 95.81 271 THR A C 1
ATOM 2122 O O . THR A 1 271 ? -8.519 -0.882 18.074 1.00 95.81 271 THR A O 1
ATOM 2125 N N . PRO A 1 272 ? -10.369 -1.507 19.203 1.00 95.25 272 PRO A N 1
ATOM 2126 C CA . PRO A 1 272 ? -10.900 -0.145 19.306 1.00 95.25 272 PRO A CA 1
ATOM 2127 C C . PRO A 1 272 ? -9.926 0.845 19.954 1.00 95.25 272 PRO A C 1
ATOM 2129 O O . PRO A 1 272 ? -9.825 1.991 19.515 1.00 95.25 272 PRO A O 1
ATOM 2132 N N . ASP A 1 273 ? -9.163 0.378 20.943 1.00 93.12 273 ASP A N 1
ATOM 2133 C CA . ASP A 1 273 ? -8.225 1.203 21.707 1.00 93.12 273 ASP A CA 1
ATOM 2134 C C . ASP A 1 273 ? -6.816 1.234 21.099 1.00 93.12 273 ASP A C 1
ATOM 2136 O O . ASP A 1 273 ? -6.018 2.114 21.416 1.00 93.12 273 ASP A O 1
ATOM 2140 N N . THR A 1 274 ? -6.489 0.277 20.226 1.00 90.25 274 THR A N 1
ATOM 2141 C CA . THR A 1 274 ? -5.155 0.120 19.627 1.00 90.25 274 THR A CA 1
ATOM 2142 C C . THR A 1 274 ? -5.253 0.127 18.101 1.00 90.25 274 THR A C 1
ATOM 2144 O O . THR A 1 274 ? -5.249 -0.934 17.468 1.00 90.25 274 THR A O 1
ATOM 2147 N N . PRO A 1 275 ? -5.358 1.317 17.479 1.00 89.50 275 PRO A N 1
ATOM 2148 C CA . PRO A 1 275 ? -5.225 1.441 16.037 1.00 89.50 275 PRO A CA 1
ATOM 2149 C C . PRO A 1 275 ? -3.791 1.123 15.611 1.00 89.50 275 PRO A C 1
ATOM 2151 O O . PRO A 1 275 ? -2.834 1.389 16.340 1.00 89.50 275 PRO A O 1
ATOM 2154 N N . VAL A 1 276 ? -3.640 0.594 14.403 1.00 91.94 276 VAL A N 1
ATOM 2155 C CA . VAL A 1 276 ? -2.337 0.193 13.864 1.00 91.94 276 VAL A CA 1
ATOM 2156 C C . VAL A 1 276 ? -2.001 1.033 12.646 1.00 91.94 276 VAL A C 1
ATOM 2158 O O . VAL A 1 276 ? -2.864 1.277 11.812 1.00 91.94 276 VAL A O 1
ATOM 2161 N N . GLU A 1 277 ? -0.748 1.456 12.521 1.00 90.62 277 GLU A N 1
ATOM 2162 C CA . GLU A 1 277 ? -0.251 2.195 11.363 1.00 90.62 277 GLU A CA 1
ATOM 2163 C C . GLU A 1 277 ? 0.878 1.415 10.688 1.00 90.62 277 GLU A C 1
ATOM 2165 O O . GLU A 1 277 ? 1.793 0.928 11.353 1.00 90.62 277 GLU A O 1
ATOM 2170 N N . PHE A 1 278 ? 0.780 1.284 9.366 1.00 93.19 278 PHE A N 1
ATOM 2171 C CA . PHE A 1 278 ? 1.787 0.682 8.505 1.00 93.19 278 PHE A CA 1
ATOM 2172 C C . PHE A 1 278 ? 2.355 1.751 7.578 1.00 93.19 278 PHE A C 1
ATOM 2174 O O . PHE A 1 278 ? 1.623 2.339 6.775 1.00 93.19 278 PHE A O 1
ATOM 2181 N N . VAL A 1 279 ? 3.653 2.014 7.690 1.00 92.12 279 VAL A N 1
ATOM 2182 C CA . VAL A 1 279 ? 4.327 3.049 6.903 1.00 92.12 279 VAL A CA 1
ATOM 2183 C C . VAL A 1 279 ? 5.219 2.423 5.861 1.00 92.12 279 VAL A C 1
ATOM 2185 O O . VAL A 1 279 ? 5.955 1.480 6.130 1.00 92.12 279 VAL A O 1
ATOM 2188 N N . THR A 1 280 ? 5.172 2.988 4.662 1.00 93.94 280 THR A N 1
ATOM 2189 C CA . THR A 1 280 ? 6.137 2.709 3.608 1.00 93.94 280 THR A CA 1
ATOM 2190 C C . THR A 1 280 ? 6.849 3.995 3.225 1.00 93.94 280 THR A C 1
ATOM 2192 O O . THR A 1 280 ? 6.185 4.979 2.895 1.00 93.94 280 THR A O 1
ATOM 2195 N N . SER A 1 281 ? 8.181 3.993 3.240 1.00 93.00 281 SER A N 1
ATOM 2196 C CA . SER A 1 281 ? 9.002 5.113 2.770 1.00 93.00 281 SER A CA 1
ATOM 2197 C C . SER A 1 281 ? 10.097 4.652 1.817 1.00 93.00 281 SER A C 1
ATOM 2199 O O . SER A 1 281 ? 10.437 3.474 1.775 1.00 93.00 281 SER A O 1
ATOM 2201 N N . VAL A 1 282 ? 10.623 5.578 1.016 1.00 92.19 282 VAL A N 1
ATOM 2202 C CA . VAL A 1 282 ? 11.662 5.297 0.018 1.00 92.19 282 VAL A CA 1
ATOM 2203 C C . VAL A 1 282 ? 12.800 6.302 0.148 1.00 92.19 282 VAL A C 1
ATOM 2205 O O . VAL A 1 282 ? 12.560 7.512 0.210 1.00 92.19 282 VAL A O 1
ATOM 2208 N N . GLY A 1 283 ? 14.034 5.799 0.145 1.00 89.94 283 GLY A N 1
ATOM 2209 C CA . GLY A 1 283 ? 15.244 6.587 0.355 1.00 89.94 283 GLY A CA 1
ATOM 2210 C C . GLY A 1 283 ? 15.507 6.822 1.837 1.00 89.94 283 GLY A C 1
ATOM 2211 O O . GLY A 1 283 ? 16.197 6.037 2.472 1.00 89.94 283 GLY A O 1
ATOM 2212 N N . GLU A 1 284 ? 14.975 7.908 2.394 1.00 85.31 284 GLU A N 1
ATOM 2213 C CA . GLU A 1 284 ? 15.114 8.177 3.828 1.00 85.31 284 GLU A CA 1
ATOM 2214 C C . GLU A 1 284 ? 14.049 7.395 4.616 1.00 85.31 284 GLU A C 1
ATOM 2216 O O . GLU A 1 284 ? 12.837 7.525 4.391 1.00 85.31 284 GLU A O 1
ATOM 2221 N N . ALA A 1 285 ? 14.504 6.559 5.551 1.00 82.88 285 ALA A N 1
ATOM 2222 C CA . ALA A 1 285 ? 13.630 5.883 6.500 1.00 82.88 285 ALA A CA 1
ATOM 2223 C C . ALA A 1 285 ? 12.971 6.911 7.430 1.00 82.88 285 ALA A C 1
ATOM 2225 O O . ALA A 1 285 ? 13.643 7.782 7.984 1.00 82.88 285 ALA A O 1
ATOM 2226 N N . VAL A 1 286 ? 11.658 6.794 7.630 1.00 81.50 286 VAL A N 1
ATOM 2227 C CA . VAL A 1 286 ? 10.943 7.636 8.597 1.00 81.50 286 VAL A CA 1
ATOM 2228 C C . VAL A 1 286 ? 11.198 7.093 10.008 1.00 81.50 286 VAL A C 1
ATOM 2230 O O . VAL A 1 286 ? 10.948 5.906 10.241 1.00 81.50 286 VAL A O 1
ATOM 2233 N N . PRO A 1 287 ? 11.680 7.912 10.963 1.00 75.75 287 PRO A N 1
ATOM 2234 C CA . PRO A 1 287 ? 11.917 7.445 12.318 1.00 75.75 287 PRO A CA 1
ATOM 2235 C C . PRO A 1 287 ? 10.624 6.982 13.008 1.00 75.75 287 PRO A C 1
ATOM 2237 O O . PRO A 1 287 ? 9.559 7.570 12.810 1.00 75.75 287 PRO A O 1
ATOM 2240 N N . PRO A 1 288 ? 10.676 5.965 13.879 1.00 65.75 288 PRO A N 1
ATOM 2241 C CA . PRO A 1 288 ? 9.468 5.280 14.365 1.00 65.75 288 PRO A CA 1
ATOM 2242 C C . PRO A 1 288 ? 8.661 6.137 15.337 1.00 65.75 288 PRO A C 1
ATOM 2244 O O . PRO A 1 288 ? 7.435 6.114 15.357 1.00 65.75 288 PRO A O 1
ATOM 2247 N N . ASN A 1 289 ? 9.372 6.934 16.131 1.00 69.00 289 ASN A N 1
ATOM 2248 C CA . ASN A 1 289 ? 8.819 7.953 17.016 1.00 69.00 289 ASN A CA 1
ATOM 2249 C C . ASN A 1 289 ? 8.195 9.131 16.248 1.00 69.00 289 ASN A C 1
ATOM 2251 O O . ASN A 1 289 ? 7.492 9.941 16.849 1.00 69.00 289 ASN A O 1
ATOM 2255 N N . GLU A 1 290 ? 8.450 9.236 14.942 1.00 70.94 290 GLU A N 1
ATOM 2256 C CA . GLU A 1 290 ? 7.975 10.327 14.094 1.00 70.94 290 GLU A CA 1
ATOM 2257 C C . GLU A 1 290 ? 6.830 9.912 13.168 1.00 70.94 290 GLU A C 1
ATOM 2259 O O . GLU A 1 290 ? 6.072 10.765 12.730 1.00 70.94 290 GLU A O 1
ATOM 2264 N N . VAL A 1 291 ? 6.629 8.619 12.909 1.00 67.56 291 VAL A N 1
ATOM 2265 C CA . VAL A 1 291 ? 5.555 8.109 12.039 1.00 67.56 291 VAL A CA 1
ATOM 2266 C C . VAL A 1 291 ? 4.173 8.662 12.427 1.00 67.56 291 VAL A C 1
ATOM 2268 O O . VAL A 1 291 ? 3.553 9.401 11.655 1.00 67.56 291 VAL A O 1
ATOM 2271 N N . PHE A 1 292 ? 3.736 8.388 13.661 1.00 65.12 292 PHE A N 1
ATOM 2272 C CA . PHE A 1 292 ? 2.423 8.818 14.150 1.00 65.12 292 PHE A CA 1
ATOM 2273 C C . PHE A 1 292 ? 2.319 10.340 14.261 1.00 65.12 292 PHE A C 1
ATOM 2275 O O . PHE A 1 292 ? 1.242 10.914 14.070 1.00 65.12 292 PHE A O 1
ATOM 2282 N N . SER A 1 293 ? 3.419 11.018 14.599 1.00 68.00 293 SER A N 1
ATOM 2283 C CA . SER A 1 293 ? 3.416 12.474 14.714 1.00 68.00 293 SER A CA 1
ATOM 2284 C C . SER A 1 293 ? 3.315 13.120 13.334 1.00 68.00 293 SER A C 1
ATOM 2286 O O . SER A 1 293 ? 2.493 14.012 13.164 1.00 68.00 293 SER A O 1
ATOM 2288 N N . LEU A 1 294 ? 4.027 12.619 12.323 1.00 71.00 294 LEU A N 1
ATOM 2289 C CA . LEU A 1 294 ? 3.989 13.118 10.948 1.00 71.00 294 LEU A CA 1
ATOM 2290 C C . LEU A 1 294 ? 2.624 12.907 10.292 1.00 71.00 294 LEU A C 1
ATOM 2292 O O . LEU A 1 294 ? 2.120 13.828 9.648 1.00 71.00 294 LEU A O 1
ATOM 2296 N N . ALA A 1 295 ? 1.989 11.747 10.480 1.00 70.31 295 ALA A N 1
ATOM 2297 C CA . ALA A 1 295 ? 0.646 11.497 9.956 1.00 70.31 295 ALA A CA 1
ATOM 2298 C C . ALA A 1 295 ? -0.397 12.440 10.588 1.00 70.31 295 ALA A C 1
ATOM 2300 O O . ALA A 1 295 ? -1.222 13.032 9.885 1.00 70.31 295 ALA A O 1
ATOM 2301 N N . ASN A 1 296 ? -0.327 12.650 11.908 1.00 72.19 296 ASN A N 1
ATOM 2302 C CA . ASN A 1 296 ? -1.211 13.579 12.616 1.00 72.19 296 ASN A CA 1
ATOM 2303 C C . ASN A 1 296 ? -0.930 15.050 12.274 1.00 72.19 296 ASN A C 1
ATOM 2305 O O . ASN A 1 296 ? -1.869 15.836 12.132 1.00 72.19 296 ASN A O 1
ATOM 2309 N N . VAL A 1 297 ? 0.341 15.424 12.118 1.00 73.69 297 VAL A N 1
ATOM 2310 C CA . VAL A 1 297 ? 0.759 16.759 11.673 1.00 73.69 297 VAL A CA 1
ATOM 2311 C C . VAL A 1 297 ? 0.252 17.018 10.262 1.00 73.69 297 VAL A C 1
ATOM 2313 O O . VAL A 1 297 ? -0.314 18.078 10.021 1.00 73.69 297 VAL A O 1
ATOM 2316 N N . GLU A 1 298 ? 0.369 16.058 9.344 1.00 75.56 298 GLU A N 1
ATOM 2317 C CA . GLU A 1 298 ? -0.144 16.208 7.981 1.00 75.56 298 GLU A CA 1
ATOM 2318 C C . GLU A 1 298 ? -1.670 16.321 7.955 1.00 75.56 298 GLU A C 1
ATOM 2320 O O . GLU A 1 298 ? -2.218 17.184 7.266 1.00 75.56 298 GLU A O 1
ATOM 2325 N N . LYS A 1 299 ? -2.366 15.503 8.753 1.00 74.69 299 LYS A N 1
ATOM 2326 C CA . LYS A 1 299 ? -3.815 15.617 8.947 1.00 74.69 299 LYS A CA 1
ATOM 2327 C C . LYS A 1 299 ? -4.199 17.021 9.402 1.00 74.69 299 LYS A C 1
ATOM 2329 O O . LYS A 1 299 ? -5.067 17.645 8.794 1.00 74.69 299 LYS A O 1
ATOM 2334 N N . ARG A 1 300 ? -3.548 17.519 10.455 1.00 75.88 300 ARG A N 1
ATOM 2335 C CA . ARG A 1 300 ? -3.807 18.850 11.009 1.00 75.88 300 ARG A CA 1
ATOM 2336 C C . ARG A 1 300 ? -3.507 19.937 9.981 1.00 75.88 300 ARG A C 1
ATOM 2338 O O . ARG A 1 300 ? -4.375 20.758 9.710 1.00 75.88 300 ARG A O 1
ATOM 2345 N N . ARG A 1 301 ? -2.353 19.851 9.310 1.00 76.81 301 ARG A N 1
ATOM 2346 C CA . ARG A 1 301 ? -1.952 20.762 8.235 1.00 76.81 301 ARG A CA 1
ATOM 2347 C C . ARG A 1 301 ? -3.010 20.835 7.144 1.00 76.81 301 ARG A C 1
ATOM 2349 O O . ARG A 1 301 ? -3.315 21.939 6.711 1.00 76.81 301 ARG A O 1
ATOM 2356 N N . ARG A 1 302 ? -3.563 19.705 6.684 1.00 74.88 302 ARG A N 1
ATOM 2357 C CA . ARG A 1 302 ? -4.608 19.678 5.644 1.00 74.88 302 ARG A CA 1
ATOM 2358 C C . ARG A 1 302 ? -5.916 20.284 6.123 1.00 74.88 302 ARG A C 1
ATOM 2360 O O . ARG A 1 302 ? -6.475 21.098 5.402 1.00 74.88 302 ARG A O 1
ATOM 2367 N N . ILE A 1 303 ? -6.371 19.932 7.324 1.00 78.06 303 ILE A N 1
ATOM 2368 C CA . ILE A 1 303 ? -7.604 20.482 7.903 1.00 78.06 303 ILE A CA 1
ATOM 2369 C C . ILE A 1 303 ? -7.492 22.004 8.039 1.00 78.06 303 ILE A C 1
ATOM 2371 O O . ILE A 1 303 ? -8.304 22.720 7.462 1.00 78.06 303 ILE A O 1
ATOM 2375 N N . GLU A 1 304 ? -6.446 22.493 8.706 1.00 78.81 304 GLU A N 1
ATOM 2376 C CA . GLU A 1 304 ? -6.213 23.927 8.926 1.00 78.81 304 GLU A CA 1
ATOM 2377 C C . GLU A 1 304 ? -5.994 24.673 7.602 1.00 78.81 304 GLU A C 1
ATOM 2379 O O . GLU A 1 304 ? -6.511 25.769 7.393 1.00 78.81 304 GLU A O 1
ATOM 2384 N N . SER A 1 305 ? -5.268 24.062 6.661 1.00 71.31 305 SER A N 1
ATOM 2385 C CA . SER A 1 305 ? -5.043 24.620 5.324 1.00 71.31 305 SER A CA 1
ATOM 2386 C C . SER A 1 305 ? -6.314 24.727 4.497 1.00 71.31 305 SER A C 1
ATOM 2388 O O . SER A 1 305 ? -6.474 25.699 3.769 1.00 71.31 305 SER A O 1
ATOM 2390 N N . HIS A 1 306 ? -7.166 23.703 4.534 1.00 74.75 306 HIS A N 1
ATOM 2391 C CA . HIS A 1 306 ? -8.416 23.703 3.789 1.00 74.75 306 HIS A CA 1
ATOM 2392 C C . HIS A 1 306 ? -9.371 24.721 4.400 1.00 74.75 306 HIS A C 1
ATOM 2394 O O . HIS A 1 306 ? -9.856 25.570 3.667 1.00 74.75 306 HIS A O 1
ATOM 2400 N N . GLN A 1 307 ? -9.546 24.697 5.725 1.00 74.12 307 GLN A N 1
ATOM 2401 C CA . GLN A 1 307 ? -10.408 25.636 6.441 1.00 74.12 307 GLN A CA 1
ATOM 2402 C C . GLN A 1 307 ? -9.996 27.086 6.183 1.00 74.12 307 GLN A C 1
ATOM 2404 O O . GLN A 1 307 ? -10.800 27.839 5.653 1.00 74.12 307 GLN A O 1
ATOM 2409 N N . SER A 1 308 ? -8.737 27.452 6.439 1.00 77.25 308 SER A N 1
ATOM 2410 C CA . SER A 1 308 ? -8.270 28.841 6.276 1.00 77.25 308 SER A CA 1
ATOM 2411 C C . SER A 1 308 ? -8.387 29.387 4.849 1.00 77.25 308 SER A C 1
ATOM 2413 O O . SER A 1 308 ? -8.530 30.591 4.665 1.00 77.25 308 SER A O 1
ATOM 2415 N N . LEU A 1 309 ? -8.315 28.529 3.827 1.00 73.12 309 LEU A N 1
ATOM 2416 C CA . LEU A 1 309 ? -8.425 28.954 2.431 1.00 73.12 309 LEU A CA 1
ATOM 2417 C C . LEU A 1 309 ? -9.858 29.050 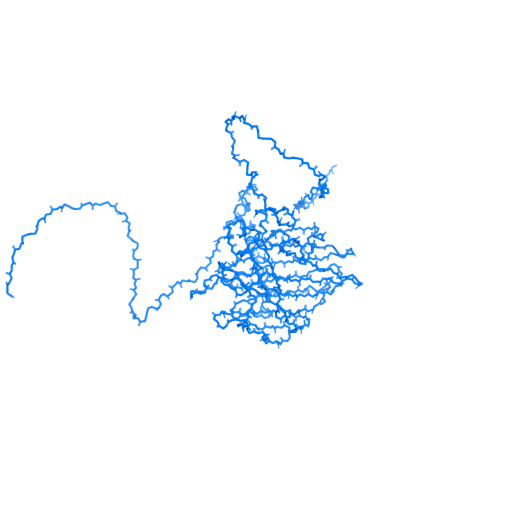1.927 1.00 73.12 309 LEU A C 1
ATOM 2419 O O . LEU A 1 309 ? -10.120 29.826 1.014 1.00 73.12 309 LEU A O 1
ATOM 2423 N N . THR A 1 310 ? -10.754 28.218 2.452 1.00 77.62 310 THR A N 1
ATOM 2424 C CA . THR A 1 310 ? -12.139 28.163 1.981 1.00 77.62 310 THR A CA 1
ATOM 2425 C C . THR A 1 310 ? -13.097 28.942 2.870 1.00 77.62 310 THR A C 1
ATOM 2427 O O . THR A 1 310 ? -14.244 29.104 2.487 1.00 77.62 310 THR A O 1
ATOM 2430 N N . GLU A 1 311 ? -12.647 29.441 4.025 1.00 81.06 311 GLU A N 1
ATOM 2431 C CA . GLU A 1 311 ? -13.476 30.154 5.011 1.00 81.06 311 GLU A CA 1
ATOM 2432 C C . GLU A 1 311 ? -14.211 31.369 4.428 1.00 81.06 311 GLU A C 1
ATOM 2434 O O . GLU A 1 311 ? -15.325 31.665 4.844 1.00 81.06 311 GLU A O 1
ATOM 2439 N N . GLN A 1 312 ? -13.615 32.045 3.443 1.00 82.75 312 GLN A N 1
ATOM 2440 C CA . GLN A 1 312 ? -14.199 33.225 2.791 1.00 82.75 312 GLN A CA 1
ATOM 2441 C C . GLN A 1 312 ? -14.852 32.920 1.434 1.00 82.75 312 GLN A C 1
ATOM 2443 O O . GLN A 1 312 ? -15.285 33.840 0.745 1.00 82.75 312 GLN A O 1
ATOM 2448 N N . ILE A 1 313 ? -14.895 31.650 1.024 1.00 85.31 313 ILE A N 1
ATOM 2449 C CA . ILE A 1 313 ? -15.420 31.236 -0.278 1.00 85.31 313 ILE A CA 1
ATOM 2450 C C . ILE A 1 313 ? -16.803 30.625 -0.057 1.00 85.31 313 ILE A C 1
ATOM 2452 O O . ILE A 1 313 ? -16.914 29.539 0.502 1.00 85.31 313 ILE A O 1
ATOM 2456 N N . GLU A 1 314 ? -17.859 31.301 -0.504 1.00 84.94 314 GLU A N 1
ATOM 2457 C CA . GLU A 1 314 ? -19.235 30.801 -0.359 1.00 84.94 314 GLU A CA 1
ATOM 2458 C C . GLU A 1 314 ? -19.575 29.691 -1.368 1.00 84.94 314 GLU A C 1
ATOM 2460 O O . GLU A 1 314 ? -20.375 28.810 -1.066 1.00 84.94 314 GLU A O 1
ATOM 2465 N N . ASP A 1 315 ? -18.961 29.705 -2.555 1.00 89.12 315 ASP A N 1
ATOM 2466 C CA . ASP A 1 315 ? -19.263 28.754 -3.627 1.00 89.12 315 ASP A CA 1
ATOM 2467 C C . ASP A 1 315 ? -18.560 27.399 -3.436 1.00 89.12 315 ASP A C 1
ATOM 2469 O O . ASP A 1 315 ? -17.330 27.297 -3.433 1.00 89.12 315 ASP A O 1
ATOM 2473 N N . ASP A 1 316 ? -19.348 26.326 -3.345 1.00 81.94 316 ASP A N 1
ATOM 2474 C CA . ASP A 1 316 ? -18.860 24.958 -3.133 1.00 81.94 316 ASP A CA 1
ATOM 2475 C C . ASP A 1 316 ? -17.882 24.488 -4.223 1.00 81.94 316 ASP A C 1
ATOM 2477 O O . ASP A 1 316 ? -16.941 23.730 -3.945 1.00 81.94 316 ASP A O 1
ATOM 2481 N N . PHE A 1 317 ? -18.088 24.920 -5.472 1.00 81.12 317 PHE A N 1
ATOM 2482 C CA . PHE A 1 317 ? -17.221 24.551 -6.586 1.00 81.12 317 PHE A CA 1
ATOM 2483 C C . PHE A 1 317 ? -15.863 25.254 -6.488 1.00 81.12 317 PHE A C 1
ATOM 2485 O O . PHE A 1 317 ? -14.824 24.603 -6.626 1.00 81.12 317 PHE A O 1
ATOM 2492 N N . GLU A 1 318 ? -15.845 26.547 -6.178 1.00 83.88 318 GLU A N 1
ATOM 2493 C CA . GLU A 1 318 ? -14.628 27.318 -5.943 1.00 83.88 318 GLU A CA 1
ATOM 2494 C C . GLU A 1 318 ? -13.857 26.804 -4.721 1.00 83.88 318 GLU A C 1
ATOM 2496 O O . GLU A 1 318 ? -12.630 26.650 -4.775 1.00 83.88 318 GLU A O 1
ATOM 2501 N N . GLN A 1 319 ? -14.554 26.415 -3.649 1.00 80.44 319 GLN A N 1
ATOM 2502 C CA . GLN A 1 319 ? -13.918 25.743 -2.520 1.00 80.44 319 GLN A CA 1
ATOM 2503 C C . GLN A 1 319 ? -13.267 24.415 -2.940 1.00 80.44 319 GLN A C 1
ATOM 2505 O O . GLN A 1 319 ? -12.137 24.112 -2.542 1.00 80.44 319 GLN A O 1
ATOM 2510 N N . ALA A 1 320 ? -13.962 23.604 -3.746 1.00 76.62 320 ALA A N 1
ATOM 2511 C CA . ALA A 1 320 ? -13.439 22.332 -4.237 1.00 76.62 320 ALA A CA 1
ATOM 2512 C C . ALA A 1 320 ? -12.215 22.527 -5.143 1.00 76.62 320 ALA A C 1
ATOM 2514 O O . ALA A 1 320 ? -11.218 21.817 -4.987 1.00 76.62 320 ALA A O 1
ATOM 2515 N N . LEU A 1 321 ? -12.251 23.516 -6.039 1.00 80.50 321 LEU A N 1
ATOM 2516 C CA . LEU A 1 321 ? -11.127 23.862 -6.906 1.00 80.50 321 LEU A CA 1
ATOM 2517 C C . LEU A 1 321 ? -9.927 24.361 -6.093 1.00 80.50 321 LEU A C 1
ATOM 2519 O O . LEU A 1 321 ? -8.792 23.954 -6.347 1.00 80.50 321 LEU A O 1
ATOM 2523 N N . THR A 1 322 ? -10.177 25.182 -5.073 1.00 79.94 322 THR A N 1
ATOM 2524 C CA . THR A 1 322 ? -9.148 25.701 -4.166 1.00 79.94 322 THR A CA 1
ATOM 2525 C C . THR A 1 322 ? -8.449 24.564 -3.424 1.00 79.94 322 THR A C 1
ATOM 2527 O O . THR A 1 322 ? -7.216 24.486 -3.441 1.00 79.94 322 THR A O 1
ATOM 2530 N N . ARG A 1 323 ? -9.207 23.611 -2.864 1.00 75.44 323 ARG A N 1
ATOM 2531 C CA . ARG A 1 323 ? -8.649 22.392 -2.249 1.00 75.44 323 ARG A CA 1
ATOM 2532 C C . ARG A 1 323 ? -7.846 21.559 -3.254 1.00 75.44 323 ARG A C 1
ATOM 2534 O O . ARG A 1 323 ? -6.705 21.189 -2.974 1.00 75.44 323 ARG A O 1
ATOM 2541 N N . ALA A 1 324 ? -8.385 21.334 -4.453 1.00 72.12 324 ALA A N 1
ATOM 2542 C CA . ALA A 1 324 ? -7.707 20.570 -5.499 1.00 72.12 324 ALA A CA 1
ATOM 2543 C C . ALA A 1 324 ? -6.388 21.224 -5.948 1.00 72.12 324 ALA A C 1
ATOM 2545 O O . ALA A 1 324 ? -5.397 20.526 -6.158 1.00 72.12 324 ALA A O 1
ATOM 2546 N N . SER A 1 325 ? -6.335 22.557 -6.039 1.00 72.44 325 SER A N 1
ATOM 2547 C CA . SER A 1 325 ? -5.149 23.302 -6.486 1.00 72.44 325 SER A CA 1
ATOM 2548 C C . SER A 1 325 ? -3.920 23.073 -5.592 1.00 72.44 325 SER A C 1
ATOM 2550 O O . SER A 1 325 ? -2.793 22.973 -6.084 1.00 72.44 325 SER A O 1
ATOM 2552 N N . ARG A 1 326 ? -4.120 22.883 -4.279 1.00 69.62 326 ARG A N 1
ATOM 2553 C CA . ARG A 1 326 ? -3.041 22.579 -3.323 1.00 69.62 326 ARG A CA 1
ATOM 2554 C C . ARG A 1 326 ? -2.374 21.236 -3.592 1.00 69.62 326 ARG A C 1
ATOM 2556 O O . ARG A 1 326 ? -1.190 21.086 -3.297 1.00 69.62 326 ARG A O 1
ATOM 2563 N N . SER A 1 327 ? -3.087 20.304 -4.221 1.00 63.16 327 SER A N 1
ATOM 2564 C CA . SER A 1 327 ? -2.540 19.015 -4.653 1.00 63.16 327 SER A CA 1
ATOM 2565 C C . SER A 1 327 ? -1.563 19.130 -5.837 1.00 63.16 327 SER A C 1
ATOM 2567 O O . SER A 1 327 ? -1.059 18.120 -6.322 1.00 63.16 327 SER A O 1
ATOM 2569 N N . PHE A 1 328 ? -1.240 20.348 -6.285 1.00 61.22 328 PHE A N 1
ATOM 2570 C CA . PHE A 1 328 ? -0.221 20.612 -7.304 1.00 61.22 328 PHE A CA 1
ATOM 2571 C C . PHE A 1 328 ? 0.969 21.437 -6.787 1.00 61.22 328 PHE A C 1
ATOM 2573 O O . PHE A 1 328 ? 1.923 21.670 -7.531 1.00 61.22 328 PHE A O 1
ATOM 2580 N N . VAL A 1 329 ? 0.962 21.858 -5.515 1.00 61.34 329 VAL A N 1
ATOM 2581 C CA . VAL A 1 329 ? 2.057 22.644 -4.928 1.00 61.34 329 VAL A CA 1
ATOM 2582 C C . VAL A 1 329 ? 3.153 21.708 -4.420 1.00 61.34 329 VAL A C 1
ATOM 2584 O O . VAL A 1 329 ? 2.997 21.036 -3.403 1.00 61.34 329 VAL A O 1
ATOM 2587 N N . VAL A 1 330 ? 4.285 21.689 -5.126 1.00 60.28 330 VAL A N 1
ATOM 2588 C CA . VAL A 1 330 ? 5.454 20.853 -4.815 1.00 60.28 330 VAL A CA 1
ATOM 2589 C C . VAL A 1 330 ? 6.649 21.734 -4.453 1.00 60.28 330 VAL A C 1
ATOM 2591 O O . VAL A 1 330 ? 6.984 22.668 -5.183 1.00 60.28 330 VAL A O 1
ATOM 2594 N N . ARG A 1 331 ? 7.338 21.415 -3.352 1.00 59.12 331 ARG A N 1
ATOM 2595 C CA . ARG A 1 331 ? 8.644 21.996 -3.020 1.00 59.12 331 ARG A CA 1
ATOM 2596 C C . ARG A 1 331 ? 9.719 21.271 -3.824 1.00 59.12 331 ARG A C 1
ATOM 2598 O O . ARG A 1 331 ? 10.046 20.124 -3.537 1.00 59.12 331 ARG A O 1
ATOM 2605 N N . ARG A 1 332 ? 10.290 21.942 -4.824 1.00 53.78 332 ARG A N 1
ATOM 2606 C CA . ARG A 1 332 ? 11.504 21.453 -5.491 1.00 53.78 332 ARG A CA 1
ATOM 2607 C C . ARG A 1 332 ? 12.716 21.793 -4.624 1.00 53.78 332 ARG A C 1
ATOM 2609 O O . ARG A 1 332 ? 12.863 22.950 -4.231 1.00 53.78 332 ARG A O 1
ATOM 2616 N N . LYS A 1 333 ? 13.598 20.822 -4.362 1.00 50.22 333 LYS A N 1
ATOM 2617 C CA . LYS A 1 333 ? 14.973 21.145 -3.951 1.00 50.22 333 LYS A CA 1
ATOM 2618 C C . LYS A 1 333 ? 15.590 21.973 -5.090 1.00 50.22 333 LYS A C 1
ATOM 2620 O O . LYS A 1 333 ? 15.449 21.608 -6.257 1.00 50.22 333 LYS A O 1
ATOM 2625 N N . GLN A 1 334 ? 16.161 23.138 -4.777 1.00 42.41 334 GLN A N 1
ATOM 2626 C CA . GLN A 1 334 ? 16.856 23.955 -5.776 1.00 42.41 334 GLN A CA 1
ATOM 2627 C C . GLN A 1 334 ? 17.970 23.116 -6.407 1.00 42.41 334 GLN A C 1
ATOM 2629 O O . GLN A 1 334 ? 18.710 22.433 -5.701 1.00 42.41 334 GLN A O 1
ATOM 2634 N N . TRP A 1 335 ? 18.074 23.158 -7.734 1.00 37.78 335 TRP A N 1
ATOM 2635 C CA . TRP A 1 335 ? 19.195 22.566 -8.448 1.00 37.78 335 TRP A CA 1
ATOM 2636 C C . TRP A 1 335 ? 20.460 23.328 -8.029 1.00 37.78 335 TRP A C 1
ATOM 2638 O O . TRP A 1 335 ? 20.632 24.494 -8.362 1.00 37.78 335 TRP A O 1
ATOM 2648 N N . ALA A 1 336 ? 21.355 22.699 -7.278 1.00 33.22 336 ALA A N 1
ATOM 2649 C CA . ALA A 1 336 ? 22.751 23.097 -7.329 1.00 33.22 336 ALA A CA 1
ATOM 2650 C C . ALA A 1 336 ? 23.359 22.268 -8.461 1.00 33.22 336 ALA A C 1
ATOM 2652 O O . ALA A 1 336 ? 23.666 21.092 -8.282 1.00 33.22 336 ALA A O 1
ATOM 2653 N N . LEU A 1 337 ? 23.468 22.850 -9.660 1.00 33.53 337 LEU A N 1
ATOM 2654 C CA . LEU A 1 337 ? 24.329 22.293 -10.702 1.00 33.53 337 LEU A CA 1
ATOM 2655 C C . LEU A 1 337 ? 25.759 22.426 -10.173 1.00 33.53 337 LEU A C 1
ATOM 2657 O O . LEU A 1 337 ? 26.420 23.439 -10.390 1.00 33.53 337 LEU A O 1
ATOM 2661 N N . HIS A 1 338 ? 26.239 21.419 -9.450 1.00 31.52 338 HIS A N 1
ATOM 2662 C CA . HIS A 1 338 ? 27.665 21.264 -9.226 1.00 31.52 338 HIS A CA 1
ATOM 2663 C C . HIS A 1 338 ? 28.281 20.764 -10.533 1.00 31.52 338 HIS A C 1
ATOM 2665 O O . HIS A 1 338 ? 28.430 19.569 -10.769 1.00 31.52 338 HIS A O 1
ATOM 2671 N N . HIS A 1 339 ? 28.603 21.710 -11.414 1.00 30.27 339 HIS A N 1
ATOM 2672 C CA . HIS A 1 339 ? 29.552 21.475 -12.492 1.00 30.27 339 HIS A CA 1
ATOM 2673 C C . HIS A 1 339 ? 30.947 21.295 -11.852 1.00 30.27 339 HIS A C 1
ATOM 2675 O O . HIS A 1 339 ? 31.297 22.104 -10.990 1.00 30.27 339 HIS A O 1
ATOM 2681 N N . PRO A 1 340 ? 31.783 20.314 -12.253 1.00 32.03 340 PRO A N 1
ATOM 2682 C CA . PRO A 1 340 ? 33.119 20.097 -11.669 1.00 32.03 340 PRO A CA 1
ATOM 2683 C C . PRO A 1 340 ? 34.146 21.216 -11.928 1.00 32.03 340 PRO A C 1
ATOM 2685 O O . PRO A 1 340 ? 35.326 21.063 -11.636 1.00 32.03 340 PRO A O 1
ATOM 2688 N N . SER A 1 341 ? 33.727 22.349 -12.484 1.00 36.12 341 SER A N 1
ATOM 2689 C CA . SER A 1 341 ? 34.562 23.512 -12.764 1.00 36.12 341 SER A CA 1
ATOM 2690 C C . SER A 1 341 ? 33.836 24.740 -12.222 1.00 36.12 341 SER A C 1
ATOM 2692 O O . SER A 1 341 ? 32.917 25.242 -12.867 1.00 36.12 341 SER A O 1
ATOM 2694 N N . GLY A 1 342 ? 34.189 25.157 -11.005 1.00 30.94 342 GLY A N 1
ATOM 2695 C CA . GLY A 1 342 ? 33.522 26.194 -10.211 1.00 30.94 342 GLY A CA 1
ATOM 2696 C C . GLY A 1 342 ? 33.447 27.585 -10.848 1.00 30.94 342 GLY A C 1
ATOM 2697 O O . GLY A 1 342 ? 34.118 28.507 -10.398 1.00 30.94 342 GLY A O 1
ATOM 2698 N N . LEU A 1 343 ? 32.574 27.762 -11.838 1.00 27.38 343 LEU A N 1
ATOM 2699 C CA . LEU A 1 343 ? 32.126 29.064 -12.319 1.00 27.38 343 LEU A CA 1
ATOM 2700 C C . LEU A 1 343 ? 30.589 29.101 -12.307 1.00 27.38 343 LEU A C 1
ATOM 2702 O O . LEU A 1 343 ? 29.957 28.257 -12.945 1.00 27.38 343 LEU A O 1
ATOM 2706 N N . PRO A 1 344 ? 29.967 30.040 -11.571 1.00 28.56 344 PRO A N 1
ATOM 2707 C CA . PRO A 1 344 ? 28.516 30.146 -11.506 1.00 28.56 344 PRO A CA 1
ATOM 2708 C C . PRO A 1 344 ? 27.953 30.688 -12.826 1.00 28.56 344 PRO A C 1
ATOM 2710 O O . PRO A 1 344 ? 28.350 31.754 -13.297 1.00 28.56 344 PRO A O 1
ATOM 2713 N N . LEU A 1 345 ? 26.994 29.966 -13.410 1.00 26.62 345 LEU A N 1
ATOM 2714 C CA . LEU A 1 345 ? 26.226 30.433 -14.562 1.00 26.62 345 LEU A CA 1
ATOM 2715 C C . LEU A 1 345 ? 25.096 31.351 -14.064 1.00 26.62 345 LEU A C 1
ATOM 2717 O O . LEU A 1 345 ? 24.104 30.888 -13.500 1.00 26.62 345 LEU A O 1
ATOM 2721 N N . VAL A 1 346 ? 25.252 32.662 -14.246 1.00 26.91 346 VAL A N 1
ATOM 2722 C CA . VAL A 1 346 ? 24.203 33.655 -13.972 1.00 26.91 346 VAL A CA 1
ATOM 2723 C C . VAL A 1 346 ? 23.202 33.640 -15.130 1.00 26.91 346 VAL A C 1
ATOM 2725 O O . VAL A 1 346 ? 23.523 34.087 -16.227 1.00 26.91 346 VAL A O 1
ATOM 2728 N N . TRP A 1 347 ? 21.976 33.164 -14.898 1.00 26.59 347 TRP A N 1
ATOM 2729 C CA . TRP A 1 347 ? 20.844 33.451 -15.786 1.00 26.59 347 TRP A CA 1
ATOM 2730 C C . TRP A 1 347 ? 20.145 34.721 -15.302 1.00 26.59 347 TRP A C 1
ATOM 2732 O O . TRP A 1 347 ? 19.317 34.690 -14.392 1.00 26.59 347 TRP A O 1
ATOM 2742 N N . GLY A 1 348 ? 20.516 35.853 -15.901 1.00 25.72 348 GLY A N 1
ATOM 2743 C CA . GLY A 1 348 ? 19.792 37.110 -15.766 1.00 25.72 348 GLY A CA 1
ATOM 2744 C C . GLY A 1 348 ? 18.511 37.086 -16.600 1.00 25.72 348 GLY A C 1
ATOM 2745 O O . GLY A 1 348 ? 18.543 36.820 -17.799 1.00 25.72 348 GLY A O 1
ATOM 2746 N N . LEU A 1 349 ? 17.386 37.380 -15.951 1.00 29.16 349 LEU A N 1
ATOM 2747 C CA . LEU A 1 349 ? 16.133 37.768 -16.593 1.00 29.16 349 LEU A CA 1
ATOM 2748 C C . LEU A 1 349 ? 16.371 39.053 -17.405 1.00 29.16 349 LEU A C 1
ATOM 2750 O O . LEU A 1 349 ? 16.635 40.104 -16.826 1.00 29.16 349 LEU A O 1
ATOM 2754 N N . GLY A 1 350 ? 16.275 38.975 -18.732 1.00 23.69 350 GLY A N 1
ATOM 2755 C CA . GLY A 1 350 ? 16.208 40.140 -19.616 1.00 23.69 350 GLY A CA 1
ATOM 2756 C C . GLY A 1 350 ? 14.785 40.303 -20.165 1.00 23.69 350 GLY A C 1
ATOM 2757 O O . GLY A 1 350 ? 14.247 39.329 -20.696 1.00 23.69 350 GLY A O 1
ATOM 2758 N N . PRO A 1 351 ? 14.143 41.479 -20.042 1.00 29.14 351 PRO A N 1
ATOM 2759 C CA . PRO A 1 351 ? 12.829 41.725 -20.619 1.00 29.14 351 PRO A CA 1
ATOM 2760 C C . PRO A 1 351 ? 12.928 42.051 -22.118 1.00 29.14 351 PRO A C 1
ATOM 2762 O O . PRO A 1 351 ? 13.860 42.716 -22.553 1.00 29.14 351 PRO A O 1
ATOM 2765 N N . GLY A 1 352 ? 11.910 41.630 -22.873 1.00 26.45 352 GLY A N 1
ATOM 2766 C CA . GLY A 1 352 ? 11.375 42.357 -24.031 1.00 26.45 352 GLY A CA 1
ATOM 2767 C C . GLY A 1 352 ? 12.284 42.557 -25.246 1.00 26.45 352 GLY A C 1
ATOM 2768 O O . GLY A 1 352 ? 13.014 43.535 -25.351 1.00 26.45 352 GLY A O 1
ATOM 2769 N N . HIS A 1 353 ? 12.107 41.704 -26.253 1.00 28.12 353 HIS A N 1
ATOM 2770 C CA . HIS A 1 353 ? 12.462 42.022 -27.634 1.00 28.12 353 HIS A CA 1
ATOM 2771 C C . HIS A 1 353 ? 11.577 43.172 -28.153 1.00 28.12 353 HIS A C 1
ATOM 2773 O O . HIS A 1 353 ? 10.382 42.975 -28.337 1.00 28.12 353 HIS A O 1
ATOM 2779 N N . HIS A 1 354 ? 12.170 44.329 -28.441 1.00 31.42 354 HIS A N 1
ATOM 2780 C CA . HIS A 1 354 ? 11.865 45.169 -29.604 1.00 31.42 354 HIS A CA 1
ATOM 2781 C C . HIS A 1 354 ? 12.973 46.216 -29.731 1.00 31.42 354 HIS A C 1
ATOM 2783 O O . HIS A 1 354 ? 12.981 47.183 -28.989 1.00 31.42 354 HIS A O 1
ATOM 2789 N N . ASP A 1 355 ? 13.930 45.976 -30.628 1.00 28.25 355 ASP A N 1
ATOM 2790 C CA . ASP A 1 355 ? 14.449 46.997 -31.543 1.00 28.25 355 ASP A CA 1
ATOM 2791 C C . ASP A 1 355 ? 15.468 46.378 -32.509 1.00 28.25 355 ASP A C 1
ATOM 2793 O O . ASP A 1 355 ? 16.381 45.643 -32.129 1.00 28.25 355 ASP A O 1
ATOM 2797 N N . ARG A 1 356 ? 15.255 46.626 -33.804 1.00 33.94 356 ARG A N 1
ATOM 2798 C CA . ARG A 1 356 ? 16.190 46.284 -34.884 1.00 33.94 356 ARG A CA 1
ATOM 2799 C C . ARG A 1 356 ? 17.338 47.295 -34.885 1.00 33.94 356 ARG A C 1
ATOM 2801 O O . ARG A 1 356 ? 17.053 48.486 -34.798 1.00 33.94 356 ARG A O 1
ATOM 2808 N N . PRO A 1 357 ? 18.567 46.876 -35.226 1.00 30.17 357 PRO A N 1
ATOM 2809 C CA . PRO A 1 357 ? 19.501 47.775 -35.881 1.00 30.17 357 PRO A CA 1
ATOM 2810 C C . PRO A 1 357 ? 19.804 47.353 -37.321 1.00 30.17 357 PRO A C 1
ATOM 2812 O O . PRO A 1 357 ? 19.821 46.183 -37.706 1.00 30.17 357 PRO A O 1
ATOM 2815 N N . SER A 1 358 ? 20.002 48.398 -38.108 1.00 28.25 358 SER A N 1
ATOM 2816 C CA . SER A 1 358 ? 20.303 48.500 -39.526 1.00 28.25 358 SER A CA 1
ATOM 2817 C C . SER A 1 358 ? 21.575 47.776 -39.976 1.00 28.25 358 SER A C 1
ATOM 2819 O O . SER A 1 358 ? 22.587 47.760 -39.282 1.00 28.25 358 SER A O 1
ATOM 2821 N N . ARG A 1 359 ? 21.534 47.269 -41.215 1.00 30.64 359 ARG A N 1
ATOM 2822 C CA . ARG A 1 359 ? 22.699 46.852 -42.008 1.00 30.64 359 ARG A CA 1
ATOM 2823 C C . ARG A 1 359 ? 23.653 48.030 -42.249 1.00 30.64 359 ARG A C 1
ATOM 2825 O O . ARG A 1 359 ? 23.227 49.039 -42.805 1.00 30.64 359 ARG A O 1
ATOM 2832 N N . SER A 1 360 ? 24.941 47.828 -41.985 1.00 30.34 360 SER A N 1
ATOM 2833 C CA . SER A 1 360 ? 26.034 48.546 -42.653 1.00 30.34 360 SER A CA 1
ATOM 2834 C C . SER A 1 360 ? 27.273 47.644 -42.774 1.00 30.34 360 SER A C 1
ATOM 2836 O O . SER A 1 360 ? 27.967 47.386 -41.797 1.00 30.34 360 SER A O 1
ATOM 2838 N N . ASP A 1 361 ? 27.429 47.110 -43.985 1.00 30.97 361 ASP A N 1
ATOM 2839 C CA . ASP A 1 361 ? 28.638 46.808 -44.773 1.00 30.97 361 ASP A CA 1
ATOM 2840 C C . ASP A 1 361 ? 30.036 46.778 -44.091 1.00 30.97 361 ASP A C 1
ATOM 2842 O O . ASP A 1 361 ? 30.468 47.801 -43.552 1.00 30.97 361 ASP A O 1
ATOM 2846 N N . PRO A 1 362 ? 30.814 45.674 -44.190 1.00 37.09 362 PRO A N 1
ATOM 2847 C CA . PRO A 1 362 ? 32.219 45.647 -43.798 1.00 37.09 362 PRO A CA 1
ATOM 2848 C C . PRO A 1 362 ? 33.158 45.864 -44.999 1.00 37.09 362 PRO A C 1
ATOM 2850 O O . PRO A 1 362 ? 33.236 45.051 -45.920 1.00 37.09 362 PRO A O 1
ATOM 2853 N N . ARG A 1 363 ? 33.966 46.929 -44.938 1.00 29.11 363 ARG A N 1
ATOM 2854 C CA . ARG A 1 363 ? 35.191 47.064 -45.739 1.00 29.11 363 ARG A CA 1
ATOM 2855 C C . ARG A 1 363 ? 36.373 46.433 -44.996 1.00 29.11 363 ARG A C 1
ATOM 2857 O O . ARG A 1 363 ? 36.685 46.819 -43.875 1.00 29.11 363 ARG A O 1
ATOM 2864 N N . HIS A 1 364 ? 37.036 45.494 -45.666 1.00 35.06 364 HIS A N 1
ATOM 2865 C CA . HIS A 1 364 ? 38.427 45.067 -45.438 1.00 35.06 364 HIS A CA 1
ATOM 2866 C C . HIS A 1 364 ? 39.400 46.273 -45.537 1.00 35.06 364 HIS A C 1
ATOM 2868 O O . HIS A 1 364 ? 39.037 47.245 -46.210 1.00 35.06 364 HIS A O 1
ATOM 2874 N N . PRO A 1 365 ? 40.622 46.250 -44.939 1.00 42.38 365 PRO A N 1
ATOM 2875 C CA . PRO A 1 365 ? 41.681 45.315 -45.344 1.00 42.38 365 PRO A CA 1
ATOM 2876 C C . PRO A 1 365 ? 42.678 44.824 -44.263 1.00 42.38 365 PRO A C 1
ATOM 2878 O O . PRO A 1 365 ? 42.603 45.114 -43.078 1.00 42.38 365 PRO A O 1
ATOM 2881 N N . THR A 1 366 ? 43.562 43.990 -44.798 1.00 36.59 366 THR A N 1
ATOM 2882 C CA . THR A 1 366 ? 44.670 43.119 -44.378 1.00 36.59 366 THR A CA 1
ATOM 2883 C C . THR A 1 366 ? 45.911 43.708 -43.671 1.00 36.59 366 THR A C 1
ATOM 2885 O O . THR A 1 366 ? 46.359 44.782 -44.059 1.00 36.59 366 THR A O 1
ATOM 2888 N N . ILE A 1 367 ? 46.554 42.828 -42.864 1.00 32.53 367 ILE A N 1
ATOM 2889 C CA . ILE A 1 367 ? 48.020 42.521 -42.743 1.00 32.53 367 ILE A CA 1
ATOM 2890 C C . ILE A 1 367 ? 48.898 43.520 -41.947 1.00 32.53 367 ILE A C 1
ATOM 2892 O O . ILE A 1 367 ? 48.591 44.711 -41.956 1.00 32.53 367 ILE A O 1
ATOM 2896 N N . PRO A 1 368 ? 50.000 43.080 -41.280 1.00 51.62 368 PRO A N 1
ATOM 2897 C CA . PRO A 1 368 ? 50.751 41.818 -41.449 1.00 51.62 368 PRO A CA 1
ATOM 2898 C C . PRO A 1 368 ? 50.678 40.768 -40.349 1.00 51.62 368 PRO A C 1
ATOM 2900 O O . PRO A 1 368 ? 50.590 41.139 -39.159 1.00 51.62 368 PRO A O 1
#

Foldseek 3Di:
DDDDDDDDDDDPPPPPPPDPPDPDDDDDDDDDDDDDDDDDDDDPPDDWQQFPLRDTDDPPQWLDFQAAQAGWTATAHQLREDQALLHFLFWDQDDPPLGIWRWFRDKFKWKADPPDIDTLDWFDFRNDTPPPNSVQFDDWDPPPHTWTWGDDPNKTKIWTWDCFHPFSKIKIKIAIAFKIKMKIWIWTQGGRSPDAAEDDPQFDLDWDDDQQWTWGDGHPVFFIKIKDKNHWDKAQPKDKAFFGANSVCVVVVHDGTHITITRTMTMDIHGNVDMIMMMMGTHDDDDPVCSVVRRVVRNVCSVCVLCVQCVPPPDPVVSVVSSSVVSPNHDHDDDPPPDVDPDDDDDDDDDDDDDDDDDDDDDDDDDD

Mean predicted aligned error: 14.71 Å

Secondary structure (DSSP, 8-state):
-----------------S-----------------------------PEEPTTS-EE-TT-EEEEEE-TTS-EEEEETTS---STT-EEEEEE--TTT-EEEEEEEEEEEEEETTEEE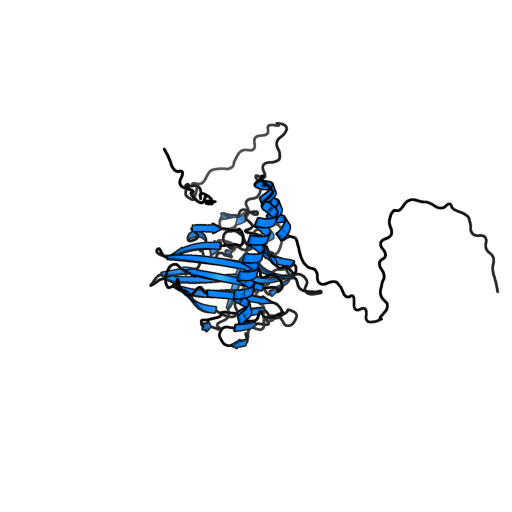E---EEETTEEES-GGGGEEEEE-SSS-EEEEEETTEEEEEEEEEPSSSSEEEEEEEESS-EEEEEEEEEEEEETTS-----TT-----EEETTEEEE-SSTTS--EEEEESSSEEE---EEEEEEE-HHHHHTTS--EEEEEE--EEEEEE-SS--EEEEEEESSPPPHHHHHHHHHHHHHHHHHHHHHHHTT---HHHHHHHHHHHTT---PPP-----SS--------------------PPP----

Radius of gyration: 26.06 Å; Cα contacts (8 Å, |Δi|>4): 692; chains: 1; bounding box: 92×66×70 Å